Protein AF-0000000083104415 (afdb_homodimer)

InterPro domains:
  IPR003689 Zinc/iron permease [PF02535] (103-264)
  IPR023498 Zinc transporter ZupT [MF_00548] (8-270)

Nearest PDB structures (foldseek):
  7z6m-assembly1_A-2  TM=7.631E-01  e=8.279E-09  Bordetella bronchiseptica
  8ght-assembly1_B  TM=7.178E-01  e=3.652E-08  Bordetella bronchiseptica
  5tsb-assembly1_A  TM=7.624E-01  e=1.476E-07  Bordetella bronchiseptica RB50
  5hxs-assembly1_A  TM=1.982E-01  e=3.453E-01  Methanocaldococcus jannaschii DSM 2661
  7z6m-assembly1_A-2  TM=7.623E-01  e=1.627E-08  Bordetella bronchiseptica

Organism: NCBI:txid1720316

Sequence (540 aa):
MDTNINNILFAFGLTLFAGLSTGIGSILAFYTKQTNKKFLSGALGFSAGVMIYVSMIEIFVKARDSLEAVYGASKGYWITTISFFAGIAVIALIDKFVPNSENPHEMRDVKDMKEKDVSDPALLRMGLFSALAIAIHNFPEGLATFIGAIQDPALGISIAIAIAIHNIPEGIAVSVPIYFSTGDRKKAFKYSFLSGLSEPIGAIVGYFILMNIFTDAMFGIVFASVAGIMVYISLDELLPTAEKYGEHHIAIYGLIGGMGVMALSLLLTSMDTNINNILFAFGLTLFAGLSTGIGSILAFYTKQTNKKFLSGALGFSAGVMIYVSMIEIFVKARDSLEAVYGASKGYWITTISFFAGIAVIALIDKFVPNSENPHEMRDVKDMKEKDVSDPALLRMGLFSALAIAIHNFPEGLATFIGAIQDPALGISIAIAIAIHNIPEGIAVSVPIYFSTGDRKKAFKYSFLSGLSEPIGAIVGYFILMNIFTDAMFGIVFASVAGIMVYISLDELLPTAEKYGEHHIAIYGLIGGMGVMALSLLLTS

Radius of gyration: 23.53 Å; Cα contacts (8 Å, |Δi|>4): 997; chains: 2; bounding box: 68×61×44 Å

Solvent-accessible surface area (backbone atoms only — not comparable to full-atom values): 24224 Å² total; per-residue (Å²): 122,88,74,44,69,66,48,51,52,49,17,48,48,40,16,37,52,20,15,48,24,7,34,52,19,20,56,60,45,65,74,46,69,79,81,38,38,58,56,50,5,22,48,22,6,19,24,23,18,27,38,41,42,46,20,42,62,44,38,36,47,54,11,26,52,35,20,21,72,72,59,34,66,68,56,6,45,49,50,25,51,51,25,18,51,48,21,29,50,52,46,53,54,49,55,71,68,49,76,71,64,63,61,86,84,68,79,70,65,78,80,69,67,57,94,76,83,52,68,41,49,60,38,33,46,51,10,53,49,40,23,52,54,44,21,61,41,26,21,60,53,8,26,48,29,22,52,37,17,64,76,33,54,70,54,14,51,42,45,23,52,55,46,23,60,54,22,22,34,50,5,30,45,16,12,43,34,26,23,53,14,64,71,34,61,66,59,16,39,50,49,14,32,54,19,16,47,24,7,39,50,20,25,52,50,26,60,75,45,31,78,73,65,67,43,55,57,54,51,10,39,51,38,9,16,40,22,22,32,41,39,43,46,22,66,66,45,32,37,51,48,7,37,70,58,27,48,59,65,43,13,46,51,17,18,53,49,18,29,48,53,44,50,50,50,50,61,73,61,101,124,87,74,46,68,66,49,50,52,48,16,47,47,38,17,37,52,20,14,47,25,7,34,54,20,20,55,57,44,68,74,48,65,77,79,40,35,59,56,51,4,21,48,22,6,19,25,22,17,27,39,41,42,45,20,44,63,42,36,35,48,53,11,26,52,36,20,21,73,73,60,34,65,68,56,6,45,50,50,26,51,52,25,18,51,48,20,30,52,53,49,52,53,50,56,71,68,50,77,71,64,64,60,85,84,66,79,70,64,77,83,66,67,57,95,76,84,52,66,40,50,61,38,33,44,51,9,52,49,42,24,52,52,43,21,61,44,26,21,61,54,7,25,49,28,22,51,37,17,64,76,34,55,70,54,13,52,42,45,23,52,55,46,20,61,53,21,22,35,50,5,31,45,15,10,39,34,26,23,48,14,64,71,35,61,66,61,14,36,49,47,15,30,54,20,16,49,24,7,40,51,20,26,52,48,26,60,73,46,30,77,74,65,66,43,53,56,54,49,9,39,52,38,9,15,41,20,22,30,41,40,43,46,21,65,66,45,32,39,51,48,8,38,72,57,29,47,58,67,44,12,47,51,18,18,53,48,18,28,49,53,44,49,50,50,48,61,74,62,101

Secondary structure (DSSP, 8-state):
----HHHHHHHHHHHHHHHHHHHHHHHHHHTS-TT-HHHHHHHHHHHHHHHHHIIIIIIHHHHHHHHHHHH-HHHHHHHHHHHHHHHHHHHHHHHHHS-----TT----GGG--SS----HHHHHHHHHHHHHHHHTTHHHHHHHHHHHHH-HHHHHHHHHHHHHHHHHHHHHHHHHHHHHH--HHHHHHHHHHHHHHHHHHHHHIIIIIHHH--HHHHHHHHHHHHHHHHHHIIIIIHHHHHHHS-HHHHHHHHHHHHHHHHHHHHHH-/----HHHHHHHHHHHHHHHHHHHHHHHHHHTS-TT-HHHHHHHHHHHHHHHHHIIIIIIHHHHHHHHHHHH-HHHHHHHHHHHHHHHHHHHHHHHHHS-----TT----GGG--SS----HHHHHHHHHHHHHHHHTTHHHHHHHHHHHHH-HHHHHHHHHHHHHHHHHHHHHHHHHHHHHH--HHHHHHHHHHHHHHHHHHHHHIIIIIHHH--HHHHHHHHHHHHHHHHHHIIIIIHHHHHHHS-HHHHHHHHHHHHHHHHHHHHHH-

Structure (mmCIF, N/CA/C/O backbone):
data_AF-0000000083104415-model_v1
#
loop_
_entity.id
_entity.type
_entity.pdbx_description
1 polymer 'Zinc transporter ZupT'
#
loop_
_atom_site.group_PDB
_atom_site.id
_atom_site.type_symbol
_atom_site.label_atom_id
_atom_site.label_alt_id
_atom_site.label_comp_id
_atom_site.label_asym_id
_atom_site.label_entity_id
_atom_site.label_seq_id
_atom_site.pdbx_PDB_ins_code
_atom_site.Cartn_x
_atom_site.Cartn_y
_atom_site.Cartn_z
_atom_site.occupancy
_atom_site.B_iso_or_equiv
_atom_site.auth_seq_id
_atom_site.auth_comp_id
_atom_site.auth_asym_id
_atom_site.auth_atom_id
_atom_site.pdbx_PDB_model_num
ATOM 1 N N . MET A 1 1 ? 28.969 -24.156 -8.789 1 43.41 1 MET A N 1
ATOM 2 C CA . MET A 1 1 ? 28.688 -22.969 -9.586 1 43.41 1 MET A CA 1
ATOM 3 C C . MET A 1 1 ? 29.938 -22.484 -10.312 1 43.41 1 MET A C 1
ATOM 5 O O . MET A 1 1 ? 30.984 -22.266 -9.68 1 43.41 1 MET A O 1
ATOM 9 N N . ASP A 1 2 ? 30.125 -22.938 -11.352 1 47.69 2 ASP A N 1
ATOM 10 C CA . ASP A 1 2 ? 31.344 -22.594 -12.07 1 47.69 2 ASP A CA 1
ATOM 11 C C . ASP A 1 2 ? 31.578 -21.078 -12.07 1 47.69 2 ASP A C 1
ATOM 13 O O . ASP A 1 2 ? 30.922 -20.344 -12.812 1 47.69 2 ASP A O 1
ATOM 17 N N . THR A 1 3 ? 31.766 -20.516 -10.859 1 59.88 3 THR A N 1
ATOM 18 C CA . THR A 1 3 ? 31.906 -19.062 -10.734 1 59.88 3 THR A CA 1
ATOM 19 C C . THR A 1 3 ? 33.125 -18.562 -11.484 1 59.88 3 THR A C 1
ATOM 21 O O . THR A 1 3 ? 34.25 -18.625 -10.953 1 59.88 3 THR A O 1
ATOM 24 N N . ASN A 1 4 ? 33.031 -18.734 -12.867 1 77.25 4 ASN A N 1
ATOM 25 C CA . ASN A 1 4 ? 34 -18.031 -13.695 1 77.25 4 ASN A CA 1
ATOM 26 C C . ASN A 1 4 ? 34.125 -16.562 -13.32 1 77.25 4 ASN A C 1
ATOM 28 O O . ASN A 1 4 ? 33.125 -15.953 -12.891 1 77.25 4 ASN A O 1
ATOM 32 N N . ILE A 1 5 ? 35.344 -16.109 -13.125 1 84.81 5 ILE A N 1
ATOM 33 C CA . ILE A 1 5 ? 35.656 -14.742 -12.703 1 84.81 5 ILE A CA 1
ATOM 34 C C . ILE A 1 5 ? 34.844 -13.742 -13.516 1 84.81 5 ILE A C 1
ATOM 36 O O . ILE A 1 5 ? 34.406 -12.711 -13 1 84.81 5 ILE A O 1
ATOM 40 N N . ASN A 1 6 ? 34.562 -14.07 -14.703 1 88.81 6 ASN A N 1
ATOM 41 C CA . ASN A 1 6 ? 33.781 -13.18 -15.562 1 88.81 6 ASN A CA 1
ATOM 42 C C . ASN A 1 6 ? 32.344 -13.07 -15.086 1 88.81 6 ASN A C 1
ATOM 44 O O . ASN A 1 6 ? 31.75 -11.984 -15.125 1 88.81 6 ASN A O 1
ATOM 48 N N . ASN A 1 7 ? 31.844 -14.195 -14.625 1 86.88 7 ASN A N 1
ATOM 49 C CA . ASN A 1 7 ? 30.469 -14.188 -14.109 1 86.88 7 ASN A CA 1
ATOM 50 C C . ASN A 1 7 ? 30.359 -13.406 -12.805 1 86.88 7 ASN A C 1
ATOM 52 O O . ASN A 1 7 ? 29.375 -12.711 -12.57 1 86.88 7 ASN A O 1
ATOM 56 N N . ILE A 1 8 ? 31.375 -13.516 -12.094 1 87.94 8 ILE A N 1
ATOM 57 C CA . ILE A 1 8 ? 31.422 -12.828 -10.805 1 87.94 8 ILE A CA 1
ATOM 58 C C . ILE A 1 8 ? 31.5 -11.32 -11.031 1 87.94 8 ILE A C 1
ATOM 60 O O . ILE A 1 8 ? 30.75 -10.547 -10.422 1 87.94 8 ILE A O 1
ATOM 64 N N . LEU A 1 9 ? 32.312 -10.898 -11.914 1 91.62 9 LEU A N 1
ATOM 65 C CA . LEU A 1 9 ? 32.5 -9.484 -12.227 1 91.62 9 LEU A CA 1
ATOM 66 C C . LEU A 1 9 ? 31.219 -8.914 -12.836 1 91.62 9 LEU A C 1
ATOM 68 O O . LEU A 1 9 ? 30.859 -7.762 -12.578 1 91.62 9 LEU A O 1
ATOM 72 N N . PHE A 1 10 ? 30.641 -9.719 -13.633 1 93.69 10 PHE A N 1
ATOM 73 C CA . PHE A 1 10 ? 29.391 -9.305 -14.25 1 93.69 10 PHE A CA 1
ATOM 74 C C . PHE A 1 10 ? 28.312 -9.094 -13.188 1 93.69 10 PHE A C 1
ATOM 76 O O . PHE A 1 10 ? 27.625 -8.07 -13.195 1 93.69 10 PHE A O 1
ATOM 83 N N . ALA A 1 11 ? 28.234 -10.055 -12.297 1 91 11 ALA A N 1
ATOM 84 C CA . ALA A 1 11 ? 27.266 -9.969 -11.211 1 91 11 ALA A CA 1
ATOM 85 C C . ALA A 1 11 ? 27.531 -8.75 -10.328 1 91 11 ALA A C 1
ATOM 87 O O . ALA A 1 11 ? 26.609 -8.023 -9.961 1 91 11 ALA A O 1
ATOM 88 N N . PHE A 1 12 ? 28.734 -8.539 -10.078 1 92.81 12 PHE A N 1
ATOM 89 C CA . PHE A 1 12 ? 29.109 -7.375 -9.289 1 92.81 12 PHE A CA 1
ATOM 90 C C . PHE A 1 12 ? 28.797 -6.082 -10.031 1 92.81 12 PHE A C 1
ATOM 92 O O . PHE A 1 12 ? 28.359 -5.098 -9.43 1 92.81 12 PHE A O 1
ATOM 99 N N . GLY A 1 13 ? 29.094 -6.055 -11.266 1 94.69 13 GLY A N 1
ATOM 100 C CA . GLY A 1 13 ? 28.781 -4.895 -12.078 1 94.69 13 GLY A CA 1
ATOM 101 C C . GLY A 1 13 ? 27.297 -4.539 -12.07 1 94.69 13 GLY A C 1
ATOM 102 O O . GLY A 1 13 ? 26.938 -3.361 -11.992 1 94.69 13 GLY A O 1
ATOM 103 N N . LEU A 1 14 ? 26.516 -5.52 -12.133 1 92.94 14 LEU A N 1
ATOM 104 C CA . LEU A 1 14 ? 25.062 -5.309 -12.102 1 92.94 14 LEU A CA 1
ATOM 105 C C . LEU A 1 14 ? 24.625 -4.715 -10.766 1 92.94 14 LEU A C 1
ATOM 107 O O . LEU A 1 14 ? 23.797 -3.809 -10.727 1 92.94 14 LEU A O 1
ATOM 111 N N . THR A 1 15 ? 25.219 -5.254 -9.734 1 93.56 15 THR A N 1
ATOM 112 C CA . THR A 1 15 ? 24.891 -4.758 -8.406 1 93.56 15 THR A CA 1
ATOM 113 C C . THR A 1 15 ? 25.375 -3.32 -8.227 1 93.56 15 THR A C 1
ATOM 115 O O . THR A 1 15 ? 24.672 -2.502 -7.617 1 93.56 15 THR A O 1
ATOM 118 N N . LEU A 1 16 ? 26.531 -3.109 -8.719 1 94.31 16 LEU A N 1
ATOM 119 C CA . LEU A 1 16 ? 27.078 -1.759 -8.672 1 94.31 16 LEU A CA 1
ATOM 120 C C . LEU A 1 16 ? 26.203 -0.789 -9.461 1 94.31 16 LEU A C 1
ATOM 122 O O . LEU A 1 16 ? 25.922 0.318 -8.992 1 94.31 16 LEU A O 1
ATOM 126 N N . PHE A 1 17 ? 25.844 -1.182 -10.586 1 93.94 17 PHE A N 1
ATOM 127 C CA . PHE A 1 17 ? 24.953 -0.38 -11.422 1 93.94 17 PHE A CA 1
ATOM 128 C C . PHE A 1 17 ? 23.656 -0.049 -10.688 1 93.94 17 PHE A C 1
ATOM 130 O O . PHE A 1 17 ? 23.25 1.111 -10.641 1 93.94 17 PHE A O 1
ATOM 137 N N . ALA A 1 18 ? 23.078 -1.041 -10.125 1 91.5 18 ALA A N 1
ATOM 138 C CA . ALA A 1 18 ? 21.828 -0.847 -9.383 1 91.5 18 ALA A CA 1
ATOM 139 C C . ALA A 1 18 ? 22.047 0.083 -8.195 1 91.5 18 ALA A C 1
ATOM 141 O O . ALA A 1 18 ? 21.25 1 -7.969 1 91.5 18 ALA A O 1
ATOM 142 N N . GLY A 1 19 ? 23.109 -0.136 -7.508 1 92.62 19 GLY A N 1
ATOM 143 C CA . GLY A 1 19 ? 23.406 0.684 -6.34 1 92.62 19 GLY A CA 1
ATOM 144 C C . GLY A 1 19 ? 23.688 2.133 -6.688 1 92.62 19 GLY A C 1
ATOM 145 O O . GLY A 1 19 ? 23.25 3.043 -5.98 1 92.62 19 GLY A O 1
ATOM 146 N N . LEU A 1 20 ? 24.375 2.379 -7.762 1 93.12 20 LEU A N 1
ATOM 147 C CA . LEU A 1 20 ? 24.734 3.725 -8.188 1 93.12 20 LEU A CA 1
ATOM 148 C C . LEU A 1 20 ? 23.516 4.508 -8.648 1 93.12 20 LEU A C 1
ATOM 150 O O . LEU A 1 20 ? 23.547 5.738 -8.688 1 93.12 20 LEU A O 1
ATOM 154 N N . SER A 1 21 ? 22.516 3.879 -8.992 1 93.19 21 SER A N 1
ATOM 155 C CA . SER A 1 21 ? 21.297 4.539 -9.438 1 93.19 21 SER A CA 1
ATOM 156 C C . SER A 1 21 ? 20.688 5.398 -8.328 1 93.19 21 SER A C 1
ATOM 158 O O . SER A 1 21 ? 20.062 6.422 -8.602 1 93.19 21 SER A O 1
ATOM 160 N N . THR A 1 22 ? 20.922 4.992 -7.109 1 92.44 22 THR A N 1
ATOM 161 C CA . THR A 1 22 ? 20.5 5.828 -5.988 1 92.44 22 THR A CA 1
ATOM 162 C C . THR A 1 22 ? 21.203 7.184 -6.035 1 92.44 22 THR A C 1
ATOM 164 O O . THR A 1 22 ? 20.578 8.211 -5.77 1 92.44 22 THR A O 1
ATOM 167 N N . GLY A 1 23 ? 22.469 7.129 -6.371 1 90.56 23 GLY A N 1
ATOM 168 C CA . GLY A 1 23 ? 23.219 8.367 -6.551 1 90.56 23 GLY A CA 1
ATOM 169 C C . GLY A 1 23 ? 22.688 9.227 -7.684 1 90.56 23 GLY A C 1
ATOM 170 O O . GLY A 1 23 ? 22.625 10.453 -7.562 1 90.56 23 GLY A O 1
ATOM 171 N N . ILE A 1 24 ? 22.266 8.625 -8.695 1 88.44 24 ILE A N 1
ATOM 172 C CA . ILE A 1 24 ? 21.672 9.336 -9.828 1 88.44 24 ILE A CA 1
ATOM 173 C C . ILE A 1 24 ? 20.406 10.039 -9.391 1 88.44 24 ILE A C 1
ATOM 175 O O . ILE A 1 24 ? 20.156 11.188 -9.773 1 88.44 24 ILE A O 1
ATOM 179 N N . GLY A 1 25 ? 19.625 9.375 -8.648 1 87.06 25 GLY A N 1
ATOM 180 C CA . GLY A 1 25 ? 18.422 9.992 -8.109 1 87.06 25 GLY A CA 1
ATOM 181 C C . GLY A 1 25 ? 18.719 11.258 -7.316 1 87.06 25 GLY A C 1
ATOM 182 O O . GLY A 1 25 ? 17.984 12.242 -7.414 1 87.06 25 GLY A O 1
ATOM 183 N N . SER A 1 26 ? 19.812 11.219 -6.621 1 88.38 26 SER A N 1
ATOM 184 C CA . SER A 1 26 ? 20.203 12.383 -5.82 1 88.38 26 SER A CA 1
ATOM 185 C C . SER A 1 26 ? 20.594 13.555 -6.707 1 88.38 26 SER A C 1
ATOM 187 O O . SER A 1 26 ? 20.328 14.711 -6.379 1 88.38 26 SER A O 1
ATOM 189 N N . ILE A 1 27 ? 21.219 13.25 -7.758 1 86.19 27 ILE A N 1
ATOM 190 C CA . ILE A 1 27 ? 21.656 14.289 -8.688 1 86.19 27 ILE A CA 1
ATOM 191 C C . ILE A 1 27 ? 20.422 14.977 -9.289 1 86.19 27 ILE A C 1
ATOM 193 O O . ILE A 1 27 ? 20.406 16.203 -9.445 1 86.19 27 ILE A O 1
ATOM 197 N N . LEU A 1 28 ? 19.453 14.297 -9.492 1 75.62 28 LEU A N 1
ATOM 198 C CA . LEU A 1 28 ? 18.219 14.836 -10.055 1 75.62 28 LEU A CA 1
ATOM 199 C C . LEU A 1 28 ? 17.516 15.766 -9.07 1 75.62 28 LEU A C 1
ATOM 201 O O . LEU A 1 28 ? 16.906 16.75 -9.461 1 75.62 28 LEU A O 1
ATOM 205 N N . ALA A 1 29 ? 17.672 15.492 -7.84 1 73.56 29 ALA A N 1
ATOM 206 C CA . ALA A 1 29 ? 17.078 16.297 -6.777 1 73.56 29 ALA A CA 1
ATOM 207 C C . ALA A 1 29 ? 17.719 17.672 -6.699 1 73.56 29 ALA A C 1
ATOM 209 O O . ALA A 1 29 ? 17.078 18.641 -6.281 1 73.56 29 ALA A O 1
ATOM 210 N N . PHE A 1 30 ? 18.938 17.781 -7.133 1 76.81 30 PHE A N 1
ATOM 211 C CA . PHE A 1 30 ? 19.703 19.016 -6.984 1 76.81 30 PHE A CA 1
ATOM 212 C C . PHE A 1 30 ? 19.391 19.984 -8.125 1 76.81 30 PHE A C 1
ATOM 214 O O . PHE A 1 30 ? 19.734 21.156 -8.055 1 76.81 30 PHE A O 1
ATOM 221 N N . TYR A 1 31 ? 18.875 19.469 -9.055 1 70.56 31 TYR A N 1
ATOM 222 C CA . TYR A 1 31 ? 18.562 20.344 -10.172 1 70.56 31 TYR A CA 1
ATOM 223 C C . TYR A 1 31 ? 17.312 21.172 -9.891 1 70.56 31 TYR A C 1
ATOM 225 O O . TYR A 1 31 ? 17 22.109 -10.641 1 70.56 31 TYR A O 1
ATOM 233 N N . THR A 1 32 ? 16.719 20.891 -8.828 1 60.5 32 THR A N 1
ATOM 234 C CA . THR A 1 32 ? 15.508 21.641 -8.523 1 60.5 32 THR A CA 1
ATOM 235 C C . THR A 1 32 ? 15.773 22.688 -7.441 1 60.5 32 THR A C 1
ATOM 237 O O . THR A 1 32 ? 16.625 22.484 -6.566 1 60.5 32 THR A O 1
ATOM 240 N N . LYS A 1 33 ? 15.25 23.844 -7.684 1 57.91 33 LYS A N 1
ATOM 241 C CA . LYS A 1 33 ? 15.414 24.938 -6.727 1 57.91 33 LYS A CA 1
ATOM 242 C C . LYS A 1 33 ? 14.844 24.562 -5.363 1 57.91 33 LYS A C 1
ATOM 244 O O . LYS A 1 33 ? 13.797 23.922 -5.277 1 57.91 33 LYS A O 1
ATOM 249 N N . GLN A 1 34 ? 15.609 24.641 -4.191 1 60.09 34 GLN A N 1
ATOM 250 C CA . GLN A 1 34 ? 15.359 24.312 -2.791 1 60.09 34 GLN A CA 1
ATOM 251 C C . GLN A 1 34 ? 13.977 24.797 -2.352 1 60.09 34 GLN A C 1
ATOM 253 O O . GLN A 1 34 ? 13.359 24.219 -1.464 1 60.09 34 GLN A O 1
ATOM 258 N N . THR A 1 35 ? 13.438 25.703 -3.104 1 61.38 35 THR A N 1
ATOM 259 C CA . THR A 1 35 ? 12.258 26.391 -2.586 1 61.38 35 THR A CA 1
ATOM 260 C C . THR A 1 35 ? 10.992 25.828 -3.213 1 61.38 35 THR A C 1
ATOM 262 O O . THR A 1 35 ? 9.891 26.312 -2.943 1 61.38 35 THR A O 1
ATOM 265 N N . ASN A 1 36 ? 11.219 24.672 -3.74 1 79.69 36 ASN A N 1
ATOM 266 C CA . ASN A 1 36 ? 9.984 24.25 -4.402 1 79.69 36 ASN A CA 1
ATOM 267 C C . ASN A 1 36 ? 9.289 23.141 -3.625 1 79.69 36 ASN A C 1
ATOM 269 O O . ASN A 1 36 ? 9.578 21.969 -3.814 1 79.69 36 ASN A O 1
ATOM 273 N N . LYS A 1 37 ? 8.438 23.516 -2.768 1 82.88 37 LYS A N 1
ATOM 274 C CA . LYS A 1 37 ? 7.664 22.609 -1.925 1 82.88 37 LYS A CA 1
ATOM 275 C C . LYS A 1 37 ? 6.859 21.625 -2.771 1 82.88 37 LYS A C 1
ATOM 277 O O . LYS A 1 37 ? 6.652 20.469 -2.371 1 82.88 37 LYS A O 1
ATOM 282 N N . LYS A 1 38 ? 6.559 22.109 -3.9 1 87.38 38 LYS A N 1
ATOM 283 C CA . LYS A 1 38 ? 5.809 21.234 -4.797 1 87.38 38 LYS A CA 1
ATOM 284 C C . LYS A 1 38 ? 6.672 20.078 -5.297 1 87.38 38 LYS A C 1
ATOM 286 O O . LYS A 1 38 ? 6.207 18.938 -5.379 1 87.38 38 LYS A O 1
ATOM 291 N N . PHE A 1 39 ? 7.855 20.422 -5.59 1 86.81 39 PHE A N 1
ATOM 292 C CA . PHE A 1 39 ? 8.781 19.391 -6.039 1 86.81 39 PHE A CA 1
ATOM 293 C C . PHE A 1 39 ? 9.062 18.391 -4.922 1 86.81 39 PHE A C 1
ATOM 295 O O . PHE A 1 39 ? 9.078 17.188 -5.148 1 86.81 39 PHE A O 1
ATOM 302 N N . LEU A 1 40 ? 9.234 18.969 -3.727 1 83.75 40 LEU A N 1
ATOM 303 C CA . LEU A 1 40 ? 9.484 18.109 -2.57 1 83.75 40 LEU A CA 1
ATOM 304 C C . LEU A 1 40 ? 8.328 17.141 -2.354 1 83.75 40 LEU A C 1
ATOM 306 O O . LEU A 1 40 ? 8.547 15.93 -2.236 1 83.75 40 LEU A O 1
ATOM 310 N N . SER A 1 41 ? 7.238 17.672 -2.379 1 90.06 41 SER A N 1
ATOM 311 C CA . SER A 1 41 ? 6.035 16.875 -2.133 1 90.06 41 SER A CA 1
ATOM 312 C C . SER A 1 41 ? 5.832 15.82 -3.213 1 90.06 41 SER A C 1
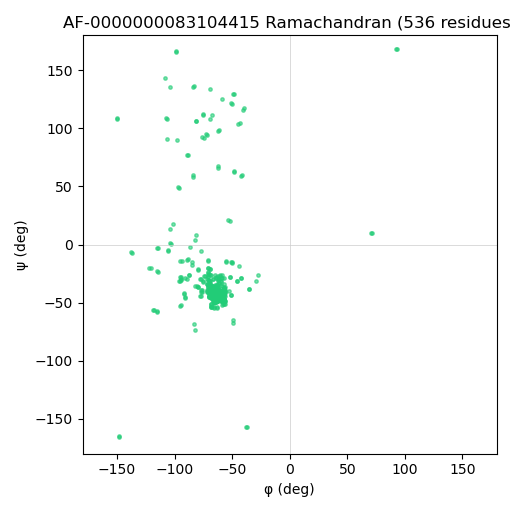ATOM 314 O O . SER A 1 41 ? 5.578 14.656 -2.906 1 90.06 41 SER A O 1
ATOM 316 N N . GLY A 1 42 ? 6.02 16.234 -4.438 1 91.5 42 GLY A N 1
ATOM 317 C CA . GLY A 1 42 ? 5.875 15.305 -5.551 1 91.5 42 GLY A CA 1
ATOM 318 C C . GLY A 1 42 ? 6.918 14.203 -5.547 1 91.5 42 GLY A C 1
ATOM 319 O O . GLY A 1 42 ? 6.598 13.039 -5.797 1 91.5 42 GLY A O 1
ATOM 320 N N . ALA A 1 43 ? 8.125 14.633 -5.242 1 88.31 43 ALA A N 1
ATOM 321 C CA . ALA A 1 43 ? 9.234 13.68 -5.246 1 88.31 43 ALA A CA 1
ATOM 322 C C . ALA A 1 43 ? 9.062 12.641 -4.145 1 88.31 43 ALA A C 1
ATOM 324 O O . ALA A 1 43 ? 9.273 11.445 -4.371 1 88.31 43 ALA A O 1
ATOM 325 N N . LEU A 1 44 ? 8.695 13.117 -2.992 1 89.31 44 LEU A N 1
ATOM 326 C CA . LEU A 1 44 ? 8.508 12.203 -1.873 1 89.31 44 LEU A CA 1
ATOM 327 C C . LEU A 1 44 ? 7.309 11.289 -2.115 1 89.31 44 LEU A C 1
ATOM 329 O O . LEU A 1 44 ? 7.375 10.086 -1.838 1 89.31 44 LEU A O 1
ATOM 333 N N . GLY A 1 45 ? 6.273 11.852 -2.635 1 94.12 45 GLY A N 1
ATOM 334 C CA . GLY A 1 45 ? 5.133 11.031 -3.014 1 94.12 45 GLY A CA 1
ATOM 335 C C . GLY A 1 45 ? 5.473 9.977 -4.047 1 94.12 45 GLY A C 1
ATOM 336 O O . GLY A 1 45 ? 5.066 8.82 -3.918 1 94.12 45 GLY A O 1
ATOM 337 N N . PHE A 1 46 ? 6.195 10.414 -5.043 1 93.25 46 PHE A N 1
ATOM 338 C CA . PHE A 1 46 ? 6.617 9.508 -6.105 1 93.25 46 PHE A CA 1
ATOM 339 C C . PHE A 1 46 ? 7.414 8.336 -5.543 1 93.25 46 PHE A C 1
ATOM 341 O O . PHE A 1 46 ? 7.145 7.18 -5.871 1 93.25 46 PHE A O 1
ATOM 348 N N . SER A 1 47 ? 8.328 8.664 -4.68 1 90.19 47 SER A N 1
ATOM 349 C CA . SER A 1 47 ? 9.156 7.637 -4.07 1 90.19 47 SER A CA 1
ATOM 350 C C . SER A 1 47 ? 8.328 6.684 -3.219 1 90.19 47 SER A C 1
ATOM 352 O O . SER A 1 47 ? 8.516 5.469 -3.27 1 90.19 47 SER A O 1
ATOM 354 N N . ALA A 1 48 ? 7.402 7.223 -2.445 1 94.06 48 ALA A N 1
ATOM 355 C CA . ALA A 1 48 ? 6.516 6.402 -1.623 1 94.06 48 ALA A CA 1
ATOM 356 C C . ALA A 1 48 ? 5.707 5.434 -2.484 1 94.06 48 ALA A C 1
ATOM 358 O O . ALA A 1 48 ? 5.59 4.254 -2.158 1 94.06 48 ALA A O 1
ATOM 359 N N . GLY A 1 49 ? 5.215 5.883 -3.6 1 95.44 49 GLY A N 1
ATOM 360 C CA . GLY A 1 49 ? 4.441 5.051 -4.508 1 95.44 49 GLY A CA 1
ATOM 361 C C . GLY A 1 49 ? 5.234 3.896 -5.086 1 95.44 49 GLY A C 1
ATOM 362 O O . GLY A 1 49 ? 4.754 2.762 -5.125 1 95.44 49 GLY A O 1
ATOM 363 N N . VAL A 1 50 ? 6.383 4.234 -5.539 1 92.5 50 VAL A N 1
ATOM 364 C CA . VAL A 1 50 ? 7.258 3.211 -6.098 1 92.5 50 VAL A CA 1
ATOM 365 C C . VAL A 1 50 ? 7.523 2.129 -5.051 1 92.5 50 VAL A C 1
ATOM 367 O O . VAL A 1 50 ? 7.371 0.938 -5.328 1 92.5 50 VAL A O 1
ATOM 370 N N . MET A 1 51 ? 7.836 2.572 -3.896 1 89.75 51 MET A N 1
ATOM 371 C CA . MET A 1 51 ? 8.25 1.655 -2.842 1 89.75 51 MET A CA 1
ATOM 372 C C . MET A 1 51 ? 7.082 0.798 -2.371 1 89.75 51 MET A C 1
ATOM 374 O O . MET A 1 51 ? 7.238 -0.404 -2.148 1 89.75 51 MET A O 1
ATOM 378 N N . ILE A 1 52 ? 5.938 1.353 -2.223 1 94.81 52 ILE A N 1
ATOM 379 C CA . ILE A 1 52 ? 4.758 0.607 -1.794 1 94.81 52 ILE A CA 1
ATOM 380 C C . ILE A 1 52 ? 4.402 -0.444 -2.844 1 94.81 52 ILE A C 1
ATOM 382 O O . ILE A 1 52 ? 4.18 -1.61 -2.514 1 94.81 52 ILE A O 1
ATOM 386 N N . TYR A 1 53 ? 4.41 -0.044 -4.062 1 94.69 53 TYR A N 1
ATOM 387 C CA . TYR A 1 53 ? 3.996 -0.925 -5.148 1 94.69 53 TYR A CA 1
ATOM 388 C C . TYR A 1 53 ? 4.957 -2.098 -5.297 1 94.69 53 TYR A C 1
ATOM 390 O O . TYR A 1 53 ? 4.531 -3.254 -5.348 1 94.69 53 TYR A O 1
ATOM 398 N N . VAL A 1 54 ? 6.203 -1.812 -5.348 1 88.75 54 VAL A N 1
ATOM 399 C CA . VAL A 1 54 ? 7.184 -2.869 -5.582 1 88.75 54 VAL A CA 1
ATOM 400 C C . VAL A 1 54 ? 7.211 -3.82 -4.387 1 88.75 54 VAL A C 1
ATOM 402 O O . VAL A 1 54 ? 7.406 -5.027 -4.551 1 88.75 54 VAL A O 1
ATOM 405 N N . SER A 1 55 ? 7.031 -3.281 -3.199 1 91.88 55 SER A N 1
ATOM 406 C CA . SER A 1 55 ? 7.117 -4.094 -1.988 1 91.88 55 SER A CA 1
ATOM 407 C C . SER A 1 55 ? 5.957 -5.082 -1.902 1 91.88 55 SER A C 1
ATOM 409 O O . SER A 1 55 ? 6.164 -6.262 -1.617 1 91.88 55 SER A O 1
ATOM 411 N N . MET A 1 56 ? 4.801 -4.609 -2.236 1 94.25 56 MET A N 1
ATOM 412 C CA . MET A 1 56 ? 3.617 -5.418 -1.951 1 94.25 56 MET A CA 1
ATOM 413 C C . MET A 1 56 ? 3.225 -6.254 -3.166 1 94.25 56 MET A C 1
ATOM 415 O O . MET A 1 56 ? 2.713 -7.363 -3.021 1 94.25 56 MET A O 1
ATOM 419 N N . ILE A 1 57 ? 3.547 -5.781 -4.352 1 92.94 57 ILE A N 1
ATOM 420 C CA . ILE A 1 57 ? 3.115 -6.473 -5.562 1 92.94 57 ILE A CA 1
ATOM 421 C C . ILE A 1 57 ? 4.219 -7.414 -6.043 1 92.94 57 ILE A C 1
ATOM 423 O O . ILE A 1 57 ? 3.938 -8.453 -6.645 1 92.94 57 ILE A O 1
ATOM 427 N N . GLU A 1 58 ? 5.41 -7.062 -5.781 1 88.19 58 GLU A N 1
ATOM 428 C CA . GLU A 1 58 ? 6.492 -7.852 -6.363 1 88.19 58 GLU A CA 1
ATOM 429 C C . GLU A 1 58 ? 7.305 -8.562 -5.285 1 88.19 58 GLU A C 1
ATOM 431 O O . GLU A 1 58 ? 7.418 -9.789 -5.289 1 88.19 58 GLU A O 1
ATOM 436 N N . ILE A 1 59 ? 7.848 -7.816 -4.379 1 86.62 59 ILE A N 1
ATOM 437 C CA . ILE A 1 59 ? 8.82 -8.367 -3.441 1 86.62 59 ILE A CA 1
ATOM 438 C C . ILE A 1 59 ? 8.133 -9.344 -2.496 1 86.62 59 ILE A C 1
ATOM 440 O O . ILE A 1 59 ? 8.648 -10.438 -2.244 1 86.62 59 ILE A O 1
ATOM 444 N N . PHE A 1 60 ? 7.016 -9 -1.953 1 94.44 60 PHE A N 1
ATOM 445 C CA . PHE A 1 60 ? 6.262 -9.883 -1.068 1 94.44 60 PHE A CA 1
ATOM 446 C C . PHE A 1 60 ? 5.918 -11.188 -1.771 1 94.44 60 PHE A C 1
ATOM 448 O O . PHE A 1 60 ? 6.07 -12.266 -1.195 1 94.44 60 PHE A O 1
ATOM 455 N N . VAL A 1 61 ? 5.551 -11.109 -3.01 1 92.25 61 VAL A N 1
ATOM 456 C CA . VAL A 1 61 ? 5.133 -12.273 -3.775 1 92.25 61 VAL A CA 1
ATOM 457 C C . VAL A 1 61 ? 6.336 -13.18 -4.047 1 92.25 61 VAL A C 1
ATOM 459 O O . VAL A 1 61 ? 6.254 -14.398 -3.875 1 92.25 61 VAL A O 1
ATOM 462 N N . LYS A 1 62 ? 7.406 -12.539 -4.43 1 87.25 62 LYS A N 1
ATOM 463 C CA . LYS A 1 62 ? 8.617 -13.32 -4.672 1 87.25 62 LYS A CA 1
ATOM 464 C C . LYS A 1 62 ? 9.094 -14.016 -3.4 1 87.25 62 LYS A C 1
ATOM 466 O O . LYS A 1 62 ? 9.539 -15.156 -3.443 1 87.25 62 LYS A O 1
ATOM 471 N N . ALA A 1 63 ? 9.008 -13.242 -2.33 1 91.88 63 ALA A N 1
ATOM 472 C CA . ALA A 1 63 ? 9.383 -13.828 -1.042 1 91.88 63 ALA A CA 1
ATOM 473 C C . ALA A 1 63 ? 8.469 -15 -0.689 1 91.88 63 ALA A C 1
ATOM 475 O O . ALA A 1 63 ? 8.945 -16.047 -0.256 1 91.88 63 ALA A O 1
ATOM 476 N N . ARG A 1 64 ? 7.234 -14.859 -0.927 1 95.56 64 ARG A N 1
ATOM 477 C CA . ARG A 1 64 ? 6.273 -15.914 -0.632 1 95.56 64 ARG A CA 1
ATOM 478 C C . ARG A 1 64 ? 6.535 -17.141 -1.494 1 95.56 64 ARG A C 1
ATOM 480 O O . ARG A 1 64 ? 6.551 -18.266 -0.99 1 95.56 64 ARG A O 1
ATOM 487 N N . ASP A 1 65 ? 6.758 -16.906 -2.746 1 93.44 65 ASP A N 1
ATOM 488 C CA . ASP A 1 65 ? 7.047 -18.016 -3.652 1 93.44 65 ASP A CA 1
ATOM 489 C C . ASP A 1 65 ? 8.266 -18.812 -3.188 1 93.44 65 ASP A C 1
ATOM 491 O O . ASP A 1 65 ? 8.258 -20.047 -3.191 1 93.44 65 ASP A O 1
ATOM 495 N N . SER A 1 66 ? 9.266 -18.094 -2.797 1 90.56 66 SER A N 1
ATOM 496 C CA . SER A 1 66 ? 10.5 -18.734 -2.355 1 90.56 66 SER A CA 1
ATOM 497 C C . SER A 1 66 ? 10.281 -19.547 -1.08 1 90.56 66 SER A C 1
ATOM 499 O O . SER A 1 66 ? 10.75 -20.672 -0.967 1 90.56 66 SER A O 1
ATOM 501 N N . LEU A 1 67 ? 9.555 -18.969 -0.194 1 95.56 67 LEU A N 1
ATOM 502 C CA . LEU A 1 67 ? 9.336 -19.641 1.089 1 95.56 67 LEU A CA 1
ATOM 503 C C . LEU A 1 67 ? 8.352 -20.781 0.946 1 95.56 67 LEU A C 1
ATOM 505 O O . LEU A 1 67 ? 8.469 -21.797 1.64 1 95.56 67 LEU A O 1
ATOM 509 N N . GLU A 1 68 ? 7.418 -20.641 0.024 1 96.62 68 GLU A N 1
ATOM 510 C CA . GLU A 1 68 ? 6.488 -21.734 -0.228 1 96.62 68 GLU A CA 1
ATOM 511 C C . GLU A 1 68 ? 7.188 -22.906 -0.91 1 96.62 68 GLU A C 1
ATOM 513 O O . GLU A 1 68 ? 6.816 -24.062 -0.704 1 96.62 68 GLU A O 1
ATOM 518 N N . ALA A 1 69 ? 8.156 -22.641 -1.673 1 94.25 69 ALA A N 1
ATOM 519 C CA . ALA A 1 69 ? 8.938 -23.688 -2.33 1 94.25 69 ALA A CA 1
ATOM 520 C C . ALA A 1 69 ? 9.727 -24.5 -1.311 1 94.25 69 ALA A C 1
ATOM 522 O O . ALA A 1 69 ? 9.953 -25.703 -1.502 1 94.25 69 ALA A O 1
ATOM 523 N N . VAL A 1 70 ? 10.07 -23.859 -0.243 1 94.31 70 VAL A N 1
ATOM 524 C CA . VAL A 1 70 ? 10.906 -24.5 0.762 1 94.31 70 VAL A CA 1
ATOM 525 C C . VAL A 1 70 ? 10.023 -25.172 1.812 1 94.31 70 VAL A C 1
ATOM 527 O O . VAL A 1 70 ? 10.258 -26.328 2.186 1 94.31 70 VAL A O 1
ATOM 530 N N . TYR A 1 71 ? 8.969 -24.5 2.234 1 97.12 71 TYR A N 1
ATOM 531 C CA . TYR A 1 71 ? 8.266 -24.938 3.43 1 97.12 71 TYR A CA 1
ATOM 532 C C . TYR A 1 71 ? 6.852 -25.391 3.09 1 97.12 71 TYR A C 1
ATOM 534 O O . TYR A 1 71 ? 6.133 -25.906 3.955 1 97.12 71 TYR A O 1
A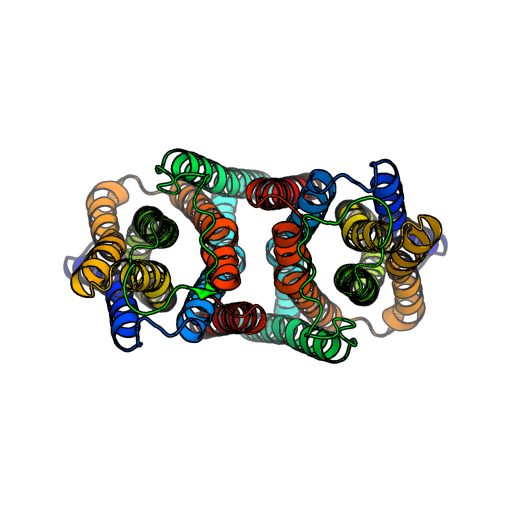TOM 542 N N . GLY A 1 72 ? 6.48 -25.266 1.85 1 96.12 72 GLY A N 1
ATOM 543 C CA . GLY A 1 72 ? 5.102 -25.547 1.472 1 96.12 72 GLY A CA 1
ATOM 544 C C . GLY A 1 72 ? 4.215 -24.312 1.499 1 96.12 72 GLY A C 1
ATOM 545 O O . GLY A 1 72 ? 4.605 -23.281 2.031 1 96.12 72 GLY A O 1
ATOM 546 N N . ALA A 1 73 ? 3.051 -24.391 0.962 1 94.38 73 ALA A N 1
ATOM 547 C CA . ALA A 1 73 ? 2.168 -23.25 0.707 1 94.38 73 ALA A CA 1
ATOM 548 C C . ALA A 1 73 ? 1.754 -22.578 2.012 1 94.38 73 ALA A C 1
ATOM 550 O O . ALA A 1 73 ? 1.961 -21.375 2.186 1 94.38 73 ALA A O 1
ATOM 551 N N . SER A 1 74 ? 1.212 -23.328 2.934 1 94.44 74 SER A N 1
ATOM 552 C CA . SER A 1 74 ? 0.674 -22.75 4.164 1 94.44 74 SER A CA 1
ATOM 553 C C . SER A 1 74 ? 1.785 -22.188 5.039 1 94.44 74 SER A C 1
ATOM 555 O O . SER A 1 74 ? 1.79 -20.984 5.352 1 94.44 74 SER A O 1
ATOM 557 N N . LYS A 1 75 ? 2.756 -23 5.312 1 96.38 75 LYS A N 1
ATOM 558 C CA . LYS A 1 75 ? 3.848 -22.562 6.184 1 96.38 75 LYS A CA 1
ATOM 559 C C . LYS A 1 75 ? 4.656 -21.453 5.535 1 96.38 75 LYS A C 1
ATOM 561 O O . LYS A 1 75 ? 5.105 -20.531 6.215 1 96.38 75 LYS A O 1
ATOM 566 N N . GLY A 1 76 ? 4.875 -21.547 4.246 1 97.5 76 GLY A N 1
ATOM 567 C CA . GLY A 1 76 ? 5.578 -20.5 3.525 1 97.5 76 GLY A CA 1
ATOM 568 C C . GLY A 1 76 ? 4.879 -19.156 3.6 1 97.5 76 GLY A C 1
ATOM 569 O O . GLY A 1 76 ? 5.527 -18.125 3.754 1 97.5 76 GLY A O 1
ATOM 570 N N . TYR A 1 77 ? 3.572 -19.219 3.496 1 96.88 77 TYR A N 1
ATOM 571 C CA . TYR A 1 77 ? 2.791 -18 3.584 1 96.88 77 TYR A CA 1
ATOM 572 C C . TYR A 1 77 ? 2.873 -17.391 4.984 1 96.88 77 TYR A C 1
ATOM 574 O O . TYR A 1 77 ? 3.025 -16.188 5.141 1 96.88 77 TYR A O 1
ATOM 582 N N . TRP A 1 78 ? 2.857 -18.219 5.98 1 97.5 78 TRP A N 1
ATOM 583 C CA . TRP A 1 78 ? 2.979 -17.766 7.363 1 97.5 78 TRP A CA 1
ATOM 584 C C . TRP A 1 78 ? 4.332 -17.109 7.602 1 97.5 78 TRP A C 1
ATOM 586 O O . TRP A 1 78 ? 4.402 -16 8.148 1 97.5 78 TRP A O 1
ATOM 596 N N . ILE A 1 79 ? 5.344 -17.781 7.18 1 98.06 79 ILE A N 1
ATOM 597 C CA . ILE A 1 79 ? 6.695 -17.281 7.406 1 98.06 79 ILE A CA 1
ATOM 598 C C . ILE A 1 79 ? 6.891 -15.969 6.645 1 98.06 79 ILE A C 1
ATOM 600 O O . ILE A 1 79 ? 7.52 -15.039 7.152 1 98.06 79 ILE A O 1
ATOM 604 N N . THR A 1 80 ? 6.34 -15.898 5.438 1 97.5 80 THR A N 1
ATOM 605 C CA . THR A 1 80 ? 6.418 -14.664 4.652 1 97.5 80 THR A CA 1
ATOM 606 C C . THR A 1 80 ? 5.77 -13.508 5.402 1 97.5 80 THR A C 1
ATOM 608 O O . THR A 1 80 ? 6.367 -12.438 5.531 1 97.5 80 THR A O 1
ATOM 611 N N . THR A 1 81 ? 4.594 -13.789 5.879 1 98.25 81 THR A N 1
ATOM 612 C CA . THR A 1 81 ? 3.812 -12.758 6.555 1 98.25 81 THR A CA 1
ATOM 613 C C . THR A 1 81 ? 4.492 -12.328 7.852 1 98.25 81 THR A C 1
ATOM 615 O O . THR A 1 81 ? 4.605 -11.133 8.125 1 98.25 81 THR A O 1
ATOM 618 N N . ILE A 1 82 ? 4.961 -13.234 8.594 1 98.19 82 ILE A N 1
ATOM 619 C CA . ILE A 1 82 ? 5.648 -12.938 9.852 1 98.19 82 ILE A CA 1
ATOM 620 C C . ILE A 1 82 ? 6.918 -12.141 9.57 1 98.19 82 ILE A C 1
ATOM 622 O O . ILE A 1 82 ? 7.223 -11.172 10.273 1 98.19 82 ILE A O 1
ATOM 626 N N . SER A 1 83 ? 7.656 -12.555 8.57 1 97 83 SER A N 1
ATOM 627 C CA . SER A 1 83 ? 8.875 -11.852 8.195 1 97 83 SER A CA 1
ATOM 628 C C . SER A 1 83 ? 8.578 -10.422 7.762 1 97 83 SER A C 1
ATOM 630 O O . SER A 1 83 ? 9.32 -9.492 8.094 1 97 83 SER A O 1
ATOM 632 N N . PHE A 1 84 ? 7.512 -10.258 7.023 1 97.31 84 PHE A N 1
ATOM 633 C CA . PHE A 1 84 ? 7.066 -8.945 6.578 1 97.31 84 PHE A CA 1
ATOM 634 C C . PHE A 1 84 ? 6.809 -8.023 7.77 1 97.31 84 PHE A C 1
ATOM 636 O O . PHE A 1 84 ? 7.324 -6.91 7.82 1 97.31 84 PHE A O 1
ATOM 643 N N . PHE A 1 85 ? 6.117 -8.516 8.695 1 98.25 85 PHE A N 1
ATOM 644 C CA . PHE A 1 85 ? 5.766 -7.703 9.852 1 98.25 85 PHE A CA 1
ATOM 645 C C . PHE A 1 85 ? 6.949 -7.582 10.805 1 98.25 85 PHE A C 1
ATOM 647 O O . PHE A 1 85 ? 7.062 -6.598 11.539 1 98.25 85 PHE A O 1
ATOM 654 N N . ALA A 1 86 ? 7.801 -8.562 10.844 1 97.19 86 ALA A N 1
ATOM 655 C CA . ALA A 1 86 ? 9.039 -8.422 11.602 1 97.19 86 ALA A CA 1
ATOM 656 C C . ALA A 1 86 ? 9.891 -7.273 11.07 1 97.19 86 ALA A C 1
ATOM 658 O O . ALA A 1 86 ? 10.484 -6.52 11.844 1 97.19 86 ALA A O 1
ATOM 659 N N . GLY A 1 87 ? 9.969 -7.172 9.758 1 94 87 GLY A N 1
ATOM 660 C CA . GLY A 1 87 ? 10.641 -6.031 9.156 1 94 87 GLY A CA 1
ATOM 661 C C . GLY A 1 87 ? 10.055 -4.699 9.586 1 94 87 GLY A C 1
ATOM 662 O O . GLY A 1 87 ? 10.789 -3.77 9.93 1 94 87 GLY A O 1
ATOM 663 N N . ILE A 1 88 ? 8.719 -4.656 9.602 1 95.88 88 ILE A N 1
ATOM 664 C CA . ILE A 1 88 ? 8.031 -3.451 10.039 1 95.88 88 ILE A CA 1
ATOM 665 C C . ILE A 1 88 ? 8.383 -3.158 11.5 1 95.88 88 ILE A C 1
ATOM 667 O O . ILE A 1 88 ? 8.688 -2.02 11.852 1 95.88 88 ILE A O 1
ATOM 671 N N . ALA A 1 89 ? 8.359 -4.16 12.289 1 95.69 89 ALA A N 1
ATOM 672 C CA . ALA A 1 89 ? 8.648 -4 13.711 1 95.69 89 ALA A CA 1
ATOM 673 C C . ALA A 1 89 ? 10.07 -3.5 13.922 1 95.69 89 ALA A C 1
ATOM 675 O O . ALA A 1 89 ? 10.305 -2.59 14.727 1 95.69 89 ALA A O 1
ATOM 676 N N . VAL A 1 90 ? 11.016 -4.027 13.227 1 92.38 90 VAL A N 1
ATOM 677 C CA . VAL A 1 90 ? 12.422 -3.666 13.367 1 92.38 90 VAL A CA 1
ATOM 678 C C . VAL A 1 90 ? 12.617 -2.197 12.992 1 92.38 90 VAL A C 1
ATOM 680 O O . VAL A 1 90 ? 13.219 -1.433 13.758 1 92.38 90 VAL A O 1
ATOM 683 N N . ILE A 1 91 ? 12.094 -1.791 11.883 1 90 91 ILE A N 1
ATOM 684 C CA . ILE A 1 91 ? 12.312 -0.422 11.43 1 90 91 ILE A CA 1
ATOM 685 C C . ILE A 1 91 ? 11.531 0.547 12.312 1 90 91 ILE A C 1
ATOM 687 O O . ILE A 1 91 ? 11.977 1.674 12.555 1 90 91 ILE A O 1
ATOM 691 N N . ALA A 1 92 ? 10.352 0.132 12.773 1 91.5 92 ALA A N 1
ATOM 692 C CA . ALA A 1 92 ? 9.586 0.96 13.703 1 91.5 92 ALA A CA 1
ATOM 693 C C . ALA A 1 92 ? 10.359 1.188 14.992 1 91.5 92 ALA A C 1
ATOM 695 O O . ALA A 1 92 ? 10.336 2.287 15.555 1 91.5 92 ALA A O 1
ATOM 696 N N . LEU A 1 93 ? 11.008 0.19 15.461 1 90.19 93 LEU A N 1
ATOM 697 C CA . LEU A 1 93 ? 11.828 0.299 16.672 1 90.19 93 LEU A CA 1
ATOM 698 C C . LEU A 1 93 ? 13.016 1.224 16.438 1 90.19 93 LEU A C 1
ATOM 700 O O . LEU A 1 93 ? 13.336 2.059 17.281 1 90.19 93 LEU A O 1
ATOM 704 N N . ILE A 1 94 ? 13.633 1.107 15.289 1 86.88 94 ILE A N 1
ATOM 705 C CA . ILE A 1 94 ? 14.758 1.969 14.953 1 86.88 94 ILE A CA 1
ATOM 706 C C . ILE A 1 94 ? 14.289 3.418 14.852 1 86.88 94 ILE A C 1
ATOM 708 O O . ILE A 1 94 ? 14.984 4.336 15.297 1 86.88 94 ILE A O 1
ATOM 712 N N . ASP A 1 95 ? 13.117 3.574 14.219 1 86.75 95 ASP A N 1
ATOM 713 C CA . ASP A 1 95 ? 12.531 4.898 14.07 1 86.75 95 ASP A CA 1
ATOM 714 C C . ASP A 1 95 ? 12.336 5.574 15.422 1 86.75 95 ASP A C 1
ATOM 716 O O . ASP A 1 95 ? 12.531 6.781 15.555 1 86.75 95 ASP A O 1
ATOM 720 N N . LYS A 1 96 ? 11.961 4.855 16.438 1 83.75 96 LYS A N 1
ATOM 721 C CA . LYS A 1 96 ? 11.742 5.383 17.781 1 83.75 96 LYS A CA 1
ATOM 722 C C . LYS A 1 96 ? 13.055 5.805 18.438 1 83.75 96 LYS A C 1
ATOM 724 O O . LYS A 1 96 ? 13.078 6.719 19.266 1 83.75 96 LYS A O 1
ATOM 729 N N . PHE A 1 97 ? 14.094 5.207 18.031 1 79.62 97 PHE A N 1
ATOM 730 C CA . PHE A 1 97 ? 15.375 5.453 18.672 1 79.62 97 PHE A CA 1
ATOM 731 C C . PHE A 1 97 ? 16.141 6.543 17.938 1 79.62 97 PHE A C 1
ATOM 733 O O . PHE A 1 97 ? 17.172 7.027 18.438 1 79.62 97 PHE A O 1
ATOM 740 N N . VAL A 1 98 ? 15.75 6.883 16.766 1 74.19 98 VAL A N 1
ATOM 741 C CA . VAL A 1 98 ? 16.375 8.008 16.062 1 74.19 98 VAL A CA 1
ATOM 742 C C . VAL A 1 98 ? 15.883 9.32 16.656 1 74.19 98 VAL A C 1
ATOM 744 O O . VAL A 1 98 ? 14.68 9.57 16.734 1 74.19 98 VAL A O 1
ATOM 747 N N . PRO A 1 99 ? 16.719 10.156 17.375 1 63.38 99 PRO A N 1
ATOM 748 C CA . PRO A 1 99 ? 16.359 11.359 18.125 1 63.38 99 PRO A CA 1
ATOM 749 C C . PRO A 1 99 ? 15.531 12.336 17.297 1 63.38 99 PRO A C 1
ATOM 751 O O . PRO A 1 99 ? 15.773 12.5 16.094 1 63.38 99 PRO A O 1
ATOM 754 N N . ASN A 1 100 ? 14.305 12.727 17.688 1 58.06 100 ASN A N 1
ATOM 755 C CA . ASN A 1 100 ? 13.484 13.797 17.125 1 58.06 100 ASN A CA 1
ATOM 756 C C . ASN A 1 100 ? 14.031 15.172 17.5 1 58.06 100 ASN A C 1
ATOM 758 O O . ASN A 1 100 ? 14.359 15.43 18.656 1 58.06 100 ASN A O 1
ATOM 762 N N . SER A 1 101 ? 14.812 15.719 16.641 1 46.78 101 SER A N 1
ATOM 763 C CA . SER A 1 101 ? 15.305 17.031 17.062 1 46.78 101 SER A CA 1
ATOM 764 C C . SER A 1 101 ? 14.148 17.969 17.391 1 46.78 101 SER A C 1
ATOM 766 O O . SER A 1 101 ? 14.359 19.156 17.656 1 46.78 101 SER A O 1
ATOM 768 N N . GLU A 1 102 ? 13 17.719 17.062 1 43.75 102 GLU A N 1
ATOM 769 C CA . GLU A 1 102 ? 12 18.75 17.344 1 43.75 102 GLU A CA 1
ATOM 770 C C . GLU A 1 102 ? 11.883 19 18.844 1 43.75 102 GLU A C 1
ATOM 772 O O . GLU A 1 102 ? 11.758 18.062 19.641 1 43.75 102 GLU A O 1
ATOM 777 N N . ASN A 1 103 ? 12.586 20.062 19.344 1 34.47 103 ASN A N 1
ATOM 778 C CA . ASN A 1 103 ? 12.086 20.719 20.547 1 34.47 103 ASN A CA 1
ATOM 779 C C . ASN A 1 103 ? 10.578 20.953 20.484 1 34.47 103 ASN A C 1
ATOM 781 O O . ASN A 1 103 ? 10.086 21.578 19.547 1 34.47 103 ASN A O 1
ATOM 785 N N . PRO A 1 104 ? 9.656 20.234 21.141 1 37.47 104 PRO A N 1
ATOM 786 C CA . PRO A 1 104 ? 8.195 20.328 21.078 1 37.47 104 PRO A CA 1
ATOM 787 C C . PRO A 1 104 ? 7.699 21.766 20.906 1 37.47 104 PRO A C 1
ATOM 789 O O . PRO A 1 104 ? 6.539 21.969 20.547 1 37.47 104 PRO A O 1
ATOM 792 N N . HIS A 1 105 ? 8.312 22.781 21.531 1 34.16 105 HIS A N 1
ATOM 793 C CA . HIS A 1 105 ? 7.793 24.141 21.641 1 34.16 105 HIS A CA 1
ATOM 794 C C . HIS A 1 105 ? 7.832 24.859 20.297 1 34.16 105 HIS A C 1
ATOM 796 O O . HIS A 1 105 ? 7.324 25.984 20.172 1 34.16 105 HIS A O 1
ATOM 802 N N . GLU A 1 106 ? 8.711 24.594 19.312 1 34.72 106 GLU A N 1
ATOM 803 C CA . GLU A 1 106 ? 8.789 25.5 18.172 1 34.72 106 GLU A CA 1
ATOM 804 C C . GLU A 1 106 ? 7.945 24.984 17.016 1 34.72 106 GLU A C 1
ATOM 806 O O . GLU A 1 106 ? 8.406 24.172 16.219 1 34.72 106 GLU A O 1
ATOM 811 N N . MET A 1 107 ? 6.719 24.578 17.141 1 33.72 107 MET A N 1
ATOM 812 C CA . MET A 1 107 ? 5.789 24.469 16.016 1 33.72 107 MET A CA 1
ATOM 813 C C . MET A 1 107 ? 5.91 25.672 15.094 1 33.72 107 MET A C 1
ATOM 815 O O . MET A 1 107 ? 5.312 26.719 15.344 1 33.72 107 MET A O 1
ATOM 819 N N . ARG A 1 108 ? 7.043 25.969 14.523 1 36.56 108 ARG A N 1
ATOM 820 C CA . ARG A 1 108 ? 7.203 27.141 13.656 1 36.56 108 ARG A CA 1
ATOM 821 C C . ARG A 1 108 ? 6.402 26.969 12.367 1 36.56 108 ARG A C 1
ATOM 823 O O . ARG A 1 108 ? 6.355 25.891 11.789 1 36.56 108 ARG A O 1
ATOM 830 N N . ASP A 1 109 ? 5.352 27.719 12.141 1 35.59 109 ASP A N 1
ATOM 831 C CA . ASP A 1 109 ? 4.492 27.906 10.977 1 35.59 109 ASP A CA 1
ATOM 832 C C . ASP A 1 109 ? 5.309 27.938 9.688 1 35.59 109 ASP A C 1
ATOM 834 O O . ASP A 1 109 ? 6.387 28.531 9.641 1 35.59 109 ASP A O 1
ATOM 838 N N . VAL A 1 110 ? 5.141 27 8.781 1 40.28 110 VAL A N 1
ATOM 839 C CA . VAL A 1 110 ? 5.742 26.875 7.457 1 40.28 110 VAL A CA 1
ATOM 840 C C . VAL A 1 110 ? 5.75 28.234 6.762 1 40.28 110 VAL A C 1
ATOM 842 O O . VAL A 1 110 ? 6.27 28.375 5.652 1 40.28 110 VAL A O 1
ATOM 845 N N . LYS A 1 111 ? 4.785 29.156 7.07 1 37.28 111 LYS A N 1
ATOM 846 C CA . LYS A 1 111 ? 4.727 30.422 6.355 1 37.28 111 LYS A CA 1
ATOM 847 C C . LYS A 1 111 ? 6.059 31.172 6.449 1 37.28 111 LYS A C 1
ATOM 849 O O . LYS A 1 111 ? 6.312 32.094 5.68 1 37.28 111 LYS A O 1
ATOM 854 N N . ASP A 1 112 ? 6.707 31.172 7.613 1 38.19 112 ASP A N 1
ATOM 855 C CA . ASP A 1 112 ? 7.879 32.031 7.793 1 38.19 112 ASP A CA 1
ATOM 856 C C . ASP A 1 112 ? 9.125 31.375 7.188 1 38.19 112 ASP A C 1
ATOM 858 O O . ASP A 1 112 ? 10.25 31.688 7.586 1 38.19 112 ASP A O 1
ATOM 862 N N . MET A 1 113 ? 8.984 30.297 6.484 1 40.28 113 MET A N 1
ATOM 863 C CA . MET A 1 113 ? 10.172 29.859 5.77 1 40.28 113 MET A CA 1
ATOM 864 C C . MET A 1 113 ? 10.742 30.984 4.906 1 40.28 113 MET A C 1
ATOM 866 O O . MET A 1 113 ? 10.508 31.031 3.697 1 40.28 113 MET A O 1
ATOM 870 N N . LYS A 1 114 ? 10.445 32.25 5.168 1 39.47 114 LYS A N 1
ATOM 871 C CA . LYS A 1 114 ? 11.281 33.219 4.48 1 39.47 114 LYS A CA 1
ATOM 872 C C . LYS A 1 114 ? 12.734 32.75 4.41 1 39.47 114 LYS A C 1
ATOM 874 O O . LYS A 1 114 ? 13.094 31.734 4.984 1 39.47 114 LYS A O 1
ATOM 879 N N . GLU A 1 115 ? 13.797 33.812 4.223 1 40.19 115 GLU A N 1
ATOM 880 C CA . GLU A 1 115 ? 15.219 33.812 3.879 1 40.19 115 GLU A CA 1
ATOM 881 C C . GLU A 1 115 ? 15.984 32.812 4.738 1 40.19 115 GLU A C 1
ATOM 883 O O . GLU A 1 115 ? 16.922 32.156 4.258 1 40.19 115 GLU A O 1
ATOM 888 N N . LYS A 1 116 ? 16.062 33.062 6.18 1 39.38 116 LYS A N 1
ATOM 889 C CA . LYS A 1 116 ? 17.203 32.656 6.992 1 39.38 116 LYS A CA 1
ATOM 890 C C . LYS A 1 116 ? 17.094 31.172 7.402 1 39.38 116 LYS A C 1
ATOM 892 O O . LYS A 1 116 ? 18.094 30.469 7.473 1 39.38 116 LYS A O 1
ATOM 897 N N . ASP A 1 117 ? 16.203 30.672 8.367 1 44.78 117 ASP A N 1
ATOM 898 C CA . ASP A 1 117 ? 16.453 29.547 9.258 1 44.78 117 ASP A CA 1
ATOM 899 C C . ASP A 1 117 ? 16.141 28.219 8.57 1 44.78 117 ASP A C 1
ATOM 901 O O . ASP A 1 117 ? 14.992 27.781 8.57 1 44.78 117 ASP A O 1
ATOM 905 N N . VAL A 1 118 ? 16.672 27.75 7.453 1 50.75 118 VAL A N 1
ATOM 906 C CA . VAL A 1 118 ? 16.859 26.594 6.574 1 50.75 118 VAL A CA 1
ATOM 907 C C . VAL A 1 118 ? 16.781 25.312 7.391 1 50.75 118 VAL A C 1
ATOM 909 O O . VAL A 1 118 ? 16.547 24.234 6.844 1 50.75 118 VAL A O 1
ATOM 912 N N . SER A 1 119 ? 17.078 25.219 8.695 1 62.94 119 SER A N 1
ATOM 913 C CA . SER A 1 119 ? 17.312 23.953 9.383 1 62.94 119 SER A CA 1
ATOM 914 C C . SER A 1 119 ? 16 23.375 9.93 1 62.94 119 SER A C 1
ATOM 916 O O . SER A 1 119 ? 15.406 23.953 10.844 1 62.94 119 SER A O 1
ATOM 918 N N . ASP A 1 120 ? 15.211 22.797 9.062 1 79.94 120 ASP A N 1
ATOM 919 C CA . ASP A 1 120 ? 14.094 22.016 9.602 1 79.94 120 ASP A CA 1
ATOM 920 C C . ASP A 1 120 ? 14.57 20.672 10.141 1 79.94 120 ASP A C 1
ATOM 922 O O . ASP A 1 120 ? 14.781 19.734 9.375 1 79.94 120 ASP A O 1
ATOM 926 N N . PRO A 1 121 ? 14.867 20.672 11.414 1 84.06 121 PRO A N 1
ATOM 927 C CA . PRO A 1 121 ? 15.414 19.469 12.023 1 84.06 121 PRO A CA 1
ATOM 928 C C . PRO A 1 121 ? 14.562 18.234 11.75 1 84.06 121 PRO A C 1
ATOM 930 O O . PRO A 1 121 ? 15.094 17.109 11.656 1 84.06 121 PRO A O 1
ATOM 933 N N . ALA A 1 122 ? 13.289 18.406 11.555 1 83.12 122 ALA A N 1
ATOM 934 C CA . ALA A 1 122 ? 12.414 17.281 11.281 1 83.12 122 ALA A CA 1
ATOM 935 C C . ALA A 1 122 ? 12.664 16.703 9.891 1 83.12 122 ALA A C 1
ATOM 937 O O . ALA A 1 122 ? 12.656 15.492 9.695 1 83.12 122 ALA A O 1
ATOM 938 N N . LEU A 1 123 ? 12.93 17.609 9.07 1 87.38 123 LEU A N 1
ATOM 939 C CA . LEU A 1 123 ? 13.211 17.188 7.703 1 87.38 123 LEU A CA 1
ATOM 940 C C . LEU A 1 123 ? 14.57 16.5 7.617 1 87.38 123 LEU A C 1
ATOM 942 O O . LEU A 1 123 ? 14.719 15.508 6.895 1 87.38 123 LEU A O 1
ATOM 946 N N . LEU A 1 124 ? 15.5 17.016 8.312 1 89.19 124 LEU A N 1
ATOM 947 C CA . LEU A 1 124 ? 16.812 16.391 8.352 1 89.19 124 LEU A CA 1
ATOM 948 C C . LEU A 1 124 ? 16.734 14.992 8.961 1 89.19 124 LEU A C 1
ATOM 950 O O . LEU A 1 124 ? 17.297 14.039 8.43 1 89.19 124 LEU A O 1
ATOM 954 N N . ARG A 1 125 ? 16.047 14.859 10.031 1 89.06 125 ARG A N 1
ATOM 955 C CA . ARG A 1 125 ? 15.859 13.57 10.688 1 89.06 125 ARG A CA 1
ATOM 956 C C . ARG A 1 125 ? 15.219 12.555 9.734 1 89.06 125 ARG A C 1
ATOM 958 O O . ARG A 1 125 ? 15.656 11.406 9.656 1 89.06 125 ARG A O 1
ATOM 965 N N . MET A 1 126 ? 14.227 12.984 9.078 1 87.25 126 MET A N 1
ATOM 966 C CA . MET A 1 126 ? 13.531 12.117 8.133 1 87.25 126 MET A CA 1
ATOM 967 C C . MET A 1 126 ? 14.484 11.648 7.031 1 87.25 126 MET A C 1
ATOM 969 O O . MET A 1 126 ? 14.477 10.477 6.652 1 87.25 126 MET A O 1
ATOM 973 N N . GLY A 1 127 ? 15.25 12.602 6.547 1 89.44 127 GLY A N 1
ATOM 974 C CA . GLY A 1 127 ? 16.234 12.25 5.527 1 89.44 127 GLY A CA 1
ATOM 975 C C . GLY A 1 127 ? 17.25 11.242 6.008 1 89.44 127 GLY A C 1
ATOM 976 O O . GLY A 1 127 ? 17.562 10.273 5.309 1 89.44 127 GLY A O 1
ATOM 977 N N . LEU A 1 128 ? 17.75 11.445 7.168 1 90.25 128 LEU A N 1
ATOM 978 C CA . LEU A 1 128 ? 18.766 10.562 7.73 1 90.25 128 LEU A CA 1
ATOM 979 C C . LEU A 1 128 ? 18.188 9.188 8.055 1 90.25 128 LEU A C 1
ATOM 981 O O . LEU A 1 128 ? 18.828 8.164 7.828 1 90.25 128 LEU A O 1
ATOM 985 N N . PHE A 1 129 ? 17.062 9.188 8.562 1 89.5 129 PHE A N 1
ATOM 986 C CA . PHE A 1 129 ? 16.375 7.934 8.836 1 89.5 129 PHE A CA 1
ATOM 987 C C . PHE A 1 129 ? 16.125 7.168 7.543 1 89.5 129 PHE A C 1
ATOM 989 O O . PHE A 1 129 ? 16.297 5.945 7.496 1 89.5 129 PHE A O 1
ATOM 996 N N . SER A 1 130 ? 15.656 7.883 6.543 1 90.12 130 SER A N 1
ATOM 997 C CA . SER A 1 130 ? 15.445 7.246 5.246 1 90.12 130 SER A CA 1
ATOM 998 C C . SER A 1 130 ? 16.734 6.676 4.688 1 90.12 130 SER A C 1
ATOM 1000 O O . SER A 1 130 ? 16.75 5.57 4.137 1 90.12 130 SER A O 1
ATOM 1002 N N . ALA A 1 131 ? 17.797 7.43 4.875 1 92.38 131 ALA A N 1
ATOM 1003 C CA . ALA A 1 131 ? 19.094 6.961 4.41 1 92.38 131 ALA A CA 1
ATOM 1004 C C . ALA A 1 131 ? 19.469 5.641 5.082 1 92.38 131 ALA A C 1
ATOM 1006 O O . ALA A 1 131 ? 19.922 4.703 4.414 1 92.38 131 ALA A O 1
ATOM 1007 N N . LEU A 1 132 ? 19.297 5.562 6.336 1 90.75 132 LEU A N 1
ATOM 1008 C CA . LEU A 1 132 ? 19.625 4.359 7.094 1 90.75 132 LEU A CA 1
ATOM 1009 C C . LEU A 1 132 ? 18.734 3.193 6.656 1 90.75 132 LEU A C 1
ATOM 1011 O O . LEU A 1 132 ? 19.234 2.094 6.402 1 90.75 132 LEU A O 1
ATOM 1015 N N . ALA A 1 133 ? 17.5 3.443 6.59 1 87.62 133 ALA A N 1
ATOM 1016 C CA . ALA A 1 133 ? 16.547 2.402 6.215 1 87.62 133 ALA A CA 1
ATOM 1017 C C . ALA A 1 133 ? 16.844 1.872 4.812 1 87.62 133 ALA A C 1
ATOM 1019 O O . ALA A 1 133 ? 16.797 0.661 4.582 1 87.62 133 ALA A O 1
ATOM 1020 N N . ILE A 1 134 ? 17.125 2.775 3.924 1 89.38 134 ILE A N 1
ATOM 1021 C CA . ILE A 1 134 ? 17.391 2.406 2.541 1 89.38 134 ILE A CA 1
ATOM 1022 C C . ILE A 1 134 ? 18.719 1.639 2.467 1 89.38 134 ILE A C 1
ATOM 1024 O O . ILE A 1 134 ? 18.844 0.68 1.702 1 89.38 134 ILE A O 1
ATOM 1028 N N . ALA A 1 135 ? 19.656 2.07 3.281 1 91.44 135 ALA A N 1
ATOM 1029 C CA . ALA A 1 135 ? 20.906 1.323 3.344 1 91.44 135 ALA A CA 1
ATOM 1030 C C . ALA A 1 135 ? 20.672 -0.118 3.783 1 91.44 135 ALA A C 1
ATOM 1032 O O . ALA A 1 135 ? 21.219 -1.053 3.193 1 91.44 135 ALA A O 1
ATOM 1033 N N . ILE A 1 136 ? 19.891 -0.303 4.746 1 85.25 136 ILE A N 1
ATOM 1034 C CA . ILE A 1 136 ? 19.578 -1.628 5.266 1 85.25 136 ILE A CA 1
ATOM 1035 C C . ILE A 1 136 ? 18.844 -2.443 4.195 1 85.25 136 ILE A C 1
ATOM 1037 O O . ILE A 1 136 ? 19.156 -3.623 3.996 1 85.25 136 ILE A O 1
ATOM 1041 N N . HIS A 1 137 ? 18 -1.772 3.506 1 85.75 137 HIS A N 1
ATOM 1042 C CA . HIS A 1 137 ? 17.188 -2.42 2.477 1 85.75 137 HIS A CA 1
ATOM 1043 C C . HIS A 1 137 ? 18.047 -2.783 1.262 1 85.75 137 HIS A C 1
ATOM 1045 O O . HIS A 1 137 ? 18.641 -1.91 0.638 1 85.75 137 HIS A O 1
ATOM 1051 N N . ASN A 1 138 ? 18.938 -1.933 0.932 1 90.81 138 ASN A N 1
ATOM 1052 C CA . ASN A 1 138 ? 19.734 -2.1 -0.271 1 90.81 138 ASN A CA 1
ATOM 1053 C C . ASN A 1 138 ? 20.734 -3.248 -0.124 1 90.81 138 ASN A C 1
ATOM 1055 O O . ASN A 1 138 ? 21.156 -3.844 -1.118 1 90.81 138 ASN A O 1
ATOM 1059 N N . PHE A 1 139 ? 21.031 -3.611 1.102 1 87.94 139 PHE A N 1
ATOM 1060 C CA . PHE A 1 139 ? 22 -4.684 1.341 1 87.94 139 PHE A CA 1
ATOM 1061 C C . PHE A 1 139 ? 21.469 -6.012 0.821 1 87.94 139 PHE A C 1
ATOM 1063 O O . PHE A 1 139 ? 22.094 -6.648 -0.027 1 87.94 139 PHE A O 1
ATOM 1070 N N . PRO A 1 140 ? 20.312 -6.434 1.211 1 84.38 140 PRO A N 1
ATOM 1071 C CA . PRO A 1 140 ? 19.734 -7.676 0.701 1 84.38 140 PRO A CA 1
ATOM 1072 C C . PRO A 1 140 ? 19.5 -7.645 -0.808 1 84.38 140 PRO A C 1
ATOM 1074 O O . PRO A 1 140 ? 19.625 -8.672 -1.479 1 84.38 140 PRO A O 1
ATOM 1077 N N . GLU A 1 141 ? 19.188 -6.512 -1.313 1 84.38 141 GLU A N 1
ATOM 1078 C CA . GLU A 1 141 ? 18.984 -6.383 -2.752 1 84.38 141 GLU A CA 1
ATOM 1079 C C . GLU A 1 141 ? 20.266 -6.648 -3.525 1 84.38 141 GLU A C 1
ATOM 1081 O O . GLU A 1 141 ? 20.25 -7.258 -4.594 1 84.38 141 GLU A O 1
ATOM 1086 N N . GLY A 1 142 ? 21.312 -6.133 -2.928 1 89.25 142 GLY A N 1
ATOM 1087 C CA . GLY A 1 142 ? 22.609 -6.426 -3.521 1 89.25 142 GLY A CA 1
ATOM 1088 C C . GLY A 1 142 ? 22.938 -7.906 -3.557 1 89.25 142 GLY A C 1
ATOM 1089 O O . GLY A 1 142 ? 23.422 -8.422 -4.566 1 89.25 142 GLY A O 1
ATOM 1090 N N . LEU A 1 143 ? 22.641 -8.555 -2.502 1 84.62 143 LEU A N 1
ATOM 1091 C CA . LEU A 1 143 ? 22.844 -10 -2.416 1 84.62 143 LEU A CA 1
ATOM 1092 C C . LEU A 1 143 ? 22 -10.734 -3.451 1 84.62 143 LEU A C 1
ATOM 1094 O O . LEU A 1 143 ? 22.5 -11.602 -4.168 1 84.62 143 LEU A O 1
ATOM 1098 N N . ALA A 1 144 ? 20.812 -10.359 -3.516 1 79.94 144 ALA A N 1
ATOM 1099 C CA . ALA A 1 144 ? 19.875 -11.016 -4.418 1 79.94 144 ALA A CA 1
ATOM 1100 C C . ALA A 1 144 ? 20.266 -10.805 -5.875 1 79.94 144 ALA A C 1
ATOM 1102 O O . ALA A 1 144 ? 20.203 -11.727 -6.688 1 79.94 144 ALA A O 1
ATOM 1103 N N . THR A 1 145 ? 20.578 -9.617 -6.184 1 86.19 145 THR A N 1
ATOM 1104 C CA . THR A 1 145 ? 21 -9.305 -7.547 1 86.19 145 THR A CA 1
ATOM 1105 C C . THR A 1 145 ? 22.25 -10.102 -7.922 1 86.19 145 THR A C 1
ATOM 1107 O O . THR A 1 145 ? 22.328 -10.664 -9.016 1 86.19 145 THR A O 1
ATOM 1110 N N . PHE A 1 146 ? 23.141 -10.148 -7.008 1 88.19 146 PHE A N 1
ATOM 1111 C CA . PHE A 1 146 ? 24.391 -10.867 -7.246 1 88.19 146 PHE A CA 1
ATOM 1112 C C . PHE A 1 146 ? 24.141 -12.352 -7.434 1 88.19 146 PHE A C 1
ATOM 1114 O O . PHE A 1 146 ? 24.594 -12.945 -8.422 1 88.19 146 PHE A O 1
ATOM 1121 N N . ILE A 1 147 ? 23.453 -12.922 -6.613 1 80.75 147 ILE A N 1
ATOM 1122 C CA . ILE A 1 147 ? 23.188 -14.359 -6.656 1 80.75 147 ILE A CA 1
ATOM 1123 C C . ILE A 1 147 ? 22.344 -14.68 -7.887 1 80.75 147 ILE A C 1
ATOM 1125 O O . ILE A 1 147 ? 22.578 -15.688 -8.562 1 80.75 147 ILE A O 1
ATOM 1129 N N . GLY A 1 148 ? 21.344 -13.859 -8.102 1 79.88 148 GLY A N 1
ATOM 1130 C CA . GLY A 1 148 ? 20.531 -14.055 -9.297 1 79.88 148 GLY A CA 1
ATOM 1131 C C . GLY A 1 148 ? 21.344 -14.047 -10.57 1 79.88 148 GLY A C 1
ATOM 1132 O O . GLY A 1 148 ? 21.109 -14.852 -11.477 1 79.88 148 GLY A O 1
ATOM 1133 N N . ALA A 1 149 ? 22.281 -13.188 -10.594 1 86.5 149 ALA A N 1
ATOM 1134 C CA . ALA A 1 149 ? 23.109 -13.055 -11.781 1 86.5 149 ALA A CA 1
ATOM 1135 C C . ALA A 1 149 ? 24.047 -14.258 -11.93 1 86.5 149 ALA A C 1
ATOM 1137 O O . ALA A 1 149 ? 24.328 -14.695 -13.047 1 86.5 149 ALA A O 1
ATOM 1138 N N . ILE A 1 150 ? 24.484 -14.766 -10.859 1 83.12 150 ILE A N 1
ATOM 1139 C CA . ILE A 1 150 ? 25.375 -15.922 -10.883 1 83.12 150 ILE A CA 1
ATOM 1140 C C . ILE A 1 150 ? 24.609 -17.156 -11.344 1 83.12 150 ILE A C 1
ATOM 1142 O O . ILE A 1 150 ? 25.125 -17.984 -12.094 1 83.12 150 ILE A O 1
ATOM 1146 N N . GLN A 1 151 ? 23.422 -17.188 -10.922 1 78.38 151 GLN A N 1
ATOM 1147 C CA . GLN A 1 151 ? 22.594 -18.344 -11.281 1 78.38 151 GLN A CA 1
ATOM 1148 C C . GLN A 1 151 ? 22.109 -18.25 -12.719 1 78.38 151 GLN A C 1
ATOM 1150 O O . GLN A 1 151 ? 22.094 -19.25 -13.445 1 78.38 151 GLN A O 1
ATOM 1155 N N . ASP A 1 152 ? 21.672 -17.078 -13.047 1 84 152 ASP A N 1
ATOM 1156 C CA . ASP A 1 152 ? 21.156 -16.797 -14.383 1 84 152 ASP A CA 1
ATOM 1157 C C . ASP A 1 152 ? 21.391 -15.336 -14.766 1 84 152 ASP A C 1
ATOM 1159 O O . ASP A 1 152 ? 20.688 -14.445 -14.305 1 84 152 ASP A O 1
ATOM 1163 N N . PRO A 1 153 ? 22.281 -15.156 -15.656 1 86.81 153 PRO A N 1
ATOM 1164 C CA . PRO A 1 153 ? 22.625 -13.781 -16.031 1 86.81 153 PRO A CA 1
ATOM 1165 C C . PRO A 1 153 ? 21.422 -12.984 -16.547 1 86.81 153 PRO A C 1
ATOM 1167 O O . PRO A 1 153 ? 21.312 -11.789 -16.266 1 86.81 153 PRO A O 1
ATOM 1170 N N . ALA A 1 154 ? 20.625 -13.641 -17.297 1 83 154 ALA A N 1
ATOM 1171 C CA . ALA A 1 154 ? 19.438 -12.953 -17.797 1 83 154 ALA A CA 1
ATOM 1172 C C . ALA A 1 154 ? 18.531 -12.516 -16.641 1 83 154 ALA A C 1
ATOM 1174 O O . ALA A 1 154 ? 18.016 -11.398 -16.656 1 83 154 ALA A O 1
ATOM 1175 N N . LEU A 1 155 ? 18.422 -13.336 -15.711 1 76.69 155 LEU A N 1
ATOM 1176 C CA . LEU A 1 155 ? 17.656 -13 -14.508 1 76.69 155 LEU A CA 1
ATOM 1177 C C . LEU A 1 155 ? 18.328 -11.859 -13.742 1 76.69 155 LEU A C 1
ATOM 1179 O O . LEU A 1 155 ? 17.656 -10.945 -13.273 1 76.69 155 LEU A O 1
ATOM 1183 N N . GLY A 1 156 ? 19.594 -11.977 -13.695 1 81.44 156 GLY A N 1
ATOM 1184 C CA . GLY A 1 156 ? 20.344 -10.922 -13.031 1 81.44 156 GLY A CA 1
ATOM 1185 C C . GLY A 1 156 ? 20.141 -9.555 -13.664 1 81.44 156 GLY A C 1
ATOM 1186 O O . GLY A 1 156 ? 19.984 -8.562 -12.953 1 81.44 156 GLY A O 1
ATOM 1187 N N . ILE A 1 157 ? 20.156 -9.5 -14.945 1 87.19 157 ILE A N 1
ATOM 1188 C CA . ILE A 1 157 ? 19.953 -8.25 -15.672 1 87.19 157 ILE A CA 1
ATOM 1189 C C . ILE A 1 157 ? 18.562 -7.699 -15.375 1 87.19 157 ILE A C 1
ATOM 1191 O O . ILE A 1 157 ? 18.406 -6.516 -15.07 1 87.19 157 ILE A O 1
ATOM 1195 N N . SER A 1 158 ? 17.625 -8.555 -15.398 1 78.94 158 SER A N 1
ATOM 1196 C CA . SER A 1 158 ? 16.25 -8.148 -15.141 1 78.94 158 SER A CA 1
ATOM 1197 C C . SER A 1 158 ? 16.094 -7.582 -13.727 1 78.94 158 SER A C 1
ATOM 1199 O O . SER A 1 158 ? 15.453 -6.551 -13.539 1 78.94 158 SER A O 1
ATOM 1201 N N . ILE A 1 159 ? 16.672 -8.195 -12.828 1 79.06 159 ILE A N 1
ATOM 1202 C CA . ILE A 1 159 ? 16.609 -7.766 -11.438 1 79.06 159 ILE A CA 1
ATOM 1203 C C . ILE A 1 159 ? 17.328 -6.43 -11.273 1 79.06 159 ILE A C 1
ATOM 1205 O O . ILE A 1 159 ? 16.812 -5.508 -10.641 1 79.06 159 ILE A O 1
ATOM 1209 N N . ALA A 1 160 ? 18.453 -6.387 -11.906 1 87.25 160 ALA A N 1
ATOM 1210 C CA . ALA A 1 160 ? 19.266 -5.176 -11.781 1 87.25 160 ALA A CA 1
ATOM 1211 C C . ALA A 1 160 ? 18.531 -3.965 -12.352 1 87.25 160 ALA A C 1
ATOM 1213 O O . ALA A 1 160 ? 18.562 -2.881 -11.766 1 87.25 160 ALA A O 1
ATOM 1214 N N . ILE A 1 161 ? 17.906 -4.105 -13.406 1 84.94 161 ILE A N 1
ATOM 1215 C CA . ILE A 1 161 ? 17.172 -3.016 -14.031 1 84.94 161 ILE A CA 1
ATOM 1216 C C . ILE A 1 161 ? 16 -2.605 -13.148 1 84.94 161 ILE A C 1
ATOM 1218 O O . ILE A 1 161 ? 15.781 -1.415 -12.914 1 84.94 161 ILE A O 1
ATOM 1222 N N . ALA A 1 162 ? 15.344 -3.611 -12.727 1 76.06 162 ALA A N 1
ATOM 1223 C CA . ALA A 1 162 ? 14.203 -3.338 -11.852 1 76.06 162 ALA A CA 1
ATOM 1224 C C . ALA A 1 162 ? 14.641 -2.58 -10.602 1 76.06 162 ALA A C 1
ATOM 1226 O O . ALA A 1 162 ? 14 -1.603 -10.203 1 76.06 162 ALA A O 1
ATOM 1227 N N . ILE A 1 163 ? 15.703 -2.982 -10.039 1 84.5 163 ILE A N 1
ATOM 1228 C CA . ILE A 1 163 ? 16.219 -2.375 -8.82 1 84.5 163 ILE A CA 1
ATOM 1229 C C . ILE A 1 163 ? 16.719 -0.965 -9.117 1 84.5 163 ILE A C 1
ATOM 1231 O O . ILE A 1 163 ? 16.5 -0.039 -8.336 1 84.5 163 ILE A O 1
ATOM 1235 N N . ALA A 1 164 ? 17.391 -0.833 -10.242 1 88.25 164 ALA A N 1
ATOM 1236 C CA . ALA A 1 164 ? 17.906 0.482 -10.625 1 88.25 164 ALA A CA 1
ATOM 1237 C C . ALA A 1 164 ? 16.766 1.492 -10.742 1 88.25 164 ALA A C 1
ATOM 1239 O O . ALA A 1 164 ? 16.891 2.629 -10.281 1 88.25 164 ALA A O 1
ATOM 1240 N N . ILE A 1 165 ? 15.742 1.116 -11.25 1 82.25 165 ILE A N 1
ATOM 1241 C CA . ILE A 1 165 ? 14.602 1.998 -11.5 1 82.25 165 ILE A CA 1
ATOM 1242 C C . ILE A 1 165 ? 14.023 2.475 -10.164 1 82.25 165 ILE A C 1
ATOM 1244 O O . ILE A 1 165 ? 13.672 3.646 -10.023 1 82.25 165 ILE A O 1
ATOM 1248 N N . HIS A 1 166 ? 13.977 1.615 -9.273 1 85.81 166 HIS A N 1
ATOM 1249 C CA . HIS A 1 166 ? 13.359 2.082 -8.031 1 85.81 166 HIS A CA 1
ATOM 1250 C C . HIS A 1 166 ? 14.391 2.705 -7.102 1 85.81 166 HIS A C 1
ATOM 1252 O O . HIS A 1 166 ? 14.039 3.432 -6.172 1 85.81 166 HIS A O 1
ATOM 1258 N N . ASN A 1 167 ? 15.727 2.492 -7.398 1 91.88 167 ASN A N 1
ATOM 1259 C CA . ASN A 1 167 ? 16.766 3.135 -6.613 1 91.88 167 ASN A CA 1
ATOM 1260 C C . ASN A 1 167 ? 16.828 4.637 -6.883 1 91.88 167 ASN A C 1
ATOM 1262 O O . ASN A 1 167 ? 17.25 5.41 -6.02 1 91.88 167 ASN A O 1
ATOM 1266 N N . ILE A 1 168 ? 16.375 5.047 -7.992 1 89.12 168 ILE A N 1
ATOM 1267 C CA . ILE A 1 168 ? 16.359 6.469 -8.312 1 89.12 168 ILE A CA 1
ATOM 1268 C C . ILE A 1 168 ? 15.398 7.195 -7.379 1 89.12 168 ILE A C 1
ATOM 1270 O O . ILE A 1 168 ? 15.789 8.133 -6.68 1 89.12 168 ILE A O 1
ATOM 1274 N N . PRO A 1 169 ? 14.195 6.688 -7.242 1 86.75 169 PRO A N 1
ATOM 1275 C CA . PRO A 1 169 ? 13.281 7.27 -6.258 1 86.75 169 PRO A CA 1
ATOM 1276 C C . PRO A 1 169 ? 13.828 7.207 -4.836 1 86.75 169 PRO A C 1
ATOM 1278 O O . PRO A 1 169 ? 13.609 8.125 -4.043 1 86.75 169 PRO A O 1
ATOM 1281 N N . GLU A 1 170 ? 14.516 6.172 -4.504 1 89.94 170 GLU A N 1
ATOM 1282 C CA . GLU A 1 170 ? 15.125 6.059 -3.186 1 89.94 170 GLU A CA 1
ATOM 1283 C C . GLU A 1 170 ? 16.172 7.148 -2.967 1 89.94 170 GLU A C 1
ATOM 1285 O O . GLU A 1 170 ? 16.266 7.715 -1.876 1 89.94 170 GLU A O 1
ATOM 1290 N N . GLY A 1 171 ? 16.938 7.391 -4.004 1 91.94 171 GLY A N 1
ATOM 1291 C CA . GLY A 1 171 ? 17.891 8.492 -3.928 1 91.94 171 GLY A CA 1
ATOM 1292 C C . GLY A 1 171 ? 17.234 9.836 -3.686 1 91.94 171 GLY A C 1
ATOM 1293 O O . GLY A 1 171 ? 17.719 10.641 -2.893 1 91.94 171 GLY A O 1
ATOM 1294 N N . ILE A 1 172 ? 16.156 10.039 -4.301 1 87.19 172 ILE A N 1
ATOM 1295 C CA . ILE A 1 172 ? 15.375 11.258 -4.137 1 87.19 172 ILE A CA 1
ATOM 1296 C C . ILE A 1 172 ? 14.828 11.336 -2.715 1 87.19 172 ILE A C 1
ATOM 1298 O O . ILE A 1 172 ? 14.93 12.375 -2.062 1 87.19 172 ILE A O 1
ATOM 1302 N N . ALA A 1 173 ? 14.328 10.242 -2.209 1 87.94 173 ALA A N 1
ATOM 1303 C CA . ALA A 1 173 ? 13.727 10.164 -0.88 1 87.94 173 ALA A CA 1
ATOM 1304 C C . ALA A 1 173 ? 14.734 10.547 0.201 1 87.94 173 ALA A C 1
ATOM 1306 O O . ALA A 1 173 ? 14.359 11.109 1.236 1 87.94 173 ALA A O 1
ATOM 1307 N N . VAL A 1 174 ? 16 10.297 -0.081 1 91.94 174 VAL A N 1
ATOM 1308 C CA . VAL A 1 174 ? 17.047 10.578 0.893 1 91.94 174 VAL A CA 1
ATOM 1309 C C . VAL A 1 174 ? 17.578 11.992 0.687 1 91.94 174 VAL A C 1
ATOM 1311 O O . VAL A 1 174 ? 17.656 12.781 1.636 1 91.94 174 VAL A O 1
ATOM 1314 N N . SER A 1 175 ? 17.828 12.391 -0.516 1 92.12 175 SER A N 1
ATOM 1315 C CA . SER A 1 175 ? 18.578 13.609 -0.801 1 92.12 175 SER A CA 1
ATOM 1316 C C . SER A 1 175 ? 17.703 14.852 -0.656 1 92.12 175 SER A C 1
ATOM 1318 O O . SER A 1 175 ? 18.156 15.883 -0.154 1 92.12 175 SER A O 1
ATOM 1320 N N . VAL A 1 176 ? 16.469 14.734 -1.033 1 88 176 VAL A N 1
ATOM 1321 C CA . VAL A 1 176 ? 15.617 15.906 -1.1 1 88 176 VAL A CA 1
ATOM 1322 C C . VAL A 1 176 ? 15.375 16.453 0.307 1 88 176 VAL A C 1
ATOM 1324 O O . VAL A 1 176 ? 15.617 17.641 0.573 1 88 176 VAL A O 1
ATOM 1327 N N . PRO A 1 177 ? 15.008 15.594 1.215 1 87.5 177 PRO A N 1
ATOM 1328 C CA . PRO A 1 177 ? 14.805 16.141 2.561 1 87.5 177 PRO A CA 1
ATOM 1329 C C . PRO A 1 177 ? 16.094 16.688 3.174 1 87.5 177 PRO A C 1
ATOM 1331 O O . PRO A 1 177 ? 16.062 17.703 3.863 1 87.5 177 PRO A O 1
ATOM 1334 N N . ILE A 1 178 ? 17.203 16.094 2.943 1 89 178 ILE A N 1
ATOM 1335 C CA . ILE A 1 178 ? 18.469 16.547 3.488 1 89 178 ILE A CA 1
ATOM 1336 C C . ILE A 1 178 ? 18.875 17.875 2.848 1 89 178 ILE A C 1
ATOM 1338 O O . ILE A 1 178 ? 19.297 18.812 3.541 1 89 178 ILE A O 1
ATOM 1342 N N . TYR A 1 179 ? 18.672 17.969 1.616 1 89 179 TYR A N 1
ATOM 1343 C CA . TYR A 1 179 ? 18.984 19.219 0.919 1 89 179 TYR A CA 1
ATOM 1344 C C . TYR A 1 179 ? 18.078 20.344 1.382 1 89 179 TYR A C 1
ATOM 1346 O O . TYR A 1 179 ? 18.547 21.453 1.654 1 89 179 TYR A O 1
ATOM 1354 N N . PHE A 1 180 ? 16.812 20.047 1.468 1 84.44 180 PHE A N 1
ATOM 1355 C CA . PHE A 1 180 ? 15.844 21.062 1.853 1 84.44 180 PHE A CA 1
ATOM 1356 C C . PHE A 1 180 ? 16.078 21.531 3.283 1 84.44 180 PHE A C 1
ATOM 1358 O O . PHE A 1 180 ? 15.812 22.688 3.621 1 84.44 180 PHE A O 1
ATOM 1365 N N . SER A 1 181 ? 16.641 20.688 4.059 1 86.62 181 SER A N 1
ATOM 1366 C CA . SER A 1 181 ? 16.844 21.016 5.465 1 86.62 181 SER A CA 1
ATOM 1367 C C . SER A 1 181 ? 18.203 21.672 5.684 1 86.62 181 SER A C 1
ATOM 1369 O O . SER A 1 181 ? 18.359 22.484 6.598 1 86.62 181 SER A O 1
ATOM 1371 N N . THR A 1 182 ? 19.203 21.375 4.867 1 87.06 182 THR A N 1
ATOM 1372 C CA . THR A 1 182 ? 20.562 21.812 5.156 1 87.06 182 THR A CA 1
ATOM 1373 C C . THR A 1 182 ? 21.047 22.797 4.098 1 87.06 182 THR A C 1
ATOM 1375 O O . THR A 1 182 ? 22.031 23.516 4.316 1 87.06 182 THR A O 1
ATOM 1378 N N . GLY A 1 183 ? 20.438 22.734 2.961 1 85.5 183 GLY A N 1
ATOM 1379 C CA . GLY A 1 183 ? 20.906 23.516 1.832 1 85.5 183 GLY A CA 1
ATOM 1380 C C . GLY A 1 183 ? 22.219 23.031 1.265 1 85.5 183 GLY A C 1
ATOM 1381 O O . GLY A 1 183 ? 22.844 23.688 0.43 1 85.5 183 GLY A O 1
ATOM 1382 N N . ASP A 1 184 ? 22.656 21.906 1.69 1 89.88 184 ASP A N 1
ATOM 1383 C CA . ASP A 1 184 ? 23.969 21.359 1.318 1 89.88 184 ASP A CA 1
ATOM 1384 C C . ASP A 1 184 ? 23.828 20.203 0.341 1 89.88 184 ASP A C 1
ATOM 1386 O O . ASP A 1 184 ? 23.484 19.078 0.743 1 89.88 184 ASP A O 1
ATOM 1390 N N . ARG A 1 185 ? 24.172 20.422 -0.844 1 90.06 185 ARG A N 1
ATOM 1391 C CA . ARG A 1 185 ? 24.047 19.422 -1.891 1 90.06 185 ARG A CA 1
ATOM 1392 C C . ARG A 1 185 ? 25.016 18.266 -1.66 1 90.06 185 ARG A C 1
ATOM 1394 O O . ARG A 1 185 ? 24.672 17.109 -1.917 1 90.06 185 ARG A O 1
ATOM 1401 N N . LYS A 1 186 ? 26.203 18.594 -1.256 1 92.69 186 LYS A N 1
ATOM 1402 C CA . LYS A 1 186 ? 27.219 17.562 -1.034 1 92.69 186 LYS A CA 1
ATOM 1403 C C . LYS A 1 186 ? 26.781 16.594 0.066 1 92.69 186 LYS A C 1
ATOM 1405 O O . LYS A 1 186 ? 26.969 15.375 -0.062 1 92.69 186 LYS A O 1
ATOM 1410 N N . LYS A 1 187 ? 26.281 17.203 1.085 1 92.56 187 LYS A N 1
ATOM 1411 C CA . LYS A 1 187 ? 25.797 16.375 2.186 1 92.56 187 LYS A CA 1
ATOM 1412 C C . LYS A 1 187 ? 24.656 15.477 1.729 1 92.56 187 LYS A C 1
ATOM 1414 O O . LYS A 1 187 ? 24.641 14.281 2.037 1 92.56 187 LYS A O 1
ATOM 1419 N N . ALA A 1 188 ? 23.734 16.031 1.039 1 92 188 ALA A N 1
ATOM 1420 C CA . ALA A 1 188 ? 22.594 15.289 0.517 1 92 188 ALA A CA 1
ATOM 1421 C C . ALA A 1 188 ? 23.062 14.156 -0.401 1 92 188 ALA A C 1
ATOM 1423 O O . ALA A 1 188 ? 22.578 13.023 -0.287 1 92 188 ALA A O 1
ATOM 1424 N N . PHE A 1 189 ? 24 14.445 -1.226 1 93.81 189 PHE A N 1
ATOM 1425 C CA . PHE A 1 189 ? 24.516 13.453 -2.156 1 93.81 189 PHE A CA 1
ATOM 1426 C C . PHE A 1 189 ? 25.25 12.344 -1.412 1 93.81 189 PHE A C 1
ATOM 1428 O O . PHE A 1 189 ? 25.094 11.164 -1.726 1 93.81 189 PHE A O 1
ATOM 1435 N N . LYS A 1 190 ? 26.062 12.703 -0.521 1 94.5 190 LYS A N 1
ATOM 1436 C CA . LYS A 1 190 ? 26.859 11.734 0.22 1 94.5 190 LYS A CA 1
ATOM 1437 C C . LYS A 1 190 ? 25.984 10.688 0.901 1 94.5 190 LYS A C 1
ATOM 1439 O O . LYS A 1 190 ? 26.219 9.492 0.766 1 94.5 190 LYS A O 1
ATOM 1444 N N . TYR A 1 191 ? 24.984 11.133 1.634 1 93.81 191 TYR A N 1
ATOM 1445 C CA . TYR A 1 191 ? 24.125 10.203 2.359 1 93.81 191 TYR A CA 1
ATOM 1446 C C . TYR A 1 191 ? 23.328 9.328 1.396 1 93.81 191 TYR A C 1
ATOM 1448 O O . TYR A 1 191 ? 23.172 8.125 1.633 1 93.81 191 TYR A O 1
ATOM 1456 N N . SER A 1 192 ? 22.828 9.922 0.352 1 93.81 192 SER A N 1
ATOM 1457 C CA . SER A 1 192 ? 22.109 9.156 -0.664 1 93.81 192 SER A CA 1
ATOM 1458 C C . SER A 1 192 ? 23.031 8.148 -1.343 1 93.81 192 SER A C 1
ATOM 1460 O O . SER A 1 192 ? 22.672 6.977 -1.486 1 93.81 192 SER A O 1
ATOM 1462 N N . PHE A 1 193 ? 24.188 8.609 -1.688 1 93.75 193 PHE A N 1
ATOM 1463 C CA . PHE A 1 193 ? 25.172 7.762 -2.361 1 93.75 193 PHE A CA 1
ATOM 1464 C C . PHE A 1 193 ? 25.594 6.605 -1.462 1 93.75 193 PHE A C 1
ATOM 1466 O O . PHE A 1 193 ? 25.672 5.461 -1.908 1 93.75 193 PHE A O 1
ATOM 1473 N N . LEU A 1 194 ? 25.875 6.883 -0.278 1 94.25 194 LEU A N 1
ATOM 1474 C CA . LEU A 1 194 ? 26.281 5.863 0.682 1 94.25 194 LEU A CA 1
ATOM 1475 C C . LEU A 1 194 ? 25.172 4.828 0.879 1 94.25 194 LEU A C 1
ATOM 1477 O O . LEU A 1 194 ? 25.453 3.637 1.025 1 94.25 194 LEU A O 1
ATOM 1481 N N . SER A 1 195 ? 23.969 5.27 0.909 1 93.62 195 SER A N 1
ATOM 1482 C CA . SER A 1 195 ? 22.859 4.34 1.05 1 93.62 195 SER A CA 1
ATOM 1483 C C . SER A 1 195 ? 22.766 3.391 -0.141 1 93.62 195 SER A C 1
ATOM 1485 O O . SER A 1 195 ? 22.438 2.215 0.018 1 93.62 195 SER A O 1
ATOM 1487 N N . GLY A 1 196 ? 23.125 3.924 -1.302 1 93.38 196 GLY A N 1
ATOM 1488 C CA . GLY A 1 196 ? 23.125 3.104 -2.502 1 93.38 196 GLY A CA 1
ATOM 1489 C C . GLY A 1 196 ? 24.297 2.129 -2.545 1 93.38 196 GLY A C 1
ATOM 1490 O O . GLY A 1 196 ? 24.188 1.049 -3.129 1 93.38 196 GLY A O 1
ATOM 1491 N N . LEU A 1 197 ? 25.359 2.455 -1.918 1 94.12 197 LEU A N 1
ATOM 1492 C CA . LEU A 1 197 ? 26.562 1.63 -1.913 1 94.12 197 LEU A CA 1
ATOM 1493 C C . LEU A 1 197 ? 26.359 0.362 -1.094 1 94.12 197 LEU A C 1
ATOM 1495 O O . LEU A 1 197 ? 27.141 -0.58 -1.18 1 94.12 197 LEU A O 1
ATOM 1499 N N . SER A 1 198 ? 25.359 0.36 -0.37 1 93.25 198 SER A N 1
ATOM 1500 C CA . SER A 1 198 ? 25.031 -0.834 0.4 1 93.25 198 SER A CA 1
ATOM 1501 C C . SER A 1 198 ? 24.781 -2.031 -0.514 1 93.25 198 SER A C 1
ATOM 1503 O O . SER A 1 198 ? 24.984 -3.178 -0.115 1 93.25 198 SER A O 1
ATOM 1505 N N . GLU A 1 199 ? 24.375 -1.745 -1.706 1 93.81 199 GLU A N 1
ATOM 1506 C CA . GLU A 1 199 ? 24.078 -2.828 -2.641 1 93.81 199 GLU A CA 1
ATOM 1507 C C . GLU A 1 199 ? 25.359 -3.561 -3.051 1 93.81 199 GLU A C 1
ATOM 1509 O O . GLU A 1 199 ? 25.453 -4.777 -2.898 1 93.81 199 GLU A O 1
ATOM 1514 N N . PRO A 1 200 ? 26.375 -2.867 -3.549 1 93.38 200 PRO A N 1
ATOM 1515 C CA . PRO A 1 200 ? 27.609 -3.592 -3.844 1 93.38 200 PRO A CA 1
ATOM 1516 C C . PRO A 1 200 ? 28.234 -4.219 -2.602 1 93.38 200 PRO A C 1
ATOM 1518 O O . PRO A 1 200 ? 28.875 -5.273 -2.691 1 93.38 200 PRO A O 1
ATOM 1521 N N . ILE A 1 201 ? 28.078 -3.658 -1.442 1 92.5 201 ILE A N 1
ATOM 1522 C CA . ILE A 1 201 ? 28.562 -4.266 -0.206 1 92.5 201 ILE A CA 1
ATOM 1523 C C . ILE A 1 201 ? 27.812 -5.574 0.051 1 92.5 201 ILE A C 1
ATOM 1525 O O . ILE A 1 201 ? 28.422 -6.578 0.423 1 92.5 201 ILE A O 1
ATOM 1529 N N . GLY A 1 202 ? 26.562 -5.531 -0.111 1 87.5 202 GLY A N 1
ATOM 1530 C CA . GLY A 1 202 ? 25.781 -6.75 -0 1 87.5 202 GLY A CA 1
ATOM 1531 C C . GLY A 1 202 ? 26.234 -7.84 -0.953 1 87.5 202 GLY A C 1
ATOM 1532 O O . GLY A 1 202 ? 26.281 -9.016 -0.582 1 87.5 202 GLY A O 1
ATOM 1533 N N . ALA A 1 203 ? 26.531 -7.438 -2.15 1 88.31 203 ALA A N 1
ATOM 1534 C CA . ALA A 1 203 ? 27.031 -8.383 -3.145 1 88.31 203 ALA A CA 1
ATOM 1535 C C . ALA A 1 203 ? 28.344 -9.016 -2.688 1 88.31 203 ALA A C 1
ATOM 1537 O O . ALA A 1 203 ? 28.547 -10.219 -2.85 1 88.31 203 ALA A O 1
ATOM 1538 N N . ILE A 1 204 ? 29.172 -8.195 -2.143 1 88.62 204 ILE A N 1
ATOM 1539 C CA . ILE A 1 204 ? 30.469 -8.68 -1.665 1 88.62 204 ILE A CA 1
ATOM 1540 C C . ILE A 1 204 ? 30.25 -9.664 -0.515 1 88.62 204 ILE A C 1
ATOM 1542 O O . ILE A 1 204 ? 30.844 -10.75 -0.501 1 88.62 204 ILE A O 1
ATOM 1546 N N . VAL A 1 205 ? 29.438 -9.281 0.386 1 82.06 205 VAL A N 1
ATOM 1547 C CA . VAL A 1 205 ? 29.125 -10.164 1.505 1 82.06 205 VAL A CA 1
ATOM 1548 C C . VAL A 1 205 ? 28.453 -11.438 0.99 1 82.06 205 VAL A C 1
ATOM 1550 O O . VAL A 1 205 ? 28.734 -12.531 1.485 1 82.06 205 VAL A O 1
ATOM 1553 N N . GLY A 1 206 ? 27.578 -11.258 0.075 1 74 206 GLY A N 1
ATOM 1554 C CA . GLY A 1 206 ? 26.938 -12.406 -0.56 1 74 206 GLY A CA 1
ATOM 1555 C C . GLY A 1 206 ? 27.938 -13.359 -1.193 1 74 206 GLY A C 1
ATOM 1556 O O . GLY A 1 206 ? 27.797 -14.578 -1.059 1 74 206 GLY A O 1
ATOM 1557 N N . TYR A 1 207 ? 28.812 -12.859 -1.918 1 76.94 207 TYR A N 1
ATOM 1558 C CA . TYR A 1 207 ? 29.828 -13.672 -2.574 1 76.94 207 TYR A CA 1
ATOM 1559 C C . TYR A 1 207 ? 30.641 -14.477 -1.554 1 76.94 207 TYR A C 1
ATOM 1561 O O . TYR A 1 207 ? 30.906 -15.664 -1.76 1 76.94 207 TYR A O 1
ATOM 1569 N N . PHE A 1 208 ? 30.953 -13.789 -0.509 1 77.12 208 PHE A N 1
ATOM 1570 C CA . PHE A 1 208 ? 31.828 -14.453 0.458 1 77.12 208 PHE A CA 1
ATOM 1571 C C . PHE A 1 208 ? 31.016 -15.367 1.371 1 77.12 208 PHE A C 1
ATOM 1573 O O . PHE A 1 208 ? 31.516 -16.406 1.825 1 77.12 208 PHE A O 1
ATOM 1580 N N . ILE A 1 209 ? 29.828 -14.883 1.648 1 64.56 209 ILE A N 1
ATOM 1581 C CA . ILE A 1 209 ? 29 -15.664 2.557 1 64.56 209 ILE A CA 1
ATOM 1582 C C . ILE A 1 209 ? 28.078 -16.578 1.755 1 64.56 209 ILE A C 1
ATOM 1584 O O . ILE A 1 209 ? 27.906 -17.75 2.102 1 64.56 209 ILE A O 1
ATOM 1588 N N . LEU A 1 210 ? 27.375 -16 0.844 1 58.06 210 LEU A N 1
ATOM 1589 C CA . LEU A 1 210 ? 26.281 -16.609 0.112 1 58.06 210 LEU A CA 1
ATOM 1590 C C . LEU A 1 210 ? 26.734 -17.875 -0.596 1 58.06 210 LEU A C 1
ATOM 1592 O O . LEU A 1 210 ? 25.969 -18.859 -0.675 1 58.06 210 LEU A O 1
ATOM 1596 N N . MET A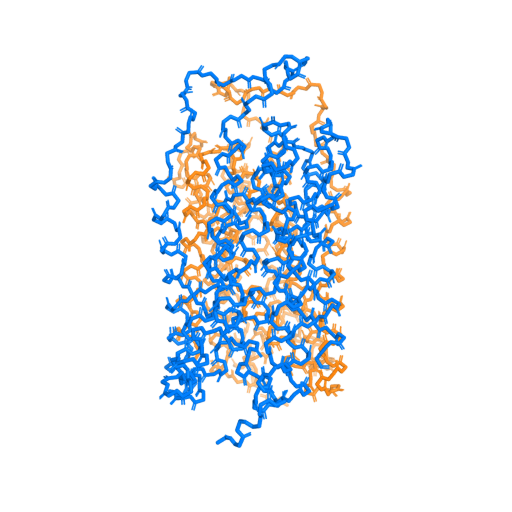 1 211 ? 27.922 -17.781 -1.196 1 58.69 211 MET A N 1
ATOM 1597 C CA . MET A 1 211 ? 28.312 -18.984 -1.922 1 58.69 211 MET A CA 1
ATOM 1598 C C . MET A 1 211 ? 28.156 -20.219 -1.042 1 58.69 211 MET A C 1
ATOM 1600 O O . MET A 1 211 ? 27.922 -21.328 -1.545 1 58.69 211 MET A O 1
ATOM 1604 N N . ASN A 1 212 ? 28.031 -19.859 0.121 1 61.34 212 ASN A N 1
ATOM 1605 C CA . ASN A 1 212 ? 28.094 -21.062 0.948 1 61.34 212 ASN A CA 1
ATOM 1606 C C . ASN A 1 212 ? 26.828 -21.219 1.79 1 61.34 212 ASN A C 1
ATOM 1608 O O . ASN A 1 212 ? 26.516 -22.328 2.232 1 61.34 212 ASN A O 1
ATOM 1612 N N . ILE A 1 213 ? 26.031 -20.062 2.01 1 66.12 213 ILE A N 1
ATOM 1613 C CA . ILE A 1 213 ? 25.047 -20.25 3.062 1 66.12 213 ILE A CA 1
ATOM 1614 C C . ILE A 1 213 ? 23.703 -19.641 2.633 1 66.12 213 ILE A C 1
ATOM 1616 O O . ILE A 1 213 ? 22.688 -19.812 3.311 1 66.12 213 ILE A O 1
ATOM 1620 N N . PHE A 1 214 ? 23.641 -18.938 1.502 1 70.25 214 PHE A N 1
ATOM 1621 C CA . PHE A 1 214 ? 22.406 -18.219 1.206 1 70.25 214 PHE A CA 1
ATOM 1622 C C . PHE A 1 214 ? 21.375 -19.156 0.601 1 70.25 214 PHE A C 1
ATOM 1624 O O . PHE A 1 214 ? 21.562 -19.672 -0.505 1 70.25 214 PHE A O 1
ATOM 1631 N N . THR A 1 215 ? 20.344 -19.547 1.339 1 78.94 215 THR A N 1
ATOM 1632 C CA . THR A 1 215 ? 19.312 -20.5 0.949 1 78.94 215 THR A CA 1
ATOM 1633 C C . THR A 1 215 ? 18.047 -19.766 0.474 1 78.94 215 THR A C 1
ATOM 1635 O O . THR A 1 215 ? 17.922 -18.562 0.665 1 78.94 215 THR A O 1
ATOM 1638 N N . ASP A 1 216 ? 17.172 -20.438 -0.141 1 84.12 216 ASP A N 1
ATOM 1639 C CA . ASP A 1 216 ? 15.883 -19.906 -0.574 1 84.12 216 ASP A CA 1
ATOM 1640 C C . ASP A 1 216 ? 15.07 -19.391 0.618 1 84.12 216 ASP A C 1
ATOM 1642 O O . ASP A 1 216 ? 14.344 -18.406 0.504 1 84.12 216 ASP A O 1
ATOM 1646 N N . ALA A 1 217 ? 15.312 -20.062 1.643 1 89.88 217 ALA A N 1
ATOM 1647 C CA . ALA A 1 217 ? 14.609 -19.656 2.859 1 89.88 217 ALA A CA 1
ATOM 1648 C C . ALA A 1 217 ? 15.109 -18.297 3.346 1 89.88 217 ALA A C 1
ATOM 1650 O O . ALA A 1 217 ? 14.305 -17.422 3.717 1 89.88 217 ALA A O 1
ATOM 1651 N N . MET A 1 218 ? 16.422 -18.109 3.299 1 84.38 218 MET A N 1
ATOM 1652 C CA . MET A 1 218 ? 17 -16.844 3.715 1 84.38 218 MET A CA 1
ATOM 1653 C C . MET A 1 218 ? 16.562 -15.719 2.781 1 84.38 218 MET A C 1
ATOM 1655 O O . MET A 1 218 ? 16.25 -14.617 3.236 1 84.38 218 MET A O 1
ATOM 1659 N N . PHE A 1 219 ? 16.531 -16.031 1.549 1 83.19 219 PHE A N 1
ATOM 1660 C CA . PHE A 1 219 ? 16.078 -15.07 0.556 1 83.19 219 PHE A CA 1
ATOM 1661 C C . PHE A 1 219 ? 14.656 -14.602 0.868 1 83.19 219 PHE A C 1
ATOM 1663 O O . PHE A 1 219 ? 14.391 -13.398 0.925 1 83.19 219 PHE A O 1
ATOM 1670 N N . GLY A 1 220 ? 13.828 -15.586 1.053 1 90.25 220 GLY A N 1
ATOM 1671 C CA . GLY A 1 220 ? 12.43 -15.266 1.307 1 90.25 220 GLY A CA 1
ATOM 1672 C C . GLY A 1 220 ? 12.227 -14.453 2.568 1 90.25 220 GLY A C 1
ATOM 1673 O O . GLY A 1 220 ? 11.492 -13.461 2.557 1 90.25 220 GLY A O 1
ATOM 1674 N N . ILE A 1 221 ? 12.922 -14.766 3.592 1 92 221 ILE A N 1
ATOM 1675 C CA . ILE A 1 221 ? 12.766 -14.102 4.879 1 92 221 ILE A CA 1
ATOM 1676 C C . ILE A 1 221 ? 13.289 -12.672 4.785 1 92 221 ILE A C 1
ATOM 1678 O O . ILE A 1 221 ? 12.625 -11.727 5.219 1 92 221 ILE A O 1
ATOM 1682 N N . VAL A 1 222 ? 14.422 -12.523 4.199 1 86.69 222 VAL A N 1
ATOM 1683 C CA . VAL A 1 222 ? 15.055 -11.211 4.105 1 86.69 222 VAL A CA 1
ATOM 1684 C C . VAL A 1 222 ? 14.227 -10.305 3.197 1 86.69 222 VAL A C 1
ATOM 1686 O O . VAL A 1 222 ? 13.969 -9.148 3.533 1 86.69 222 VAL A O 1
ATOM 1689 N N . PHE A 1 223 ? 13.773 -10.812 2.119 1 87.69 223 PHE A N 1
ATOM 1690 C CA . PHE A 1 223 ? 13.031 -10 1.163 1 87.69 223 PHE A CA 1
ATOM 1691 C C . PHE A 1 223 ? 11.664 -9.609 1.729 1 87.69 223 PHE A C 1
ATOM 1693 O O . PHE A 1 223 ? 11.211 -8.477 1.547 1 87.69 223 PHE A O 1
ATOM 1700 N N . ALA A 1 224 ? 11.016 -10.562 2.395 1 94.62 224 ALA A N 1
ATOM 1701 C CA . ALA A 1 224 ? 9.758 -10.219 3.041 1 94.62 224 ALA A CA 1
ATOM 1702 C C . ALA A 1 224 ? 9.953 -9.117 4.078 1 94.62 224 ALA A C 1
ATOM 1704 O O . ALA A 1 224 ? 9.164 -8.18 4.164 1 94.62 224 ALA A O 1
ATOM 1705 N N . SER A 1 225 ? 11.047 -9.219 4.832 1 92.88 225 SER A N 1
ATOM 1706 C CA . SER A 1 225 ? 11.352 -8.211 5.844 1 92.88 225 SER A CA 1
ATOM 1707 C C . SER A 1 225 ? 11.625 -6.855 5.211 1 92.88 225 SER A C 1
ATOM 1709 O O . SER A 1 225 ? 11.156 -5.828 5.703 1 92.88 225 SER A O 1
ATOM 1711 N N . VAL A 1 226 ? 12.328 -6.867 4.152 1 87.69 226 VAL A N 1
ATOM 1712 C CA . VAL A 1 226 ? 12.672 -5.637 3.445 1 87.69 226 VAL A CA 1
ATOM 1713 C C . VAL A 1 226 ? 11.398 -4.992 2.895 1 87.69 226 VAL A C 1
ATOM 1715 O O . VAL A 1 226 ? 11.25 -3.768 2.938 1 87.69 226 VAL A O 1
ATOM 1718 N N . ALA A 1 227 ? 10.523 -5.824 2.357 1 92.81 227 ALA A N 1
ATOM 1719 C CA . ALA A 1 227 ? 9.242 -5.309 1.881 1 92.81 227 ALA A CA 1
ATOM 1720 C C . ALA A 1 227 ? 8.492 -4.586 2.996 1 92.81 227 ALA A C 1
ATOM 1722 O O . ALA A 1 227 ? 7.961 -3.492 2.791 1 92.81 227 ALA A O 1
ATOM 1723 N N . GLY A 1 228 ? 8.484 -5.176 4.164 1 94.81 228 GLY A N 1
ATOM 1724 C CA . GLY A 1 228 ? 7.848 -4.547 5.312 1 94.81 228 GLY A CA 1
ATOM 1725 C C . GLY A 1 228 ? 8.484 -3.227 5.703 1 94.81 228 GLY A C 1
ATOM 1726 O O . GLY A 1 228 ? 7.785 -2.256 5.996 1 94.81 228 GLY A O 1
ATOM 1727 N N . ILE A 1 229 ? 9.75 -3.166 5.715 1 89.88 229 ILE A N 1
ATOM 1728 C CA . ILE A 1 229 ? 10.508 -1.961 6.043 1 89.88 229 ILE A CA 1
ATOM 1729 C C . ILE A 1 229 ? 10.133 -0.839 5.074 1 89.88 229 ILE A C 1
ATOM 1731 O O . ILE A 1 229 ? 9.836 0.281 5.5 1 89.88 229 ILE A O 1
ATOM 1735 N N . MET A 1 230 ? 10.117 -1.188 3.822 1 89.81 230 MET A N 1
ATOM 1736 C CA . MET A 1 230 ? 9.844 -0.199 2.783 1 89.81 230 MET A CA 1
ATOM 1737 C C . MET A 1 230 ? 8.422 0.335 2.902 1 89.81 230 MET A C 1
ATOM 1739 O O . MET A 1 230 ? 8.18 1.529 2.713 1 89.81 230 MET A O 1
ATOM 1743 N N . VAL A 1 231 ? 7.508 -0.55 3.201 1 95.12 231 VAL A N 1
ATOM 1744 C CA . VAL A 1 231 ? 6.117 -0.137 3.373 1 95.12 231 VAL A CA 1
ATOM 1745 C C . VAL A 1 231 ? 6.004 0.815 4.562 1 95.12 231 VAL A C 1
ATOM 1747 O O . VAL A 1 231 ? 5.355 1.859 4.469 1 95.12 231 VAL A O 1
ATOM 1750 N N . TYR A 1 232 ? 6.668 0.525 5.617 1 93.62 232 TYR A N 1
ATOM 1751 C CA . TYR A 1 232 ? 6.617 1.36 6.812 1 93.62 232 TYR A CA 1
ATOM 1752 C C . TYR A 1 232 ? 7.203 2.74 6.535 1 93.62 232 TYR A C 1
ATOM 1754 O O . TYR A 1 232 ? 6.598 3.758 6.879 1 93.62 232 TYR A O 1
ATOM 1762 N N . ILE A 1 233 ? 8.312 2.803 5.984 1 88.75 233 ILE A N 1
ATOM 1763 C CA . ILE A 1 233 ? 8.977 4.078 5.738 1 88.75 233 ILE A CA 1
ATOM 1764 C C . ILE A 1 233 ? 8.125 4.934 4.809 1 88.75 233 ILE A C 1
ATOM 1766 O O . ILE A 1 233 ? 8.031 6.152 4.98 1 88.75 233 ILE A O 1
ATOM 1770 N N . SER A 1 234 ? 7.531 4.328 3.85 1 93.56 234 SER A N 1
ATOM 1771 C CA . SER A 1 234 ? 6.703 5.043 2.883 1 9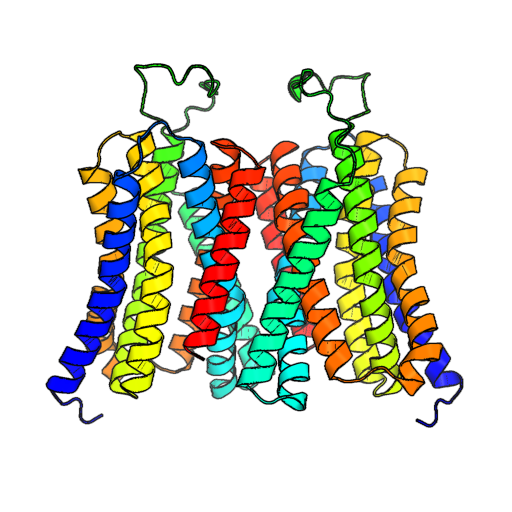3.56 234 SER A CA 1
ATOM 1772 C C . SER A 1 234 ? 5.473 5.648 3.551 1 93.56 234 SER A C 1
ATOM 1774 O O . SER A 1 234 ? 5.156 6.82 3.332 1 93.56 234 SER A O 1
ATOM 1776 N N . LEU A 1 235 ? 4.863 4.84 4.422 1 94.62 235 LEU A N 1
ATOM 1777 C CA . LEU A 1 235 ? 3.584 5.25 4.992 1 94.62 235 LEU A CA 1
ATOM 1778 C C . LEU A 1 235 ? 3.791 6.094 6.242 1 94.62 235 LEU A C 1
ATOM 1780 O O . LEU A 1 235 ? 2.959 6.938 6.574 1 94.62 235 LEU A O 1
ATOM 1784 N N . ASP A 1 236 ? 4.883 5.906 6.898 1 92.56 236 ASP A N 1
ATOM 1785 C CA . ASP A 1 236 ? 5.133 6.602 8.156 1 92.56 236 ASP A CA 1
ATOM 1786 C C . ASP A 1 236 ? 5.965 7.863 7.93 1 92.56 236 ASP A C 1
ATOM 1788 O O . ASP A 1 236 ? 5.844 8.836 8.68 1 92.56 236 ASP A O 1
ATOM 1792 N N . GLU A 1 237 ? 6.82 7.895 6.977 1 89.19 237 GLU A N 1
ATOM 1793 C CA . GLU A 1 237 ? 7.77 8.992 6.84 1 89.19 237 GLU A CA 1
ATOM 1794 C C . GLU A 1 237 ? 7.574 9.727 5.516 1 89.19 237 GLU A C 1
ATOM 1796 O O . GLU A 1 237 ? 7.207 10.906 5.508 1 89.19 237 GLU A O 1
ATOM 1801 N N . LEU A 1 238 ? 7.637 9.07 4.406 1 90.44 238 LEU A N 1
ATOM 1802 C CA . LEU A 1 238 ? 7.68 9.727 3.107 1 90.44 238 LEU A CA 1
ATOM 1803 C C . LEU A 1 238 ? 6.355 10.414 2.799 1 90.44 238 LEU A C 1
ATOM 1805 O O . LEU A 1 238 ? 6.324 11.609 2.494 1 90.44 238 LEU A O 1
ATOM 1809 N N . LEU A 1 239 ? 5.281 9.625 2.941 1 92.19 239 LEU A N 1
ATOM 1810 C CA . LEU A 1 239 ? 3.986 10.164 2.531 1 92.19 239 LEU A CA 1
ATOM 1811 C C . LEU A 1 239 ? 3.535 11.273 3.469 1 92.19 239 LEU A C 1
ATOM 1813 O O . LEU A 1 239 ? 3.141 12.352 3.016 1 92.19 239 LEU A O 1
ATOM 1817 N N . PRO A 1 240 ? 3.662 11.141 4.797 1 89.44 240 PRO A N 1
ATOM 1818 C CA . PRO A 1 240 ? 3.281 12.234 5.695 1 89.44 240 PRO A CA 1
ATOM 1819 C C . PRO A 1 240 ? 4.133 13.484 5.492 1 89.44 240 PRO A C 1
ATOM 182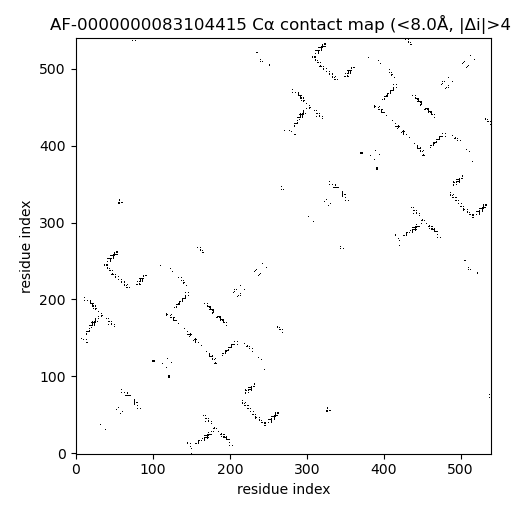1 O O . PRO A 1 240 ? 3.625 14.602 5.578 1 89.44 240 PRO A O 1
ATOM 1824 N N . THR A 1 241 ? 5.355 13.297 5.207 1 86.38 241 THR A N 1
ATOM 1825 C CA . THR A 1 241 ? 6.23 14.43 4.949 1 86.38 241 THR A CA 1
ATOM 1826 C C . THR A 1 241 ? 5.844 15.125 3.646 1 86.38 241 THR A C 1
ATOM 1828 O O . THR A 1 241 ? 5.84 16.359 3.568 1 86.38 241 THR A O 1
ATOM 1831 N N . ALA A 1 242 ? 5.559 14.344 2.658 1 89.25 242 ALA A N 1
ATOM 1832 C CA . ALA A 1 242 ? 5.109 14.898 1.382 1 89.25 242 ALA A CA 1
ATOM 1833 C C . ALA A 1 242 ? 3.865 15.766 1.565 1 89.25 242 ALA A C 1
ATOM 1835 O O . ALA A 1 242 ? 3.736 16.812 0.938 1 89.25 242 ALA A O 1
ATOM 1836 N N . GLU A 1 243 ? 3.023 15.328 2.441 1 87.88 243 GLU A N 1
ATOM 1837 C CA . GLU A 1 243 ? 1.777 16.047 2.691 1 87.88 243 GLU A CA 1
ATOM 1838 C C . GLU A 1 243 ? 2.016 17.297 3.541 1 87.88 243 GLU A C 1
ATOM 1840 O O . GLU A 1 243 ? 1.396 18.328 3.314 1 87.88 243 GLU A O 1
ATOM 1845 N N . LYS A 1 244 ? 2.859 17.125 4.438 1 83.44 244 LYS A N 1
ATOM 1846 C CA . LYS A 1 244 ? 3.137 18.203 5.379 1 83.44 244 LYS A CA 1
ATOM 1847 C C . LYS A 1 244 ? 3.811 19.375 4.684 1 83.44 244 LYS A C 1
ATOM 1849 O O . LYS A 1 244 ? 3.518 20.531 4.984 1 83.44 244 LYS A O 1
ATOM 1854 N N . TYR A 1 245 ? 4.668 19.125 3.715 1 78 245 TYR A N 1
ATOM 1855 C CA . TYR A 1 245 ? 5.5 20.188 3.152 1 78 245 TYR A CA 1
ATOM 1856 C C . TYR A 1 245 ? 4.969 20.625 1.796 1 78 245 TYR A C 1
ATOM 1858 O O . TYR A 1 245 ? 5.523 21.547 1.176 1 78 245 TYR A O 1
ATOM 1866 N N . GLY A 1 246 ? 3.92 20.016 1.425 1 80.06 246 GLY A N 1
ATOM 1867 C CA . GLY A 1 246 ? 3.375 20.406 0.135 1 80.06 246 GLY A CA 1
ATOM 1868 C C . GLY A 1 246 ? 1.865 20.281 0.06 1 80.06 246 GLY A C 1
ATOM 1869 O O . GLY A 1 246 ? 1.182 20.312 1.086 1 80.06 246 GLY A O 1
ATOM 1870 N N . GLU A 1 247 ? 1.449 20.344 -1.132 1 82.62 247 GLU A N 1
ATOM 1871 C CA . GLU A 1 247 ? 0.018 20.203 -1.382 1 82.62 247 GLU A CA 1
ATOM 1872 C C . GLU A 1 247 ? -0.397 18.734 -1.445 1 82.62 247 GLU A C 1
ATOM 1874 O O . GLU A 1 247 ? 0.265 17.922 -2.098 1 82.62 247 GLU A O 1
ATOM 1879 N N . HIS A 1 248 ? -1.441 18.484 -0.827 1 86.25 248 HIS A N 1
ATOM 1880 C CA . HIS A 1 248 ? -1.991 17.141 -0.728 1 86.25 248 HIS A CA 1
ATOM 1881 C C . HIS A 1 248 ? -2.105 16.484 -2.102 1 86.25 248 HIS A C 1
ATOM 1883 O O . HIS A 1 248 ? -1.607 15.383 -2.311 1 86.25 248 HIS A O 1
ATOM 1889 N N . HIS A 1 249 ? -2.578 17.25 -3.033 1 88.88 249 HIS A N 1
ATOM 1890 C CA . HIS A 1 249 ? -2.832 16.656 -4.344 1 88.88 249 HIS A CA 1
ATOM 1891 C C . HIS A 1 249 ? -1.527 16.359 -5.07 1 88.88 249 HIS A C 1
ATOM 1893 O O . HIS A 1 249 ? -1.445 15.383 -5.82 1 88.88 249 HIS A O 1
ATOM 1899 N N . ILE A 1 250 ? -0.525 17.109 -4.809 1 91.38 250 ILE A N 1
ATOM 1900 C CA . ILE A 1 250 ? 0.763 16.891 -5.453 1 91.38 250 ILE A CA 1
ATOM 1901 C C . ILE A 1 250 ? 1.399 15.617 -4.898 1 91.38 250 ILE A C 1
ATOM 1903 O O . ILE A 1 250 ? 1.947 14.805 -5.648 1 91.38 250 ILE A O 1
ATOM 1907 N N . ALA A 1 251 ? 1.278 15.438 -3.594 1 92.88 251 ALA A N 1
ATOM 1908 C CA . ALA A 1 251 ? 1.798 14.234 -2.953 1 92.88 251 ALA A CA 1
ATOM 1909 C C . ALA A 1 251 ? 1.117 12.984 -3.504 1 92.88 251 ALA A C 1
ATOM 1911 O O . ALA A 1 251 ? 1.785 12 -3.834 1 92.88 251 ALA A O 1
ATOM 1912 N N . ILE A 1 252 ? -0.129 13.055 -3.705 1 93.56 252 ILE A N 1
ATOM 1913 C CA . ILE A 1 252 ? -0.908 11.891 -4.117 1 93.56 252 ILE A CA 1
ATOM 1914 C C . ILE A 1 252 ? -0.677 11.617 -5.602 1 93.56 252 ILE A C 1
ATOM 1916 O O . ILE A 1 252 ? -0.543 10.461 -6.012 1 93.56 252 ILE A O 1
ATOM 1920 N N . TYR A 1 253 ? -0.635 12.664 -6.398 1 93.88 253 TYR A N 1
ATOM 1921 C CA . TYR A 1 253 ? -0.321 12.477 -7.812 1 93.88 253 TYR A CA 1
ATOM 1922 C C . TYR A 1 253 ? 1.067 11.875 -7.988 1 93.88 253 TYR A C 1
ATOM 1924 O O . TYR A 1 253 ? 1.272 11.008 -8.844 1 93.88 253 TYR A O 1
ATOM 1932 N N . GLY A 1 254 ? 1.979 12.391 -7.199 1 94.12 254 GLY A N 1
ATOM 1933 C CA . GLY A 1 254 ? 3.291 11.766 -7.188 1 94.12 254 GLY A CA 1
ATOM 1934 C C . GLY A 1 254 ? 3.248 10.297 -6.824 1 94.12 254 GLY A C 1
ATOM 1935 O O . GLY A 1 254 ? 3.883 9.469 -7.48 1 94.12 254 GLY A O 1
ATOM 1936 N N . LEU A 1 255 ? 2.52 10 -5.781 1 95.88 255 LEU A N 1
ATOM 1937 C CA . LEU A 1 255 ? 2.395 8.633 -5.289 1 95.88 255 LEU A CA 1
ATOM 1938 C C . LEU A 1 255 ? 1.848 7.711 -6.375 1 95.88 255 LEU A C 1
ATOM 1940 O O . LEU A 1 255 ? 2.434 6.664 -6.66 1 95.88 255 LEU A O 1
ATOM 1944 N N . ILE A 1 256 ? 0.791 8.109 -7.027 1 96.44 256 ILE A N 1
ATOM 1945 C CA . ILE A 1 256 ? 0.161 7.312 -8.078 1 96.44 256 ILE A CA 1
ATOM 1946 C C . ILE A 1 256 ? 1.099 7.207 -9.273 1 96.44 256 ILE A C 1
ATOM 1948 O O . ILE A 1 256 ? 1.2 6.148 -9.898 1 96.44 256 ILE A O 1
ATOM 1952 N N . GLY A 1 257 ? 1.717 8.336 -9.602 1 96 257 GLY A N 1
ATOM 1953 C CA . GLY A 1 257 ? 2.709 8.312 -10.664 1 96 257 GLY A CA 1
ATOM 1954 C C . GLY A 1 257 ? 3.838 7.328 -10.398 1 96 257 GLY A C 1
ATOM 1955 O O . GLY A 1 257 ? 4.246 6.586 -11.297 1 96 257 GLY A O 1
ATOM 1956 N N . GLY A 1 258 ? 4.359 7.375 -9.18 1 94.56 258 GLY A N 1
ATOM 1957 C CA . GLY A 1 258 ? 5.391 6.426 -8.797 1 94.56 258 GLY A CA 1
ATOM 1958 C C . GLY A 1 258 ? 4.945 4.98 -8.906 1 94.56 258 GLY A C 1
ATOM 1959 O O . GLY A 1 258 ? 5.684 4.133 -9.414 1 94.56 258 GLY A O 1
ATOM 1960 N N . MET A 1 259 ? 3.719 4.699 -8.438 1 96.12 259 MET A N 1
ATOM 1961 C CA . MET A 1 259 ? 3.168 3.354 -8.578 1 96.12 259 MET A CA 1
ATOM 1962 C C . MET A 1 259 ? 3.104 2.945 -10.047 1 96.12 259 MET A C 1
ATOM 1964 O O . MET A 1 259 ? 3.443 1.812 -10.398 1 96.12 259 MET A O 1
ATOM 1968 N N . GLY A 1 260 ? 2.656 3.875 -10.852 1 96.19 260 GLY A N 1
ATOM 1969 C CA . GLY A 1 260 ? 2.543 3.609 -12.281 1 96.19 260 GLY A CA 1
ATOM 1970 C C . GLY A 1 260 ? 3.873 3.285 -12.938 1 96.19 260 GLY A C 1
ATOM 1971 O O . GLY A 1 260 ? 3.979 2.32 -13.695 1 96.19 260 GLY A O 1
ATOM 1972 N N . VAL A 1 261 ? 4.855 4.043 -12.656 1 92.25 261 VAL A N 1
ATOM 1973 C CA . VAL A 1 261 ? 6.18 3.844 -13.242 1 92.25 261 VAL A CA 1
ATOM 1974 C C . VAL A 1 261 ? 6.746 2.5 -12.789 1 92.25 261 VAL A C 1
ATOM 1976 O O . VAL A 1 261 ? 7.32 1.761 -13.586 1 92.25 261 VAL A O 1
ATOM 1979 N N . MET A 1 262 ? 6.59 2.23 -11.531 1 91.38 262 MET A N 1
ATOM 1980 C CA . MET A 1 262 ? 7.094 0.953 -11.031 1 91.38 262 MET A CA 1
ATOM 1981 C C . MET A 1 262 ? 6.34 -0.213 -11.664 1 91.38 262 MET A C 1
ATOM 1983 O O . MET A 1 262 ? 6.949 -1.218 -12.039 1 91.38 262 MET A O 1
ATOM 1987 N N . ALA A 1 263 ? 5.039 -0.048 -11.781 1 95 263 ALA A N 1
ATOM 1988 C CA . ALA A 1 263 ? 4.234 -1.082 -12.422 1 95 263 ALA A CA 1
ATOM 1989 C C . ALA A 1 263 ? 4.691 -1.314 -13.859 1 95 263 ALA A C 1
ATOM 1991 O O . ALA A 1 263 ? 4.832 -2.461 -14.297 1 95 263 ALA A O 1
ATOM 1992 N N . LEU A 1 264 ? 4.91 -0.25 -14.555 1 92.94 264 LEU A N 1
ATOM 1993 C CA . LEU A 1 264 ? 5.367 -0.353 -15.93 1 92.94 264 LEU A CA 1
ATOM 1994 C C . LEU A 1 264 ? 6.723 -1.048 -16 1 92.94 264 LEU A C 1
ATOM 1996 O O . LEU A 1 264 ? 6.953 -1.881 -16.891 1 92.94 264 LEU A O 1
ATOM 2000 N N . SER A 1 265 ? 7.582 -0.704 -15.133 1 87.12 265 SER A N 1
ATOM 2001 C CA . SER A 1 265 ? 8.891 -1.341 -15.078 1 87.12 265 SER A CA 1
ATOM 2002 C C . SER A 1 265 ? 8.766 -2.846 -14.867 1 87.12 265 SER A C 1
ATOM 2004 O O . SER A 1 265 ? 9.453 -3.631 -15.531 1 87.12 265 SER A O 1
ATOM 2006 N N . LEU A 1 266 ? 7.891 -3.262 -13.977 1 89 266 LEU A N 1
ATOM 2007 C CA . LEU A 1 266 ? 7.688 -4.68 -13.695 1 89 266 LEU A CA 1
ATOM 2008 C C . LEU A 1 266 ? 7.098 -5.395 -14.906 1 89 266 LEU A C 1
ATOM 2010 O O . LEU A 1 266 ? 7.48 -6.527 -15.211 1 89 266 LEU A O 1
ATOM 2014 N N . LEU A 1 267 ? 6.18 -4.688 -15.602 1 91.31 267 LEU A N 1
ATOM 2015 C CA . LEU A 1 267 ? 5.559 -5.27 -16.781 1 91.31 267 LEU A CA 1
ATOM 2016 C C . LEU A 1 267 ? 6.59 -5.496 -17.891 1 91.31 267 LEU A C 1
ATOM 2018 O O . LEU A 1 267 ? 6.555 -6.516 -18.578 1 91.31 267 LEU A O 1
ATOM 2022 N N . LEU A 1 268 ? 7.484 -4.594 -17.969 1 87.06 268 LEU A N 1
ATOM 2023 C CA . LEU A 1 268 ? 8.453 -4.645 -19.062 1 87.06 268 LEU A CA 1
ATOM 2024 C C . LEU A 1 268 ? 9.555 -5.652 -18.766 1 87.06 268 LEU A C 1
ATOM 2026 O O . LEU A 1 268 ? 10.242 -6.121 -19.672 1 87.06 268 LEU A O 1
ATOM 2030 N N . THR A 1 269 ? 9.758 -5.988 -17.453 1 77.69 269 THR A N 1
ATOM 2031 C CA . THR A 1 269 ? 10.844 -6.891 -17.094 1 77.69 269 THR A CA 1
ATOM 2032 C C . THR A 1 269 ? 10.305 -8.273 -16.734 1 77.69 269 THR A C 1
ATOM 2034 O O . THR A 1 269 ? 11.062 -9.156 -16.312 1 77.69 269 THR A O 1
ATOM 2037 N N . SER A 1 270 ? 8.891 -8.461 -16.688 1 75.75 270 SER A N 1
ATOM 2038 C CA . SER A 1 270 ? 8.281 -9.75 -16.391 1 75.75 270 SER A CA 1
ATOM 2039 C C . SER A 1 270 ? 8.195 -10.625 -17.641 1 75.75 270 SER A C 1
ATOM 2041 O O . SER A 1 270 ? 8.055 -10.117 -18.75 1 75.75 270 SER A O 1
ATOM 2043 N N . MET B 1 1 ? -25.109 -25.547 -13.859 1 43.31 1 MET B N 1
ATOM 2044 C CA . MET B 1 1 ? -24.906 -25.375 -12.422 1 43.31 1 MET B CA 1
ATOM 2045 C C . MET B 1 1 ? -26.172 -25.734 -11.648 1 43.31 1 MET B C 1
ATOM 2047 O O . MET B 1 1 ? -27.25 -25.219 -11.938 1 43.31 1 MET B O 1
ATOM 2051 N N . ASP B 1 2 ? -26.266 -26.844 -11.336 1 47.53 2 ASP B N 1
ATOM 2052 C CA . ASP B 1 2 ? -27.484 -27.281 -10.672 1 47.53 2 ASP B CA 1
ATOM 2053 C C . ASP B 1 2 ? -27.859 -26.344 -9.523 1 47.53 2 ASP B C 1
ATOM 2055 O O . ASP B 1 2 ? -27.25 -26.391 -8.453 1 47.53 2 ASP B O 1
ATOM 2059 N N . THR B 1 3 ? -28.156 -25.078 -9.867 1 59.88 3 THR B N 1
ATOM 2060 C CA . THR B 1 3 ? -28.438 -24.078 -8.844 1 59.88 3 THR B CA 1
ATOM 2061 C C . THR B 1 3 ? -29.672 -24.453 -8.039 1 59.88 3 THR B C 1
ATOM 2063 O O . THR B 1 3 ? -30.797 -24.172 -8.461 1 59.88 3 THR B O 1
ATOM 2066 N N . ASN B 1 4 ? -29.5 -25.578 -7.258 1 77.06 4 ASN B N 1
ATOM 2067 C CA . ASN B 1 4 ? -30.5 -25.859 -6.23 1 77.06 4 ASN B CA 1
ATOM 2068 C C . ASN B 1 4 ? -30.797 -24.625 -5.375 1 77.06 4 ASN B C 1
ATOM 2070 O O . ASN B 1 4 ? -29.906 -23.781 -5.16 1 77.06 4 ASN B O 1
ATOM 2074 N N . ILE B 1 5 ? -32.062 -24.297 -5.211 1 84.75 5 ILE B N 1
ATOM 2075 C CA . ILE B 1 5 ? -32.531 -23.141 -4.48 1 84.75 5 ILE B CA 1
ATOM 2076 C C . ILE B 1 5 ? -31.797 -23.016 -3.152 1 84.75 5 ILE B C 1
ATOM 2078 O O . ILE B 1 5 ? -31.516 -21.906 -2.695 1 84.75 5 ILE B O 1
ATOM 2082 N N . ASN B 1 6 ? -31.438 -24.094 -2.609 1 88.69 6 ASN B N 1
ATOM 2083 C CA . ASN B 1 6 ? -30.719 -24.078 -1.339 1 88.69 6 ASN B CA 1
ATOM 2084 C C . ASN B 1 6 ? -29.328 -23.484 -1.494 1 88.69 6 ASN B C 1
ATOM 2086 O O . ASN B 1 6 ? -28.859 -22.75 -0.624 1 88.69 6 ASN B O 1
ATOM 2090 N N . ASN B 1 7 ? -28.734 -23.812 -2.619 1 86.69 7 ASN B N 1
ATOM 2091 C CA . ASN B 1 7 ? -27.406 -23.266 -2.883 1 86.69 7 ASN B CA 1
ATOM 2092 C C . ASN B 1 7 ? -27.438 -21.766 -3.141 1 86.69 7 ASN B C 1
ATOM 2094 O O . ASN B 1 7 ? -26.547 -21.031 -2.723 1 86.69 7 ASN B O 1
ATOM 2098 N N . ILE B 1 8 ? -28.484 -21.406 -3.742 1 87.81 8 ILE B N 1
ATOM 2099 C CA . ILE B 1 8 ? -28.656 -19.984 -4.066 1 87.81 8 ILE B CA 1
ATOM 2100 C C . ILE B 1 8 ? -28.891 -19.188 -2.789 1 87.81 8 ILE B C 1
ATOM 2102 O O . ILE B 1 8 ? -28.281 -18.156 -2.574 1 87.81 8 ILE B O 1
ATOM 2106 N N . LEU B 1 9 ? -29.703 -19.688 -1.936 1 91.56 9 LEU B N 1
ATOM 2107 C CA . LEU B 1 9 ? -30.016 -19.016 -0.673 1 91.56 9 LEU B CA 1
ATOM 2108 C C . LEU B 1 9 ? -28.781 -18.969 0.223 1 91.56 9 LEU B C 1
ATOM 2110 O O . LEU B 1 9 ? -28.562 -17.984 0.933 1 91.56 9 LEU B O 1
ATOM 2114 N N . PHE B 1 10 ? -28.078 -20.031 0.163 1 93.62 10 PHE B N 1
ATOM 2115 C CA . PHE B 1 10 ? -26.844 -20.078 0.932 1 93.62 10 PHE B CA 1
ATOM 2116 C C . PHE B 1 10 ? -25.859 -19.031 0.454 1 93.62 10 PHE B C 1
ATOM 2118 O O . PHE B 1 10 ? -25.297 -18.297 1.263 1 93.62 10 PHE B O 1
ATOM 2125 N N . ALA B 1 11 ? -25.719 -18.969 -0.86 1 91 11 ALA B N 1
ATOM 2126 C CA . ALA B 1 11 ? -24.828 -17.984 -1.456 1 91 11 ALA B CA 1
ATOM 2127 C C . ALA B 1 11 ? -25.266 -16.562 -1.13 1 91 11 ALA B C 1
ATOM 2129 O O . ALA B 1 11 ? -24.453 -15.711 -0.771 1 91 11 ALA B O 1
ATOM 2130 N N . PHE B 1 12 ? -26.5 -16.359 -1.18 1 92.81 12 PHE B N 1
ATOM 2131 C CA . PHE B 1 12 ? -27.047 -15.055 -0.844 1 92.81 12 PHE B CA 1
ATOM 2132 C C . PHE B 1 12 ? -26.844 -14.75 0.634 1 92.81 12 PHE B C 1
ATOM 2134 O O . PHE B 1 12 ? -26.562 -13.609 1.001 1 92.81 12 PHE B O 1
ATOM 2141 N N . GLY B 1 13 ? -27.078 -15.695 1.45 1 94.62 13 GLY B N 1
ATOM 2142 C CA . GLY B 1 13 ? -26.844 -15.523 2.877 1 94.62 13 GLY B CA 1
ATOM 2143 C C . GLY B 1 13 ? -25.422 -15.109 3.211 1 94.62 13 GLY B C 1
ATOM 2144 O O . GLY B 1 13 ? -25.203 -14.258 4.066 1 94.62 13 GLY B O 1
ATOM 2145 N N . LEU B 1 14 ? -24.531 -15.711 2.547 1 92.88 14 LEU B N 1
ATOM 2146 C CA . LEU B 1 14 ? -23.125 -15.383 2.76 1 92.88 14 LEU B CA 1
ATOM 2147 C C . LEU B 1 14 ? -22.828 -13.945 2.354 1 92.88 14 LEU B C 1
ATOM 2149 O O . LEU B 1 14 ? -22.109 -13.234 3.051 1 92.88 14 LEU B O 1
ATOM 2153 N N . THR B 1 15 ? -23.406 -13.586 1.249 1 93.5 15 THR B N 1
ATOM 2154 C CA . THR B 1 15 ? -23.203 -12.227 0.766 1 93.5 15 THR B CA 1
ATOM 2155 C C . THR B 1 15 ? -23.844 -11.211 1.711 1 93.5 15 THR B C 1
ATOM 2157 O O . THR B 1 15 ? -23.281 -10.148 1.964 1 93.5 15 THR B O 1
ATOM 2160 N N . LEU B 1 16 ? -24.984 -11.578 2.139 1 94.25 16 LEU B N 1
ATOM 2161 C CA . LEU B 1 16 ? -25.672 -10.727 3.1 1 94.25 16 LEU B CA 1
ATOM 2162 C C . LEU B 1 16 ? -24.875 -10.594 4.387 1 94.25 16 LEU B C 1
ATOM 2164 O O . LEU B 1 16 ? -24.75 -9.492 4.93 1 94.25 16 LEU B O 1
ATOM 2168 N N . PHE B 1 17 ? -24.406 -11.648 4.852 1 93.75 17 PHE B N 1
ATOM 2169 C CA . PHE B 1 17 ? -23.578 -11.664 6.051 1 93.75 17 PHE B CA 1
ATOM 2170 C C . PHE B 1 17 ? -22.375 -10.75 5.879 1 93.75 17 PHE B C 1
ATOM 2172 O O . PHE B 1 17 ? -22.094 -9.914 6.742 1 93.75 17 PHE B O 1
ATOM 2179 N N . ALA B 1 18 ? -21.719 -10.906 4.781 1 91.56 18 ALA B N 1
ATOM 2180 C CA . ALA B 1 18 ? -20.547 -10.086 4.508 1 91.56 18 ALA B CA 1
ATOM 2181 C C . ALA B 1 18 ? -20.922 -8.609 4.414 1 91.56 18 ALA B C 1
ATOM 2183 O O . ALA B 1 18 ? -20.234 -7.754 5 1 91.56 18 ALA B O 1
ATOM 2184 N N . GLY B 1 19 ? -22 -8.352 3.756 1 92.56 19 GLY B N 1
ATOM 2185 C CA . GLY B 1 19 ? -22.438 -6.973 3.594 1 92.56 19 GLY B CA 1
ATOM 2186 C C . GLY B 1 19 ? -22.859 -6.328 4.898 1 92.56 19 GLY B C 1
ATOM 2187 O O . GLY B 1 19 ? -22.562 -5.156 5.145 1 92.56 19 GLY B O 1
ATOM 2188 N N . LEU B 1 20 ? -23.516 -7.055 5.75 1 92.81 20 LEU B N 1
ATOM 2189 C CA . LEU B 1 20 ? -24 -6.539 7.02 1 92.81 20 LEU B CA 1
ATOM 2190 C C . LEU B 1 20 ? -22.859 -6.242 7.977 1 92.81 20 LEU B C 1
ATOM 2192 O O . LEU B 1 20 ? -23.016 -5.473 8.93 1 92.81 20 LEU B O 1
ATOM 2196 N N . SER B 1 21 ? -21.781 -6.801 7.793 1 92.75 21 SER B N 1
ATOM 2197 C CA . SER B 1 21 ? -20.609 -6.57 8.641 1 92.75 21 SER B CA 1
ATOM 2198 C C . SER B 1 21 ? -20.172 -5.113 8.586 1 92.75 21 SER B C 1
ATOM 2200 O O . SER B 1 21 ? -19.641 -4.582 9.57 1 92.75 21 SER B O 1
ATOM 2202 N N . THR B 1 22 ? -20.422 -4.484 7.465 1 92.38 22 THR B N 1
ATOM 2203 C CA . THR B 1 22 ? -20.156 -3.051 7.379 1 92.38 22 THR B CA 1
ATOM 2204 C C . THR B 1 22 ? -20.984 -2.283 8.398 1 92.38 22 THR B C 1
ATOM 2206 O O . THR B 1 22 ? -20.5 -1.344 9.031 1 92.38 22 THR B O 1
ATOM 2209 N N . GLY B 1 23 ? -22.234 -2.719 8.508 1 90.25 23 GLY B N 1
ATOM 2210 C CA . GLY B 1 23 ? -23.094 -2.131 9.516 1 90.25 23 GLY B CA 1
ATOM 2211 C C . GLY B 1 23 ? -22.594 -2.361 10.93 1 90.25 23 GLY B C 1
ATOM 2212 O O . GLY B 1 23 ? -22.688 -1.47 11.781 1 90.25 23 GLY B O 1
ATOM 2213 N N . ILE B 1 24 ? -22.062 -3.461 11.164 1 87.88 24 ILE B N 1
ATOM 2214 C CA . ILE B 1 24 ? -21.5 -3.785 12.469 1 87.88 24 ILE B CA 1
ATOM 2215 C C . ILE B 1 24 ? -20.328 -2.848 12.773 1 87.88 24 ILE B C 1
ATOM 2217 O O . ILE B 1 24 ? -20.188 -2.369 13.906 1 87.88 24 ILE B O 1
ATOM 2221 N N . GLY B 1 25 ? -19.516 -2.623 11.812 1 87.19 25 GLY B N 1
ATOM 2222 C CA . GLY B 1 25 ? -18.422 -1.677 11.984 1 87.19 25 GLY B CA 1
ATOM 2223 C C . GLY B 1 25 ? -18.891 -0.288 12.375 1 87.19 25 GLY B C 1
ATOM 2224 O O . GLY B 1 25 ? -18.25 0.384 13.188 1 87.19 25 GLY B O 1
ATOM 2225 N N . SER B 1 26 ? -20.031 0.072 11.859 1 88.56 26 SER B N 1
ATOM 2226 C CA . SER B 1 26 ? -20.578 1.393 12.148 1 88.56 26 SER B CA 1
ATOM 2227 C C . SER B 1 26 ? -21.031 1.496 13.594 1 88.56 26 SER B C 1
ATOM 2229 O O . SER B 1 26 ? -20.984 2.572 14.195 1 88.56 26 SER B O 1
ATOM 2231 N N . ILE B 1 27 ? -21.5 0.429 14.102 1 86.69 27 ILE B N 1
ATOM 2232 C CA . ILE B 1 27 ? -21.953 0.415 15.484 1 86.69 27 ILE B CA 1
ATOM 2233 C C . ILE B 1 27 ? -20.797 0.712 16.422 1 86.69 27 ILE B C 1
ATOM 2235 O O . ILE B 1 27 ? -20.953 1.39 17.438 1 86.69 27 ILE B O 1
ATOM 2239 N N . LEU B 1 28 ? -19.672 0.421 16.062 1 75.12 28 LEU B N 1
ATOM 2240 C CA . LEU B 1 28 ? -18.484 0.688 16.859 1 75.12 28 LEU B CA 1
ATOM 2241 C C . LEU B 1 28 ? -18.203 2.186 16.938 1 75.12 28 LEU B C 1
ATOM 2243 O O . LEU B 1 28 ? -17.688 2.676 17.938 1 75.12 28 LEU B O 1
ATOM 2247 N N . ALA B 1 29 ? -18.516 2.922 15.883 1 73.5 29 ALA B N 1
ATOM 2248 C CA . ALA B 1 29 ? -18.375 4.375 15.852 1 73.5 29 ALA B CA 1
ATOM 2249 C C . ALA B 1 29 ? -19.219 5.031 16.953 1 73.5 29 ALA B C 1
ATOM 2251 O O . ALA B 1 29 ? -18.875 6.109 17.438 1 73.5 29 ALA B O 1
ATOM 2252 N N . PHE B 1 30 ? -20.25 4.359 17.328 1 77.5 30 PHE B N 1
ATOM 2253 C CA . PHE B 1 30 ? -21.219 4.969 18.219 1 77.5 30 PHE B CA 1
ATOM 2254 C C . PHE B 1 30 ? -20.781 4.801 19.672 1 77.5 30 PHE B C 1
ATOM 2256 O O . PHE B 1 30 ? -21.297 5.477 20.562 1 77.5 30 PHE B O 1
ATOM 2263 N N . TYR B 1 31 ? -19.906 3.979 19.797 1 72.75 31 TYR B N 1
ATOM 2264 C CA . TYR B 1 31 ? -19.453 3.771 21.156 1 72.75 31 TYR B CA 1
ATOM 2265 C C . TYR B 1 31 ? -18.359 4.766 21.547 1 72.75 31 TYR B C 1
ATOM 2267 O O . TYR B 1 31 ? -17.953 4.832 22.703 1 72.75 31 TYR B O 1
ATOM 2275 N N . THR B 1 32 ? -18.031 5.535 20.609 1 64.56 32 THR B N 1
ATOM 2276 C CA . THR B 1 32 ? -16.953 6.465 20.906 1 64.56 32 THR B CA 1
ATOM 2277 C C . THR B 1 32 ? -17.484 7.891 21.031 1 64.56 32 THR B C 1
ATOM 2279 O O . THR B 1 32 ? -18.484 8.242 20.406 1 64.56 32 THR B O 1
ATOM 2282 N N . LYS B 1 33 ? -16.859 8.586 21.984 1 66.5 33 LYS B N 1
ATOM 2283 C CA . LYS B 1 33 ? -17.203 10 22.125 1 66.5 33 LYS B CA 1
ATOM 2284 C C . LYS B 1 33 ? -16.703 10.805 20.922 1 66.5 33 LYS B C 1
ATOM 2286 O O . LYS B 1 33 ? -15.625 10.539 20.406 1 66.5 33 LYS B O 1
ATOM 2291 N N . GLN B 1 34 ? -17.516 11.688 20.328 1 64.44 34 GLN B N 1
ATOM 2292 C CA . GLN B 1 34 ? -17.266 12.523 19.156 1 64.44 34 GLN B CA 1
ATOM 2293 C C . GLN B 1 34 ? -15.961 13.305 19.297 1 64.44 34 GLN B C 1
ATOM 2295 O O . GLN B 1 34 ? -15.352 13.68 18.297 1 64.44 34 GLN B O 1
ATOM 2300 N N . THR B 1 35 ? -15.492 13.336 20.484 1 66 35 THR B N 1
ATOM 2301 C CA . THR B 1 35 ? -14.352 14.211 20.719 1 66 35 THR B CA 1
ATOM 2302 C C . THR B 1 35 ? -13.062 13.406 20.828 1 66 35 THR B C 1
ATOM 2304 O O . THR B 1 35 ? -11.992 13.969 21.078 1 66 35 THR B O 1
ATOM 2307 N N . ASN B 1 36 ? -13.234 12.258 20.438 1 82.06 36 ASN B N 1
ATOM 2308 C CA . ASN B 1 36 ? -12.016 11.477 20.609 1 82.06 36 ASN B CA 1
ATOM 2309 C C . ASN B 1 36 ? -11.211 11.398 19.312 1 82.06 36 ASN B C 1
ATOM 2311 O O . ASN B 1 36 ? -11.352 10.445 18.547 1 82.06 36 ASN B O 1
ATOM 2315 N N . LYS B 1 37 ? -10.359 12.305 19.125 1 84.19 37 LYS B N 1
ATOM 2316 C CA . LYS B 1 37 ? -9.531 12.422 17.938 1 84.19 37 LYS B CA 1
ATOM 2317 C C . LYS B 1 37 ? -8.586 11.227 17.812 1 84.19 37 LYS B C 1
ATOM 2319 O O . LYS B 1 37 ? -8.258 10.812 16.703 1 84.19 37 LYS B O 1
ATOM 2324 N N . LYS B 1 38 ? -8.266 10.719 18.938 1 88.19 38 LYS B N 1
ATOM 2325 C CA . LYS B 1 38 ? -7.383 9.555 18.922 1 88.19 38 LYS B CA 1
ATOM 2326 C C . LYS B 1 38 ? -8.094 8.336 18.328 1 88.19 38 LYS B C 1
ATOM 2328 O O . LYS B 1 38 ? -7.5 7.59 17.547 1 88.19 38 LYS B O 1
ATOM 2333 N N . PHE B 1 39 ? -9.281 8.211 18.719 1 87.62 39 PHE B N 1
ATOM 2334 C CA . PHE B 1 39 ? -10.062 7.105 18.188 1 87.62 39 PHE B CA 1
ATOM 2335 C C . PHE B 1 39 ? -10.281 7.27 16.688 1 87.62 39 PHE B C 1
ATOM 2337 O O . PHE B 1 39 ? -10.148 6.309 15.93 1 87.62 39 PHE B O 1
ATOM 2344 N N . LEU B 1 40 ? -10.578 8.516 16.328 1 84.44 40 LEU B N 1
ATOM 2345 C CA . LEU B 1 40 ? -10.781 8.805 14.914 1 84.44 40 LEU B CA 1
ATOM 2346 C C . LEU B 1 40 ? -9.539 8.453 14.102 1 84.44 40 LEU B C 1
ATOM 2348 O O . LEU B 1 40 ? -9.625 7.727 13.109 1 84.44 40 LEU B O 1
ATOM 2352 N N . SER B 1 41 ? -8.508 8.891 14.57 1 90.88 41 SER B N 1
ATOM 2353 C CA . SER B 1 41 ? -7.234 8.688 13.883 1 90.88 41 SER B CA 1
ATOM 2354 C C . SER B 1 41 ? -6.867 7.211 13.812 1 90.88 41 SER B C 1
ATOM 2356 O O . SER B 1 41 ? -6.5 6.707 12.75 1 90.88 41 SER B O 1
ATOM 2358 N N . GLY B 1 42 ? -7.047 6.539 14.914 1 91.94 42 GLY B N 1
ATOM 2359 C CA . GLY B 1 42 ? -6.746 5.117 14.961 1 91.94 42 GLY B CA 1
ATOM 2360 C C . GLY B 1 42 ? -7.656 4.285 14.07 1 91.94 42 GLY B C 1
ATOM 2361 O O . GLY B 1 42 ? -7.199 3.377 13.383 1 91.94 42 GLY B O 1
ATOM 2362 N N . ALA B 1 43 ? -8.906 4.664 14.133 1 88.94 43 ALA B N 1
ATOM 2363 C CA . ALA B 1 43 ? -9.898 3.918 13.367 1 88.94 43 ALA B CA 1
ATOM 2364 C C . ALA B 1 43 ? -9.672 4.086 11.867 1 88.94 43 ALA B C 1
ATOM 2366 O O . ALA B 1 43 ? -9.734 3.113 11.109 1 88.94 43 ALA B O 1
ATOM 2367 N N . LEU B 1 44 ? -9.422 5.297 11.484 1 89.81 44 LEU B N 1
ATOM 2368 C CA . LEU B 1 44 ? -9.195 5.562 10.07 1 89.81 44 LEU B CA 1
ATOM 2369 C C . LEU B 1 44 ? -7.891 4.918 9.602 1 89.81 44 LEU B C 1
ATOM 2371 O O . LEU B 1 44 ? -7.832 4.34 8.516 1 89.81 44 LEU B O 1
ATOM 2375 N N . GLY B 1 45 ? -6.887 5.004 10.414 1 94.25 45 GLY B N 1
ATOM 2376 C CA . GLY B 1 45 ? -5.645 4.316 10.109 1 94.25 45 GLY B CA 1
ATOM 2377 C C . GLY B 1 45 ? -5.812 2.814 9.984 1 94.25 45 GLY B C 1
ATOM 2378 O O . GLY B 1 45 ? -5.285 2.203 9.047 1 94.25 45 GLY B O 1
ATOM 2379 N N . PHE B 1 46 ? -6.535 2.27 10.922 1 93.44 46 PHE B N 1
ATOM 2380 C CA . PHE B 1 46 ? -6.801 0.835 10.93 1 93.44 46 PHE B CA 1
ATOM 2381 C C . PHE B 1 46 ? -7.488 0.409 9.633 1 93.44 46 PHE B C 1
ATOM 2383 O O . PHE B 1 46 ? -7.074 -0.561 8.992 1 93.44 46 PHE B O 1
ATOM 2390 N N . SER B 1 47 ? -8.469 1.168 9.273 1 90.38 47 SER B N 1
ATOM 2391 C CA . SER B 1 47 ? -9.211 0.864 8.055 1 90.38 47 SER B CA 1
ATOM 2392 C C . SER B 1 47 ? -8.32 0.976 6.82 1 90.38 47 SER B C 1
ATOM 2394 O O . SER B 1 47 ? -8.375 0.125 5.93 1 90.38 47 SER B O 1
ATOM 2396 N N . ALA B 1 48 ? -7.508 2.02 6.762 1 94.19 48 ALA B N 1
ATOM 2397 C CA . ALA B 1 48 ? -6.578 2.199 5.648 1 94.19 48 ALA B CA 1
ATOM 2398 C C . ALA B 1 48 ? -5.625 1.014 5.531 1 94.19 48 ALA B C 1
ATOM 2400 O O . ALA B 1 48 ? -5.391 0.504 4.434 1 94.19 48 ALA B O 1
ATOM 2401 N N . GLY B 1 49 ? -5.125 0.521 6.621 1 95.5 49 GLY B N 1
ATOM 2402 C CA . GLY B 1 49 ? -4.215 -0.612 6.637 1 95.5 49 GLY B CA 1
ATOM 2403 C C . GLY B 1 49 ? -4.844 -1.889 6.109 1 95.5 49 GLY B C 1
ATOM 2404 O O . GLY B 1 49 ? -4.234 -2.6 5.305 1 95.5 49 GLY B O 1
ATOM 2405 N N . VAL B 1 50 ? -5.988 -2.135 6.598 1 92.56 50 VAL B N 1
ATOM 2406 C CA . VAL B 1 50 ? -6.719 -3.318 6.152 1 92.56 50 VAL B CA 1
ATOM 2407 C C . VAL B 1 50 ? -6.91 -3.266 4.637 1 92.56 50 VAL B C 1
ATOM 2409 O O . VAL B 1 50 ? -6.613 -4.234 3.934 1 92.56 50 VAL B O 1
ATOM 2412 N N . MET B 1 51 ? -7.34 -2.15 4.199 1 89.88 51 MET B N 1
ATOM 2413 C CA . MET B 1 51 ? -7.707 -2.002 2.795 1 89.88 51 MET B CA 1
ATOM 2414 C C . MET B 1 51 ? -6.473 -2.074 1.9 1 89.88 51 MET B C 1
ATOM 2416 O O . MET B 1 51 ? -6.504 -2.707 0.843 1 89.88 51 MET B O 1
ATOM 2420 N N . ILE B 1 52 ? -5.398 -1.474 2.275 1 94.81 52 ILE B N 1
ATOM 2421 C CA . ILE B 1 52 ? -4.164 -1.504 1.494 1 94.81 52 ILE B CA 1
ATOM 2422 C C . ILE B 1 52 ? -3.641 -2.936 1.415 1 94.81 52 ILE B C 1
ATOM 2424 O O . ILE B 1 52 ? -3.303 -3.42 0.333 1 94.81 52 ILE B O 1
ATOM 2428 N N . TYR B 1 53 ? -3.629 -3.588 2.512 1 94.69 53 TYR B N 1
ATOM 2429 C CA . TYR B 1 53 ? -3.062 -4.93 2.584 1 94.69 53 TYR B CA 1
ATOM 2430 C C . TYR B 1 53 ? -3.877 -5.91 1.75 1 94.69 53 TYR B C 1
ATOM 2432 O O . TYR B 1 53 ? -3.322 -6.652 0.936 1 94.69 53 TYR B O 1
ATOM 2440 N N . VAL B 1 54 ? -5.145 -5.906 1.934 1 88.75 54 VAL B N 1
ATOM 2441 C CA . VAL B 1 54 ? -5.984 -6.879 1.242 1 88.75 54 VAL B CA 1
ATOM 2442 C C . VAL B 1 54 ? -5.965 -6.602 -0.26 1 88.75 54 VAL B C 1
ATOM 2444 O O . VAL B 1 54 ? -6.016 -7.535 -1.068 1 88.75 54 VAL B O 1
ATOM 2447 N N . SER B 1 55 ? -5.918 -5.348 -0.624 1 91.81 55 SER B N 1
ATOM 2448 C CA . SER B 1 55 ? -5.973 -4.973 -2.033 1 91.81 55 SER B CA 1
ATOM 2449 C C . SER B 1 55 ? -4.719 -5.418 -2.773 1 91.81 55 SER B C 1
ATOM 2451 O O . SER B 1 55 ? -4.801 -5.988 -3.863 1 91.81 55 SER B O 1
ATOM 2453 N N . MET B 1 56 ? -3.6 -5.234 -2.139 1 94.25 56 MET B N 1
ATOM 2454 C CA . MET B 1 56 ? -2.35 -5.414 -2.875 1 94.25 56 MET B CA 1
ATOM 2455 C C . MET B 1 56 ? -1.804 -6.824 -2.682 1 94.25 56 MET B C 1
ATOM 2457 O O . MET B 1 56 ? -1.188 -7.383 -3.592 1 94.25 56 MET B O 1
ATOM 2461 N N . ILE B 1 57 ? -2.111 -7.438 -1.564 1 92.94 57 ILE B N 1
ATOM 2462 C CA . ILE B 1 57 ? -1.541 -8.742 -1.265 1 92.94 57 ILE B CA 1
ATOM 2463 C C . ILE B 1 57 ? -2.502 -9.844 -1.717 1 92.94 57 ILE B C 1
ATOM 2465 O O . ILE B 1 57 ? -2.072 -10.938 -2.09 1 92.94 57 ILE B O 1
ATOM 2469 N N . GLU B 1 58 ? -3.74 -9.555 -1.684 1 88.12 58 GLU B N 1
ATOM 2470 C CA . GLU B 1 58 ? -4.688 -10.633 -1.951 1 88.12 58 GLU B CA 1
ATOM 2471 C C . GLU B 1 58 ? -5.477 -10.375 -3.232 1 88.12 58 GLU B C 1
ATOM 2473 O O . GLU B 1 58 ? -5.449 -11.188 -4.16 1 88.12 58 GLU B O 1
ATOM 2478 N N . ILE B 1 59 ? -6.145 -9.273 -3.299 1 86.56 59 ILE B N 1
ATOM 2479 C CA . ILE B 1 59 ? -7.102 -9.031 -4.375 1 86.56 59 ILE B CA 1
ATOM 2480 C C . ILE B 1 59 ? -6.359 -8.883 -5.699 1 86.56 59 ILE B C 1
ATOM 2482 O O . ILE B 1 59 ? -6.758 -9.461 -6.715 1 86.56 59 ILE B O 1
ATOM 2486 N N . PHE B 1 60 ? -5.309 -8.125 -5.738 1 94.44 60 PHE B N 1
ATOM 2487 C CA . PHE B 1 60 ? -4.512 -7.945 -6.945 1 94.44 60 PHE B CA 1
ATOM 2488 C C . PHE B 1 60 ? -3.984 -9.281 -7.449 1 94.44 60 PHE B C 1
ATOM 2490 O O . PHE B 1 60 ? -4.043 -9.57 -8.648 1 94.44 60 PHE B O 1
ATOM 2497 N N . VAL B 1 61 ? -3.568 -10.117 -6.559 1 92.25 61 VAL B N 1
ATOM 2498 C CA . VAL B 1 61 ? -2.979 -11.398 -6.91 1 92.25 61 VAL B CA 1
ATOM 2499 C C . VAL B 1 61 ? -4.055 -12.328 -7.473 1 92.25 61 VAL B C 1
ATOM 2501 O O . VAL B 1 61 ? -3.848 -12.984 -8.492 1 92.25 61 VAL B O 1
ATOM 2504 N N . LYS B 1 62 ? -5.168 -12.328 -6.805 1 87.19 62 LYS B N 1
ATOM 2505 C CA . LYS B 1 62 ? -6.27 -13.156 -7.289 1 87.19 62 LYS B CA 1
ATOM 2506 C C . LYS B 1 62 ? -6.727 -12.703 -8.672 1 87.19 62 LYS B C 1
ATOM 2508 O O . LYS B 1 62 ? -7.039 -13.531 -9.531 1 87.19 62 LYS B O 1
ATOM 2513 N N . ALA B 1 63 ? -6.797 -11.398 -8.789 1 91.88 63 ALA B N 1
ATOM 2514 C CA . ALA B 1 63 ? -7.164 -10.852 -10.094 1 91.88 63 ALA B CA 1
ATOM 2515 C C . ALA B 1 63 ? -6.148 -11.242 -11.164 1 91.88 63 ALA B C 1
ATOM 2517 O O . ALA B 1 63 ? -6.523 -11.656 -12.266 1 91.88 63 ALA B O 1
ATOM 2518 N N . ARG B 1 64 ? -4.918 -11.18 -10.836 1 95.5 64 ARG B N 1
ATOM 2519 C CA . ARG B 1 64 ? -3.859 -11.539 -11.773 1 95.5 64 ARG B CA 1
ATOM 2520 C C . ARG B 1 64 ? -3.932 -13.016 -12.148 1 95.5 64 ARG B C 1
ATOM 2522 O O . ARG B 1 64 ? -3.846 -13.367 -13.328 1 95.5 64 ARG B O 1
ATOM 2529 N N . ASP B 1 65 ? -4.125 -13.82 -11.164 1 93.44 65 ASP B N 1
ATOM 2530 C CA . ASP B 1 65 ? -4.234 -15.25 -11.406 1 93.44 65 ASP B CA 1
ATOM 2531 C C . ASP B 1 65 ? -5.383 -15.555 -12.367 1 93.44 65 ASP B C 1
ATOM 2533 O O . ASP B 1 65 ? -5.23 -16.359 -13.297 1 93.44 65 ASP B O 1
ATOM 2537 N N . SER B 1 66 ? -6.473 -14.922 -12.148 1 90.62 66 SER B N 1
ATOM 2538 C CA . SER B 1 66 ? -7.652 -15.148 -12.984 1 90.62 66 SER B CA 1
ATOM 2539 C C . SER B 1 66 ? -7.41 -14.688 -14.414 1 90.62 66 SER B C 1
ATOM 2541 O O . SER B 1 66 ? -7.758 -15.398 -15.367 1 90.62 66 SER B O 1
ATOM 2543 N N . LEU B 1 67 ? -6.797 -13.57 -14.531 1 95.5 67 LEU B N 1
ATOM 2544 C CA . LEU B 1 67 ? -6.574 -13.016 -15.859 1 95.5 67 LEU B CA 1
ATOM 2545 C C . LEU B 1 67 ? -5.457 -13.758 -16.578 1 95.5 67 LEU B C 1
ATOM 2547 O O . LEU B 1 67 ? -5.492 -13.906 -17.812 1 95.5 67 LEU B O 1
ATOM 2551 N N . GLU B 1 68 ? -4.492 -14.242 -15.82 1 96.69 68 GLU B N 1
ATOM 2552 C CA . GLU B 1 68 ? -3.43 -15.031 -16.438 1 96.69 68 GLU B CA 1
ATOM 2553 C C . GLU B 1 68 ? -3.951 -16.391 -16.906 1 96.69 68 GLU B C 1
ATOM 2555 O O . GLU B 1 68 ? -3.459 -16.938 -17.891 1 96.69 68 GLU B O 1
ATOM 2560 N N . ALA B 1 69 ? -4.906 -16.891 -16.25 1 94.31 69 ALA B N 1
ATOM 2561 C CA . ALA B 1 69 ? -5.527 -18.156 -16.641 1 94.31 69 ALA B CA 1
ATOM 2562 C C . ALA B 1 69 ? -6.27 -18.016 -17.969 1 94.31 69 ALA B C 1
ATOM 2564 O O . ALA B 1 69 ? -6.344 -18.969 -18.75 1 94.31 69 ALA B O 1
ATOM 2565 N N . VAL B 1 70 ? -6.742 -16.828 -18.203 1 94.31 70 VAL B N 1
ATOM 2566 C CA . VAL B 1 70 ? -7.547 -16.594 -19.391 1 94.31 70 VAL B CA 1
ATOM 2567 C C . VAL B 1 70 ? -6.652 -16.141 -20.547 1 94.31 70 VAL B C 1
ATOM 2569 O O . VAL B 1 70 ? -6.773 -16.641 -21.672 1 94.31 70 VAL B O 1
ATOM 2572 N N . TYR B 1 71 ? -5.703 -15.266 -20.25 1 97.19 71 TYR B N 1
ATOM 2573 C CA . TYR B 1 71 ? -5.016 -14.578 -21.344 1 97.19 71 TYR B CA 1
ATOM 2574 C C . TYR B 1 71 ? -3.545 -14.969 -21.391 1 97.19 71 TYR B C 1
ATOM 2576 O O . TYR B 1 71 ? -2.818 -14.562 -22.297 1 97.19 71 TYR B O 1
ATOM 2584 N N . GLY B 1 72 ? -3.121 -15.773 -20.453 1 96.19 72 GLY B N 1
ATOM 2585 C CA . GLY B 1 72 ? -1.704 -16.078 -20.344 1 96.19 72 GLY B CA 1
ATOM 2586 C C . GLY B 1 72 ? -0.969 -15.156 -19.391 1 96.19 72 GLY B C 1
ATOM 2587 O O . GLY B 1 72 ? -1.507 -14.133 -18.984 1 96.19 72 GLY B O 1
ATOM 2588 N N . ALA B 1 73 ? 0.225 -15.469 -19.031 1 94.44 73 ALA B N 1
ATOM 2589 C CA . ALA B 1 73 ? 0.985 -14.82 -17.969 1 94.44 73 ALA B CA 1
ATOM 2590 C C . ALA B 1 73 ? 1.246 -13.352 -18.297 1 94.44 73 ALA B C 1
ATOM 2592 O O . ALA B 1 73 ? 0.895 -12.461 -17.516 1 94.44 73 ALA B O 1
ATOM 2593 N N . SER B 1 74 ? 1.817 -13.086 -19.438 1 94.5 74 SER B N 1
ATOM 2594 C CA . SER B 1 74 ? 2.219 -11.727 -19.797 1 94.5 74 SER B CA 1
ATOM 2595 C C . SER B 1 74 ? 1.003 -10.828 -20 1 94.5 74 SER B C 1
ATOM 2597 O O . SER B 1 74 ? 0.844 -9.82 -19.312 1 94.5 74 SER B O 1
ATOM 2599 N N . LYS B 1 75 ? 0.107 -11.266 -20.844 1 96.38 75 LYS B N 1
ATOM 2600 C CA . LYS B 1 75 ? -1.071 -10.461 -21.141 1 96.38 75 LYS B CA 1
ATOM 2601 C C . LYS B 1 75 ? -1.967 -10.312 -19.906 1 96.38 75 LYS B C 1
ATOM 2603 O O . LYS B 1 75 ? -2.553 -9.25 -19.688 1 96.38 75 LYS B O 1
ATOM 2608 N N . GLY B 1 76 ? -2.102 -11.367 -19.156 1 97.44 76 GLY B N 1
ATOM 2609 C CA . GLY B 1 76 ? -2.877 -11.312 -17.922 1 97.44 76 GLY B CA 1
ATOM 2610 C C . GLY B 1 76 ? -2.34 -10.297 -16.922 1 97.44 76 GLY B C 1
ATOM 2611 O O . GLY B 1 76 ? -3.111 -9.586 -16.281 1 97.44 76 GLY B O 1
ATOM 2612 N N . TYR B 1 77 ? -1.029 -10.281 -16.844 1 96.94 77 TYR B N 1
ATOM 2613 C CA . TYR B 1 77 ? -0.399 -9.32 -15.938 1 96.94 77 TYR B CA 1
ATOM 2614 C C . TYR B 1 77 ? -0.62 -7.891 -16.406 1 96.94 77 TYR B C 1
ATOM 2616 O O . TYR B 1 77 ? -0.914 -7 -15.617 1 96.94 77 TYR B O 1
ATOM 2624 N N . TRP B 1 78 ? -0.554 -7.672 -17.688 1 97.5 78 TRP B N 1
ATOM 2625 C CA . TRP B 1 78 ? -0.796 -6.355 -18.266 1 97.5 78 TRP B CA 1
ATOM 2626 C C . TRP B 1 78 ? -2.227 -5.898 -18 1 97.5 78 TRP B C 1
ATOM 2628 O O . TRP B 1 78 ? -2.449 -4.777 -17.531 1 97.5 78 TRP B O 1
ATOM 2638 N N . ILE B 1 79 ? -3.135 -6.766 -18.281 1 98.06 79 ILE B N 1
ATOM 2639 C CA . ILE B 1 79 ? -4.543 -6.418 -18.109 1 98.06 79 ILE B CA 1
ATOM 2640 C C . ILE B 1 79 ? -4.844 -6.16 -16.641 1 98.06 79 ILE B C 1
ATOM 2642 O O . ILE B 1 79 ? -5.598 -5.246 -16.297 1 98.06 79 ILE B O 1
ATOM 2646 N N . THR B 1 80 ? -4.246 -6.961 -15.766 1 97.5 80 THR B N 1
ATOM 2647 C CA . THR B 1 80 ? -4.418 -6.762 -14.328 1 97.5 80 THR B CA 1
ATOM 2648 C C . THR B 1 80 ? -3.947 -5.371 -13.914 1 97.5 80 THR B C 1
ATOM 2650 O O . THR B 1 80 ? -4.668 -4.648 -13.227 1 97.5 80 THR B O 1
ATOM 2653 N N . THR B 1 81 ? -2.775 -5.059 -14.375 1 98.19 81 THR B N 1
ATOM 2654 C CA . THR B 1 81 ? -2.152 -3.795 -14.008 1 98.19 81 THR B CA 1
ATOM 2655 C C . THR B 1 81 ? -2.943 -2.617 -14.57 1 98.19 81 THR B C 1
ATOM 2657 O O . THR B 1 81 ? -3.209 -1.646 -13.859 1 98.19 81 THR B O 1
ATOM 2660 N N . ILE B 1 82 ? -3.348 -2.707 -15.766 1 98.19 82 ILE B N 1
ATOM 2661 C CA . ILE B 1 82 ? -4.129 -1.65 -16.406 1 98.19 82 ILE B CA 1
ATOM 2662 C C . ILE B 1 82 ? -5.461 -1.489 -15.68 1 98.19 82 ILE B C 1
ATOM 2664 O O . ILE B 1 82 ? -5.91 -0.367 -15.43 1 98.19 82 ILE B O 1
ATOM 2668 N N . SER B 1 83 ? -6.105 -2.584 -15.383 1 96.94 83 SER B N 1
ATOM 2669 C CA . SER B 1 83 ? -7.375 -2.549 -14.664 1 96.94 83 SER B CA 1
ATOM 2670 C C . SER B 1 83 ? -7.215 -1.909 -13.289 1 96.94 83 SER B C 1
ATOM 2672 O O . SER B 1 83 ? -8.07 -1.142 -12.844 1 96.94 83 SER B O 1
ATOM 2674 N N . PHE B 1 84 ? -6.137 -2.242 -12.617 1 97.25 84 PHE B N 1
ATOM 2675 C CA . PHE B 1 84 ? -5.82 -1.673 -11.312 1 97.25 84 PHE B CA 1
ATOM 2676 C C . PHE B 1 84 ? -5.727 -0.154 -11.391 1 97.25 84 PHE B C 1
ATOM 2678 O O . PHE B 1 84 ? -6.367 0.555 -10.617 1 97.25 84 PHE B O 1
ATOM 2685 N N . PHE B 1 85 ? -5.035 0.299 -12.336 1 98.25 85 PHE B N 1
ATOM 2686 C CA . PHE B 1 85 ? -4.84 1.737 -12.477 1 98.25 85 PHE B CA 1
ATOM 2687 C C . PHE B 1 85 ? -6.074 2.4 -13.07 1 98.25 85 PHE B C 1
ATOM 2689 O O . PHE B 1 85 ? -6.336 3.578 -12.812 1 98.25 85 PHE B O 1
ATOM 2696 N N . ALA B 1 86 ? -6.809 1.699 -13.875 1 97.25 86 ALA B N 1
ATOM 2697 C CA . ALA B 1 86 ? -8.094 2.219 -14.336 1 97.25 86 ALA B CA 1
ATOM 2698 C C . ALA B 1 86 ? -9.039 2.469 -13.164 1 97.25 86 ALA B C 1
ATOM 2700 O O . ALA B 1 86 ? -9.75 3.473 -13.133 1 97.25 86 ALA B O 1
ATOM 2701 N N . GLY B 1 87 ? -9.07 1.542 -12.227 1 93.88 87 GLY B N 1
ATOM 2702 C CA . GLY B 1 87 ? -9.836 1.759 -11.008 1 93.88 87 GLY B CA 1
ATOM 2703 C C . GLY B 1 87 ? -9.422 3.01 -10.258 1 93.88 87 GLY B C 1
ATOM 2704 O O . GLY B 1 87 ? -10.273 3.789 -9.82 1 93.88 87 GLY B O 1
ATOM 2705 N N . ILE B 1 88 ? -8.102 3.199 -10.156 1 95.75 88 ILE B N 1
ATOM 2706 C CA . ILE B 1 88 ? -7.566 4.391 -9.508 1 95.75 88 ILE B CA 1
ATOM 2707 C C . ILE B 1 88 ? -8.023 5.637 -10.266 1 95.75 88 ILE B C 1
ATOM 2709 O O . ILE B 1 88 ? -8.477 6.609 -9.648 1 95.75 88 ILE B O 1
ATOM 2713 N N . ALA B 1 89 ? -7.934 5.586 -11.539 1 95.75 89 ALA B N 1
ATOM 2714 C CA . ALA B 1 89 ? -8.312 6.727 -12.367 1 95.75 89 ALA B CA 1
ATOM 2715 C C . ALA B 1 89 ? -9.797 7.051 -12.203 1 95.75 89 ALA B C 1
ATOM 2717 O O . ALA B 1 89 ? -10.172 8.219 -12.055 1 95.75 89 ALA B O 1
ATOM 2718 N N . VAL B 1 90 ? -10.633 6.078 -12.18 1 92.31 90 VAL B N 1
ATOM 2719 C CA . VAL B 1 90 ? -12.078 6.262 -12.07 1 92.31 90 VAL B CA 1
ATOM 2720 C C . VAL B 1 90 ? -12.414 6.914 -10.734 1 92.31 90 VAL B C 1
ATOM 2722 O O . VAL B 1 90 ? -13.141 7.914 -10.688 1 92.31 90 VAL B O 1
ATOM 2725 N N . ILE B 1 91 ? -11.875 6.402 -9.672 1 89.88 91 ILE B N 1
ATOM 2726 C CA . ILE B 1 91 ? -12.227 6.926 -8.352 1 89.88 91 ILE B CA 1
ATOM 2727 C C . ILE B 1 91 ? -11.602 8.305 -8.164 1 89.88 91 ILE B C 1
ATOM 2729 O O . ILE B 1 91 ? -12.18 9.164 -7.496 1 89.88 91 ILE B O 1
ATOM 2733 N N . ALA B 1 92 ? -10.406 8.516 -8.727 1 91.44 92 ALA B N 1
ATOM 2734 C CA . ALA B 1 92 ? -9.789 9.836 -8.68 1 91.44 92 ALA B CA 1
ATOM 2735 C C . ALA B 1 92 ? -10.656 10.875 -9.391 1 91.44 92 ALA B C 1
ATOM 2737 O O . ALA B 1 92 ? -10.781 12.008 -8.93 1 91.44 92 ALA B O 1
ATOM 2738 N N . LEU B 1 93 ? -11.211 10.5 -10.477 1 90.19 93 LEU B N 1
ATOM 2739 C CA . LEU B 1 93 ? -12.102 11.383 -11.227 1 90.19 93 LEU B CA 1
ATOM 2740 C C . LEU B 1 93 ? -13.375 11.672 -10.438 1 90.19 93 LEU B C 1
ATOM 2742 O O . LEU B 1 93 ? -13.828 12.812 -10.383 1 90.19 93 LEU B O 1
ATOM 2746 N N . ILE B 1 94 ? -13.914 10.672 -9.805 1 86.5 94 ILE B N 1
ATOM 2747 C CA . ILE B 1 94 ? -15.109 10.852 -8.992 1 86.5 94 ILE B CA 1
ATOM 2748 C C . ILE B 1 94 ? -14.797 11.773 -7.812 1 86.5 94 ILE B C 1
ATOM 2750 O O . ILE B 1 94 ? -15.609 12.633 -7.457 1 86.5 94 ILE B O 1
ATOM 2754 N N . ASP B 1 95 ? -13.625 11.531 -7.215 1 86.62 95 ASP B N 1
ATOM 2755 C CA . ASP B 1 95 ? -13.18 12.344 -6.09 1 86.62 95 ASP B CA 1
ATOM 2756 C C . ASP B 1 95 ? -13.125 13.828 -6.469 1 86.62 95 ASP B C 1
ATOM 2758 O O . ASP B 1 95 ? -13.461 14.688 -5.656 1 86.62 95 ASP B O 1
ATOM 2762 N N . LYS B 1 96 ? -12.734 14.156 -7.664 1 83.56 96 LYS B N 1
ATOM 2763 C CA . LYS B 1 96 ? -12.641 15.531 -8.141 1 83.56 96 LYS B CA 1
ATOM 2764 C C . LYS B 1 96 ? -14.023 16.141 -8.32 1 83.56 96 LYS B C 1
ATOM 2766 O O . LYS B 1 96 ? -14.195 17.359 -8.18 1 83.56 96 LYS B O 1
ATOM 2771 N N . PHE B 1 97 ? -14.969 15.336 -8.539 1 79.5 97 PHE B N 1
ATOM 2772 C CA . PHE B 1 97 ? -16.297 15.844 -8.844 1 79.5 97 PHE B CA 1
ATOM 2773 C C . PHE B 1 97 ? -17.156 15.914 -7.582 1 79.5 97 PHE B C 1
ATOM 2775 O O . PHE B 1 97 ? -18.25 16.484 -7.594 1 79.5 97 PHE B O 1
ATOM 2782 N N . VAL B 1 98 ? -16.734 15.289 -6.523 1 73.94 98 VAL B N 1
ATOM 2783 C CA . VAL B 1 98 ? -17.453 15.43 -5.254 1 73.94 98 VAL B CA 1
ATOM 2784 C C . VAL B 1 98 ? -17.141 16.797 -4.637 1 73.94 98 VAL B C 1
ATOM 2786 O O . VAL B 1 98 ? -15.977 17.141 -4.438 1 73.94 98 VAL B O 1
ATOM 2789 N N . PRO B 1 99 ? -18.109 17.781 -4.531 1 63.09 99 PRO B N 1
ATOM 2790 C CA . PRO B 1 99 ? -17.922 19.156 -4.102 1 63.09 99 PRO B CA 1
ATOM 2791 C C . PRO B 1 99 ? -17.156 19.281 -2.777 1 63.09 99 PRO B C 1
ATOM 2793 O O . PRO B 1 99 ? -17.359 18.453 -1.881 1 63.09 99 PRO B O 1
ATOM 2796 N N . ASN B 1 100 ? -16 19.953 -2.689 1 57.97 100 ASN B N 1
ATOM 2797 C CA . ASN B 1 100 ? -15.281 20.312 -1.477 1 57.97 100 ASN B CA 1
ATOM 2798 C C . ASN B 1 100 ? -16 21.422 -0.71 1 57.97 100 ASN B C 1
ATOM 2800 O O . ASN B 1 100 ? -16.406 22.422 -1.297 1 57.97 100 ASN B O 1
ATOM 2804 N N . SER B 1 101 ? -16.797 21.031 0.22 1 46.59 101 SER B N 1
ATOM 2805 C CA . SER B 1 101 ? -17.453 22.156 0.896 1 46.59 101 SER B CA 1
ATOM 2806 C C . SER B 1 101 ? -16.422 23.141 1.437 1 46.59 101 SER B C 1
ATOM 2808 O O . SER B 1 101 ? -16.781 24.094 2.145 1 46.59 101 SER B O 1
ATOM 2810 N N . GLU B 1 102 ? -15.234 22.844 1.545 1 43.91 102 GLU B N 1
ATOM 2811 C CA . GLU B 1 102 ? -14.367 23.844 2.17 1 43.91 102 GLU B CA 1
ATOM 2812 C C . GLU B 1 102 ? -14.336 25.141 1.36 1 43.91 102 GLU B C 1
ATOM 2814 O O . GLU B 1 102 ? -14.148 25.109 0.142 1 43.91 102 GLU B O 1
ATOM 2819 N N . ASN B 1 103 ? -15.141 26.156 1.774 1 34.41 103 ASN B N 1
ATOM 2820 C CA . ASN B 1 103 ? -14.766 27.531 1.489 1 34.41 103 ASN B CA 1
ATOM 2821 C C . ASN B 1 103 ? -13.281 27.766 1.743 1 34.41 103 ASN B C 1
ATOM 2823 O O . ASN B 1 103 ? -12.789 27.531 2.846 1 34.41 103 ASN B O 1
ATOM 2827 N N . PRO B 1 104 ? -12.344 27.875 0.78 1 37.91 104 PRO B N 1
ATOM 2828 C CA . PRO B 1 104 ? -10.891 28.031 0.905 1 37.91 104 PRO B CA 1
ATOM 2829 C C . PRO B 1 104 ? -10.492 28.891 2.111 1 37.91 104 PRO B C 1
ATOM 2831 O O . PRO B 1 104 ? -9.336 28.875 2.523 1 37.91 104 PRO B O 1
ATOM 2834 N N . HIS B 1 105 ? -11.211 29.969 2.455 1 33.81 105 HIS B N 1
ATOM 2835 C CA . HIS B 1 105 ? -10.789 30.984 3.406 1 33.81 105 HIS B CA 1
ATOM 2836 C C . HIS B 1 105 ? -10.797 30.453 4.832 1 33.81 105 HIS B C 1
ATOM 2838 O O . HIS B 1 105 ? -10.359 31.141 5.762 1 33.81 105 HIS B O 1
ATOM 2844 N N . GLU B 1 106 ? -11.578 29.453 5.273 1 33.75 106 GLU B N 1
ATOM 2845 C CA . GLU B 1 106 ? -11.664 29.172 6.707 1 33.75 106 GLU B CA 1
ATOM 2846 C C . GLU B 1 106 ? -10.727 28.031 7.102 1 33.75 106 GLU B C 1
ATOM 2848 O O . GLU B 1 106 ? -11.086 26.859 6.988 1 33.75 106 GLU B O 1
ATOM 2853 N N . MET B 1 107 ? -9.477 27.969 6.766 1 34.12 107 MET B N 1
ATOM 2854 C CA . MET B 1 107 ? -8.492 27.141 7.457 1 34.12 107 MET B CA 1
ATOM 2855 C C . MET B 1 107 ? -8.695 27.219 8.969 1 34.12 107 MET B C 1
ATOM 2857 O O . MET B 1 107 ? -8.203 28.141 9.617 1 34.12 107 MET B O 1
ATOM 2861 N N . ARG B 1 108 ? -9.82 26.844 9.531 1 37.03 108 ARG B N 1
ATOM 2862 C CA . ARG B 1 108 ? -10.062 26.938 10.969 1 37.03 108 ARG B CA 1
ATOM 2863 C C . ARG B 1 108 ? -9.195 25.938 11.727 1 37.03 108 ARG B C 1
ATOM 2865 O O . ARG B 1 108 ? -9.039 24.797 11.305 1 37.03 108 ARG B O 1
ATOM 2872 N N . ASP B 1 109 ? -8.18 26.359 12.43 1 36.38 109 ASP B N 1
ATOM 2873 C CA . ASP B 1 109 ? -7.297 25.672 13.359 1 36.38 109 ASP B CA 1
ATOM 2874 C C . ASP B 1 109 ? -8.078 24.688 14.234 1 36.38 109 ASP B C 1
ATOM 2876 O O . ASP B 1 109 ? -9.188 24.984 14.664 1 36.38 109 ASP B O 1
ATOM 2880 N N . VAL B 1 110 ? -7.809 23.406 14.172 1 42.12 110 VAL B N 1
ATOM 2881 C CA . VAL B 1 110 ? -8.367 22.312 14.953 1 42.12 110 VAL B CA 1
ATOM 2882 C C . VAL B 1 110 ? -8.469 22.734 16.422 1 42.12 110 VAL B C 1
ATOM 2884 O O . VAL B 1 110 ? -8.992 21.984 17.25 1 42.12 110 VAL B O 1
ATOM 2887 N N . LYS B 1 111 ? -7.562 23.672 16.922 1 38.91 111 LYS B N 1
ATOM 2888 C CA . LYS B 1 111 ? -7.586 24.016 18.328 1 38.91 111 LYS B CA 1
ATOM 2889 C C . LYS B 1 111 ? -8.984 24.438 18.766 1 38.91 111 LYS B C 1
ATOM 2891 O O . LYS B 1 111 ? -9.297 24.438 19.969 1 38.91 111 LYS B O 1
ATOM 2896 N N . ASP B 1 112 ? -9.703 25.203 17.938 1 38.12 112 ASP B N 1
ATOM 2897 C CA . ASP B 1 112 ? -10.961 25.781 18.391 1 38.12 112 ASP B CA 1
ATOM 2898 C C . ASP B 1 112 ? -12.102 24.781 18.281 1 38.12 112 ASP B C 1
ATOM 2900 O O . ASP B 1 112 ? -13.273 25.172 18.203 1 38.12 112 ASP B O 1
ATOM 2904 N N . MET B 1 113 ? -11.828 23.594 17.906 1 40.62 113 MET B N 1
ATOM 2905 C CA . MET B 1 113 ? -12.93 22.641 18.016 1 40.62 113 MET B CA 1
ATOM 2906 C C . MET B 1 113 ? -13.539 22.672 19.422 1 40.62 113 MET B C 1
ATOM 2908 O O . MET B 1 113 ? -13.211 21.828 20.266 1 40.62 113 MET B O 1
ATOM 2912 N N . LYS B 1 114 ? -13.359 23.734 20.219 1 40.41 114 LYS B N 1
ATOM 2913 C CA . LYS B 1 114 ? -14.234 23.797 21.391 1 40.41 114 LYS B CA 1
ATOM 2914 C C . LYS B 1 114 ? -15.633 23.281 21.062 1 40.41 114 LYS B C 1
ATOM 2916 O O . LYS B 1 114 ? -15.93 22.969 19.906 1 40.41 114 LYS B O 1
ATOM 2921 N N . GLU B 1 115 ? -16.766 23.75 21.938 1 40.5 115 GLU B N 1
ATOM 2922 C CA . GLU B 1 115 ? -18.156 23.344 22.125 1 40.5 115 GLU B CA 1
ATOM 2923 C C . GLU B 1 115 ? -18.875 23.234 20.797 1 40.5 115 GLU B C 1
ATOM 2925 O O . GLU B 1 115 ? -19.703 22.328 20.609 1 40.5 115 GLU B O 1
ATOM 2930 N N . LYS B 1 116 ? -19.125 24.469 20.031 1 40.44 116 LYS B N 1
ATOM 2931 C CA . LYS B 1 116 ? -20.297 24.672 19.172 1 40.44 116 LYS B CA 1
ATOM 2932 C C . LYS B 1 116 ? -20.078 24.062 17.797 1 40.44 116 LYS B C 1
ATOM 2934 O O . LYS B 1 116 ? -21.031 23.609 17.156 1 40.44 116 LYS B O 1
ATOM 2939 N N . ASP B 1 117 ? -19.188 24.516 16.859 1 45.06 117 ASP B N 1
ATOM 2940 C CA . ASP B 1 117 ? -19.375 24.438 15.406 1 45.06 117 ASP B CA 1
ATOM 2941 C C . ASP B 1 117 ? -18.938 23.062 14.875 1 45.06 117 ASP B C 1
ATOM 2943 O O . ASP B 1 117 ? -17.766 22.859 14.578 1 45.06 117 ASP B O 1
ATOM 2947 N N . VAL B 1 118 ? -19.406 21.891 15.203 1 50.94 118 VAL B N 1
ATOM 2948 C CA . VAL B 1 118 ? -19.484 20.453 14.945 1 50.94 118 VAL B CA 1
ATOM 2949 C C . VAL B 1 118 ? -19.297 20.188 13.453 1 50.94 118 VAL B C 1
ATOM 2951 O O . VAL B 1 118 ? -18.812 19.125 13.062 1 50.94 118 VAL B O 1
ATOM 2954 N N . SER B 1 119 ? -19.672 21.016 12.469 1 62.94 119 SER B N 1
ATOM 2955 C CA . SER B 1 119 ? -19.797 20.641 11.07 1 62.94 119 SER B CA 1
ATOM 2956 C C . SER B 1 119 ? -18.469 20.812 10.328 1 62.94 119 SER B C 1
ATOM 2958 O O . SER B 1 119 ? -18 21.938 10.148 1 62.94 119 SER B O 1
ATOM 2960 N N . ASP B 1 120 ? -17.562 19.891 10.523 1 80.12 120 ASP B N 1
ATOM 2961 C CA . ASP B 1 120 ? -16.406 19.906 9.641 1 80.12 120 ASP B CA 1
ATOM 2962 C C . ASP B 1 120 ? -16.766 19.391 8.25 1 80.12 120 ASP B C 1
ATOM 2964 O O . ASP B 1 120 ? -16.828 18.172 8.039 1 80.12 120 ASP B O 1
ATOM 2968 N N . PRO B 1 121 ? -17.141 20.297 7.402 1 84.38 121 PRO B N 1
ATOM 2969 C CA . PRO B 1 121 ? -17.578 19.906 6.066 1 84.38 121 PRO B CA 1
ATOM 2970 C C . PRO B 1 121 ? -16.578 19 5.359 1 84.38 121 PRO B C 1
ATOM 2972 O O . PRO B 1 121 ? -16.969 18.141 4.555 1 84.38 121 PRO B O 1
ATOM 2975 N N . ALA B 1 122 ? -15.328 19.109 5.68 1 83.31 122 ALA B N 1
ATOM 2976 C CA . ALA B 1 122 ? -14.312 18.266 5.051 1 83.31 122 ALA B CA 1
ATOM 2977 C C . ALA B 1 122 ? -14.422 16.828 5.523 1 83.31 122 ALA B C 1
ATOM 2979 O O . ALA B 1 122 ? -14.266 15.891 4.73 1 83.31 122 ALA B O 1
ATOM 2980 N N . LEU B 1 123 ? -14.734 16.75 6.727 1 87.62 123 LEU B N 1
ATOM 2981 C CA . LEU B 1 123 ? -14.891 15.422 7.285 1 87.62 123 LEU B CA 1
ATOM 2982 C C . LEU B 1 123 ? -16.156 14.75 6.758 1 87.62 123 LEU B C 1
ATOM 2984 O O . LEU B 1 123 ? -16.156 13.555 6.473 1 87.62 123 LEU B O 1
ATOM 2988 N N . LEU B 1 124 ? -17.172 15.516 6.668 1 89.44 124 LEU B N 1
ATOM 2989 C CA . LEU B 1 124 ? -18.422 14.984 6.105 1 89.44 124 LEU B CA 1
ATOM 2990 C C . LEU B 1 124 ? -18.219 14.555 4.656 1 89.44 124 LEU B C 1
ATOM 2992 O O . LEU B 1 124 ? -18.641 13.469 4.258 1 89.44 124 LEU B O 1
ATOM 2996 N N . ARG B 1 125 ? -17.578 15.352 3.887 1 88.94 125 ARG B N 1
ATOM 2997 C CA . ARG B 1 125 ? -17.281 15.031 2.492 1 88.94 125 ARG B CA 1
ATOM 2998 C C . ARG B 1 125 ? -16.484 13.734 2.383 1 88.94 125 ARG B C 1
ATOM 3000 O O . ARG B 1 125 ? -16.781 12.883 1.542 1 88.94 125 ARG B O 1
ATOM 3007 N N . MET B 1 126 ? -15.5 13.625 3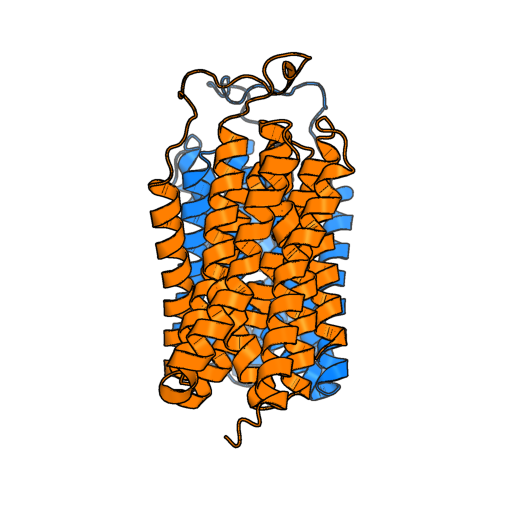.178 1 87.31 126 MET B N 1
ATOM 3008 C CA . MET B 1 126 ? -14.672 12.43 3.18 1 87.31 126 MET B CA 1
ATOM 3009 C C . MET B 1 126 ? -15.5 11.188 3.5 1 87.31 126 MET B C 1
ATOM 3011 O O . MET B 1 126 ? -15.344 10.148 2.859 1 87.31 126 MET B O 1
ATOM 3015 N N . GLY B 1 127 ? -16.359 11.344 4.504 1 89.56 127 GLY B N 1
ATOM 3016 C CA . GLY B 1 127 ? -17.234 10.242 4.855 1 89.56 127 GLY B CA 1
ATOM 3017 C C . GLY B 1 127 ? -18.156 9.836 3.73 1 89.56 127 GLY B C 1
ATOM 3018 O O . GLY B 1 127 ? -18.312 8.648 3.443 1 89.56 127 GLY B O 1
ATOM 3019 N N . LEU B 1 128 ? -18.734 10.789 3.098 1 90.31 128 LEU B N 1
ATOM 3020 C CA . LEU B 1 128 ? -19.688 10.531 2.014 1 90.31 128 LEU B CA 1
ATOM 3021 C C . LEU B 1 128 ? -18.969 9.953 0.799 1 90.31 128 LEU B C 1
ATOM 3023 O O . LEU B 1 128 ? -19.484 9.047 0.142 1 90.31 128 LEU B O 1
ATOM 3027 N N . PHE B 1 129 ? -17.875 10.453 0.523 1 89.31 129 PHE B N 1
ATOM 3028 C CA . PHE B 1 129 ? -17.062 9.914 -0.565 1 89.31 129 PHE B CA 1
ATOM 3029 C C . PHE B 1 129 ? -16.656 8.477 -0.282 1 89.31 129 PHE B C 1
ATOM 3031 O O . PHE B 1 129 ? -16.688 7.629 -1.177 1 89.31 129 PHE B O 1
ATOM 3038 N N . SER B 1 130 ? -16.234 8.242 0.936 1 90.06 130 SER B N 1
ATOM 3039 C CA . SER B 1 130 ? -15.883 6.879 1.32 1 90.06 130 SER B CA 1
ATOM 3040 C C . SER B 1 130 ? -17.078 5.941 1.188 1 90.06 130 SER B C 1
ATOM 3042 O O . SER B 1 130 ? -16.938 4.812 0.717 1 90.06 130 SER B O 1
ATOM 3044 N N . ALA B 1 131 ? -18.219 6.461 1.578 1 92.44 131 ALA B N 1
ATOM 3045 C CA . ALA B 1 131 ? -19.438 5.66 1.459 1 92.44 131 ALA B CA 1
ATOM 3046 C C . ALA B 1 131 ? -19.688 5.27 0.007 1 92.44 131 ALA B C 1
ATOM 3048 O O . ALA B 1 131 ? -20 4.109 -0.285 1 92.44 131 ALA B O 1
ATOM 3049 N N . LEU B 1 132 ? -19.594 6.176 -0.867 1 90.69 132 LEU B N 1
ATOM 3050 C CA . LEU B 1 132 ? -19.812 5.93 -2.287 1 90.69 132 LEU B CA 1
ATOM 3051 C C . LEU B 1 132 ? -18.781 4.941 -2.836 1 90.69 132 LEU B C 1
ATOM 3053 O O . LEU B 1 132 ? -19.141 3.984 -3.523 1 90.69 132 LEU B O 1
ATOM 3057 N N . ALA B 1 133 ? -17.562 5.207 -2.531 1 87.44 133 ALA B N 1
ATOM 3058 C CA . ALA B 1 133 ? -16.484 4.352 -3.02 1 87.44 133 ALA B CA 1
ATOM 3059 C C . ALA B 1 133 ? -16.641 2.922 -2.516 1 87.44 133 ALA B C 1
ATOM 3061 O O . ALA B 1 133 ? -16.469 1.966 -3.271 1 87.44 133 ALA B O 1
ATOM 3062 N N . ILE B 1 134 ? -16.984 2.805 -1.264 1 89.5 134 ILE B N 1
ATOM 3063 C CA . ILE B 1 134 ? -17.156 1.491 -0.648 1 89.5 134 ILE B CA 1
ATOM 3064 C C . ILE B 1 134 ? -18.375 0.791 -1.244 1 89.5 134 ILE B C 1
ATOM 3066 O O . ILE B 1 134 ? -18.344 -0.421 -1.47 1 89.5 134 ILE B O 1
ATOM 3070 N N . ALA B 1 135 ? -19.391 1.573 -1.512 1 91.38 135 ALA B N 1
ATOM 3071 C CA . ALA B 1 135 ? -20.547 0.996 -2.18 1 91.38 135 ALA B CA 1
ATOM 3072 C C . ALA B 1 135 ? -20.172 0.418 -3.539 1 91.38 135 ALA B C 1
ATOM 3074 O O . ALA B 1 135 ? -20.578 -0.695 -3.883 1 91.38 135 ALA B O 1
ATOM 3075 N N . ILE B 1 136 ? -19.438 1.114 -4.27 1 85.25 136 ILE B N 1
ATOM 3076 C CA . ILE B 1 136 ? -19 0.682 -5.59 1 85.25 136 ILE B CA 1
ATOM 3077 C C . ILE B 1 136 ? -18.125 -0.571 -5.465 1 85.25 136 ILE B C 1
ATOM 3079 O O . ILE B 1 136 ? -18.281 -1.521 -6.238 1 85.25 136 ILE B O 1
ATOM 3083 N N . HIS B 1 137 ? -17.312 -0.563 -4.461 1 85.62 137 HIS B N 1
ATOM 3084 C CA . HIS B 1 137 ? -16.391 -1.666 -4.223 1 85.62 137 HIS B CA 1
ATOM 3085 C C . HIS B 1 137 ? -17.141 -2.912 -3.746 1 85.62 137 HIS B C 1
ATOM 3087 O O . HIS B 1 137 ? -17.766 -2.898 -2.686 1 85.62 137 HIS B O 1
ATOM 3093 N N . ASN B 1 138 ? -18.094 -2.711 -2.941 1 90.69 138 ASN B N 1
ATOM 3094 C CA . ASN B 1 138 ? -18.812 -3.818 -2.32 1 90.69 138 ASN B CA 1
ATOM 3095 C C . ASN B 1 138 ? -19.688 -4.562 -3.332 1 90.69 138 ASN B C 1
ATOM 3097 O O . ASN B 1 138 ? -19.984 -5.746 -3.154 1 90.69 138 ASN B O 1
ATOM 3101 N N . PHE B 1 139 ? -20 -3.91 -4.422 1 87.88 139 PHE B N 1
ATOM 3102 C CA . PHE B 1 139 ? -20.844 -4.531 -5.438 1 87.88 139 PHE B CA 1
ATOM 3103 C C . PHE B 1 139 ? -20.141 -5.723 -6.07 1 87.88 139 PHE B C 1
ATOM 3105 O O . PHE B 1 139 ? -20.656 -6.848 -6.027 1 87.88 139 PHE B O 1
ATOM 3112 N N . PRO B 1 140 ? -18.984 -5.574 -6.59 1 84.31 140 PRO B N 1
ATOM 3113 C CA . PRO B 1 140 ? -18.234 -6.699 -7.164 1 84.31 140 PRO B CA 1
ATOM 3114 C C . PRO B 1 140 ? -17.922 -7.785 -6.137 1 84.31 140 PRO B C 1
ATOM 3116 O O . PRO B 1 140 ? -17.891 -8.969 -6.48 1 84.31 140 PRO B O 1
ATOM 3119 N N . GLU B 1 141 ? -17.719 -7.406 -4.93 1 84.5 141 GLU B N 1
ATOM 3120 C CA . GLU B 1 141 ? -17.453 -8.383 -3.879 1 84.5 141 GLU B CA 1
ATOM 3121 C C . GLU B 1 141 ? -18.672 -9.281 -3.635 1 84.5 141 GLU B C 1
ATOM 3123 O O . GLU B 1 141 ? -18.516 -10.477 -3.395 1 84.5 141 GLU B O 1
ATOM 3128 N N . GLY B 1 142 ? -19.797 -8.609 -3.695 1 89.25 142 GLY B N 1
ATOM 3129 C CA . GLY B 1 142 ? -21.016 -9.391 -3.59 1 89.25 142 GLY B CA 1
ATOM 3130 C C . GLY B 1 142 ? -21.172 -10.414 -4.699 1 89.25 142 GLY B C 1
ATOM 3131 O O . GLY B 1 142 ? -21.531 -11.562 -4.445 1 89.25 142 GLY B O 1
ATOM 3132 N N . LEU B 1 143 ? -20.859 -10.008 -5.863 1 84.62 143 LEU B N 1
ATOM 3133 C CA . LEU B 1 143 ? -20.906 -10.898 -7.02 1 84.62 143 LEU B CA 1
ATOM 3134 C C . LEU B 1 143 ? -19.938 -12.055 -6.855 1 84.62 143 LEU B C 1
ATOM 3136 O O . LEU B 1 143 ? -20.297 -13.219 -7.062 1 84.62 143 LEU B O 1
ATOM 3140 N N . ALA B 1 144 ? -18.797 -11.734 -6.469 1 79.88 144 ALA B N 1
ATOM 3141 C CA . ALA B 1 144 ? -17.734 -12.734 -6.328 1 79.88 144 ALA B CA 1
ATOM 3142 C C . ALA B 1 144 ? -18.078 -13.742 -5.23 1 79.88 144 ALA B C 1
ATOM 3144 O O . ALA B 1 144 ? -17.859 -14.945 -5.395 1 79.88 144 ALA B O 1
ATOM 3145 N N . THR B 1 145 ? -18.5 -13.234 -4.156 1 86.25 145 THR B N 1
ATOM 3146 C CA . THR B 1 145 ? -18.875 -14.109 -3.051 1 86.25 145 THR B CA 1
ATOM 3147 C C . THR B 1 145 ? -20.016 -15.047 -3.465 1 86.25 145 THR B C 1
ATOM 3149 O O . THR B 1 145 ? -19.969 -16.25 -3.178 1 86.25 145 THR B O 1
ATOM 3152 N N . PHE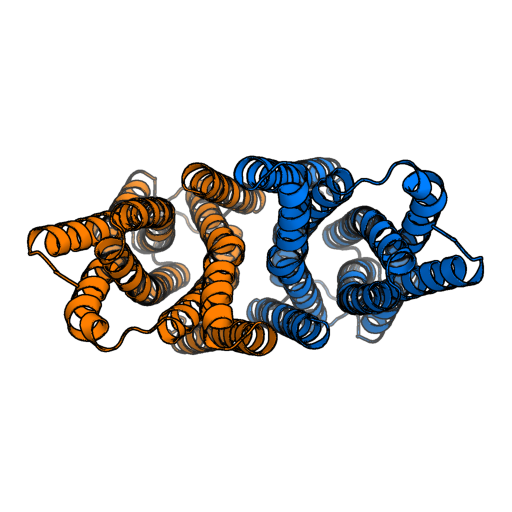 B 1 146 ? -20.953 -14.484 -4.145 1 88.19 146 PHE B N 1
ATOM 3153 C CA . PHE B 1 146 ? -22.094 -15.266 -4.582 1 88.19 146 PHE B CA 1
ATOM 3154 C C . PHE B 1 146 ? -21.672 -16.344 -5.57 1 88.19 146 PHE B C 1
ATOM 3156 O O . PHE B 1 146 ? -22 -17.516 -5.391 1 88.19 146 PHE B O 1
ATOM 3163 N N . ILE B 1 147 ? -20.969 -16.031 -6.504 1 80.75 147 ILE B N 1
ATOM 3164 C CA . ILE B 1 147 ? -20.531 -16.953 -7.539 1 80.75 147 ILE B CA 1
ATOM 3165 C C . ILE B 1 147 ? -19.594 -18 -6.938 1 80.75 147 ILE B C 1
ATOM 3167 O O . ILE B 1 147 ? -19.688 -19.188 -7.262 1 80.75 147 ILE B O 1
ATOM 3171 N N . GLY B 1 148 ? -18.688 -17.516 -6.133 1 79.75 148 GLY B N 1
ATOM 3172 C CA . GLY B 1 148 ? -17.797 -18.453 -5.465 1 79.75 148 GLY B CA 1
ATOM 3173 C C . GLY B 1 148 ? -18.547 -19.5 -4.656 1 79.75 148 GLY B C 1
ATOM 3174 O O . GLY B 1 148 ? -18.172 -20.688 -4.656 1 79.75 148 GLY B O 1
ATOM 3175 N N . ALA B 1 149 ? -19.547 -19.062 -4.035 1 86.38 149 ALA B N 1
ATOM 3176 C CA . ALA B 1 149 ? -20.344 -19.969 -3.199 1 86.38 149 ALA B CA 1
ATOM 3177 C C . ALA B 1 149 ? -21.125 -20.953 -4.051 1 86.38 149 ALA B C 1
ATOM 3179 O O . ALA B 1 149 ? -21.297 -22.109 -3.66 1 86.38 149 ALA B O 1
ATOM 3180 N N . ILE B 1 150 ? -21.562 -20.531 -5.16 1 83.12 150 ILE B N 1
ATOM 3181 C CA . ILE B 1 150 ? -22.312 -21.406 -6.059 1 83.12 150 ILE B CA 1
ATOM 3182 C C . ILE B 1 150 ? -21.391 -22.469 -6.648 1 83.12 150 ILE B C 1
ATOM 3184 O O . ILE B 1 150 ? -21.766 -23.625 -6.797 1 83.12 150 ILE B O 1
ATOM 3188 N N . GLN B 1 151 ? -20.219 -22.031 -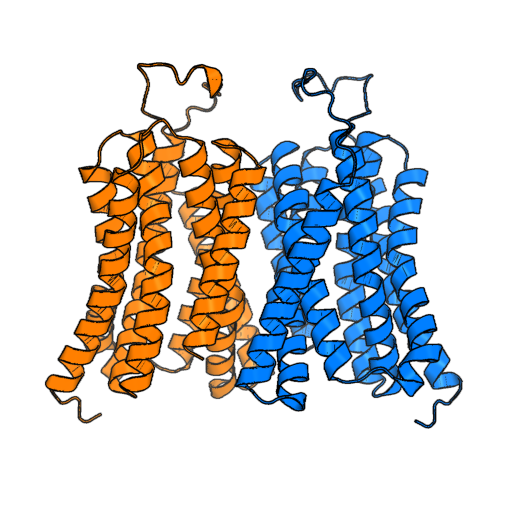6.887 1 78.5 151 GLN B N 1
ATOM 3189 C CA . GLN B 1 151 ? -19.266 -22.953 -7.48 1 78.5 151 GLN B CA 1
ATOM 3190 C C . GLN B 1 151 ? -18.703 -23.922 -6.438 1 78.5 151 GLN B C 1
ATOM 3192 O O . GLN B 1 151 ? -18.547 -25.109 -6.711 1 78.5 151 GLN B O 1
ATOM 3197 N N . ASP B 1 152 ? -18.375 -23.359 -5.32 1 84.06 152 ASP B N 1
ATOM 3198 C CA . ASP B 1 152 ? -17.828 -24.125 -4.203 1 84.06 152 ASP B CA 1
ATOM 3199 C C . ASP B 1 152 ? -18.203 -23.484 -2.867 1 84.06 152 ASP B C 1
ATOM 3201 O O . ASP B 1 152 ? -17.625 -22.484 -2.457 1 84.06 152 ASP B O 1
ATOM 3205 N N . PRO B 1 153 ? -19.078 -24.141 -2.195 1 86.75 153 PRO B N 1
ATOM 3206 C CA . PRO B 1 153 ? -19.547 -23.578 -0.932 1 86.75 153 PRO B CA 1
ATOM 3207 C C . PRO B 1 153 ? -18.422 -23.312 0.062 1 86.75 153 PRO B C 1
ATOM 3209 O O . PRO B 1 153 ? -18.469 -22.312 0.788 1 86.75 153 PRO B O 1
ATOM 3212 N N . ALA B 1 154 ? -17.516 -24.203 0.103 1 82.94 154 ALA B N 1
ATOM 3213 C CA . ALA B 1 154 ? -16.391 -24 1.011 1 82.94 154 ALA B CA 1
ATOM 3214 C C . ALA B 1 154 ? -15.602 -22.75 0.636 1 82.94 154 ALA B C 1
ATOM 3216 O O . ALA B 1 154 ? -15.195 -21.984 1.509 1 82.94 154 ALA B O 1
ATOM 3217 N N . LEU B 1 155 ? -15.43 -22.578 -0.596 1 76.81 155 LEU B N 1
ATOM 3218 C CA . LEU B 1 155 ? -14.781 -21.359 -1.088 1 76.81 155 LEU B CA 1
ATOM 3219 C C . LEU B 1 155 ? -15.609 -20.125 -0.765 1 76.81 155 LEU B C 1
ATOM 3221 O O . LEU B 1 155 ? -15.07 -19.109 -0.345 1 76.81 155 LEU B O 1
ATOM 3225 N N . GLY B 1 156 ? -16.875 -20.297 -0.942 1 81.25 156 GLY B N 1
ATOM 3226 C CA . GLY B 1 156 ? -17.766 -19.203 -0.625 1 81.25 156 GLY B CA 1
ATOM 3227 C C . GLY B 1 156 ? -17.688 -18.766 0.826 1 81.25 156 GLY B C 1
ATOM 3228 O O . GLY B 1 156 ? -17.672 -17.562 1.12 1 81.25 156 GLY B O 1
ATOM 3229 N N . ILE B 1 157 ? -17.641 -19.688 1.713 1 87.06 157 ILE B N 1
ATOM 3230 C CA . ILE B 1 157 ? -17.531 -19.406 3.141 1 87.06 157 ILE B CA 1
ATOM 3231 C C . ILE B 1 157 ? -16.234 -18.672 3.43 1 87.06 157 ILE B C 1
ATOM 3233 O O . ILE B 1 157 ? -16.219 -17.656 4.137 1 87.06 157 ILE B O 1
ATOM 3237 N N . SER B 1 158 ? -15.203 -19.141 2.848 1 78.81 158 SER B N 1
ATOM 3238 C CA . SER B 1 158 ? -13.891 -18.531 3.059 1 78.81 158 SER B CA 1
ATOM 3239 C C . SER B 1 158 ? -13.875 -17.078 2.566 1 78.81 158 SER B C 1
ATOM 3241 O O . SER B 1 158 ? -13.367 -16.188 3.25 1 78.81 158 SER B O 1
ATOM 3243 N N . ILE B 1 159 ? -14.438 -16.859 1.484 1 78.94 159 ILE B N 1
ATOM 3244 C CA . ILE B 1 159 ? -14.5 -15.531 0.894 1 78.94 159 ILE B CA 1
ATOM 3245 C C . ILE B 1 159 ? -15.367 -14.617 1.758 1 78.94 159 ILE B C 1
ATOM 3247 O O . ILE B 1 159 ? -14.977 -13.484 2.062 1 78.94 159 ILE B O 1
ATOM 3251 N N . ALA B 1 160 ? -16.453 -15.195 2.154 1 87.19 160 ALA B N 1
ATOM 3252 C CA . ALA B 1 160 ? -17.391 -14.406 2.943 1 87.19 160 ALA B CA 1
ATOM 3253 C C . ALA B 1 160 ? -16.766 -13.969 4.266 1 87.19 160 ALA B C 1
ATOM 3255 O O . ALA B 1 160 ? -16.953 -12.828 4.695 1 87.19 160 ALA B O 1
ATOM 3256 N N . ILE B 1 161 ? -16.078 -14.789 4.879 1 84.88 161 ILE B N 1
ATOM 3257 C CA . ILE B 1 161 ? -15.438 -14.469 6.148 1 84.88 161 ILE B CA 1
ATOM 3258 C C . ILE B 1 161 ? -14.367 -13.406 5.938 1 84.88 161 ILE B C 1
ATOM 3260 O O . ILE B 1 161 ? -14.289 -12.438 6.688 1 84.88 161 ILE B O 1
ATOM 3264 N N . ALA B 1 162 ? -13.617 -13.664 4.934 1 76.25 162 ALA B N 1
ATOM 3265 C CA . ALA B 1 162 ? -12.562 -12.695 4.621 1 76.25 162 ALA B CA 1
ATOM 3266 C C . ALA B 1 162 ? -13.148 -11.312 4.348 1 76.25 162 ALA B C 1
ATOM 3268 O O . ALA B 1 162 ? -12.641 -10.312 4.855 1 76.25 162 ALA B O 1
ATOM 3269 N N . ILE B 1 163 ? -14.195 -11.281 3.635 1 84.5 163 ILE B N 1
ATOM 3270 C CA . ILE B 1 163 ? -14.836 -10.023 3.264 1 84.5 163 ILE B CA 1
ATOM 3271 C C . ILE B 1 163 ? -15.477 -9.391 4.496 1 84.5 163 ILE B C 1
ATOM 3273 O O . ILE B 1 163 ? -15.398 -8.18 4.691 1 84.5 163 ILE B O 1
ATOM 3277 N N . ALA B 1 164 ? -16.094 -10.219 5.293 1 88.06 164 ALA B N 1
ATOM 3278 C CA . ALA B 1 164 ? -16.719 -9.719 6.508 1 88.06 164 ALA B CA 1
ATOM 3279 C C . ALA B 1 164 ? -15.703 -9.023 7.406 1 88.06 164 ALA B C 1
ATOM 3281 O O . ALA B 1 164 ? -15.977 -7.949 7.953 1 88.06 164 ALA B O 1
ATOM 3282 N N . ILE B 1 165 ? -14.633 -9.523 7.508 1 82.25 165 ILE B N 1
ATOM 3283 C CA . ILE B 1 165 ? -13.586 -9.008 8.391 1 82.25 165 ILE B CA 1
ATOM 3284 C C . ILE B 1 165 ? -13.141 -7.629 7.902 1 82.25 165 ILE B C 1
ATOM 3286 O O . ILE B 1 165 ? -12.93 -6.719 8.703 1 82.25 165 ILE B O 1
ATOM 3290 N N . HIS B 1 166 ? -13.039 -7.52 6.664 1 86.19 166 HIS B N 1
ATOM 3291 C CA . HIS B 1 166 ? -12.547 -6.215 6.234 1 86.19 166 HIS B CA 1
ATOM 3292 C C . HIS B 1 166 ? -13.695 -5.227 6.039 1 86.19 166 HIS B C 1
ATOM 3294 O O . HIS B 1 166 ? -13.469 -4.016 5.984 1 86.19 166 HIS B O 1
ATOM 3300 N N . ASN B 1 167 ? -14.969 -5.738 6.016 1 91.94 167 ASN B N 1
ATOM 3301 C CA . ASN B 1 167 ? -16.125 -4.848 5.926 1 91.94 167 ASN B CA 1
ATOM 3302 C C . ASN B 1 167 ? -16.328 -4.082 7.23 1 91.94 167 ASN B C 1
ATOM 3304 O O . ASN B 1 167 ? -16.875 -2.977 7.223 1 91.94 167 ASN B O 1
ATOM 3308 N N . ILE B 1 168 ? -15.867 -4.598 8.289 1 89 168 ILE B N 1
ATOM 3309 C CA . ILE B 1 168 ? -15.984 -3.906 9.57 1 89 168 ILE B CA 1
ATOM 3310 C C . ILE B 1 168 ? -15.156 -2.623 9.539 1 89 168 ILE B C 1
ATOM 3312 O O . ILE B 1 168 ? -15.688 -1.532 9.766 1 89 168 ILE B O 1
ATOM 3316 N N . PRO B 1 169 ? -13.914 -2.721 9.133 1 87 169 PRO B N 1
ATOM 3317 C CA . PRO B 1 169 ? -13.117 -1.5 8.961 1 87 169 PRO B CA 1
ATOM 3318 C C . PRO B 1 169 ? -13.734 -0.534 7.949 1 87 169 PRO B C 1
ATOM 3320 O O . PRO B 1 169 ? -13.656 0.684 8.125 1 87 169 PRO B O 1
ATOM 3323 N N . GLU B 1 170 ? -14.328 -1.035 6.93 1 89.94 170 GLU B N 1
ATOM 3324 C CA . GLU B 1 170 ? -14.992 -0.189 5.945 1 89.94 170 GLU B CA 1
ATOM 3325 C C . GLU B 1 170 ? -16.156 0.569 6.57 1 89.94 170 GLU B C 1
ATOM 3327 O O . GLU B 1 170 ? -16.375 1.747 6.277 1 89.94 170 GLU B O 1
ATOM 3332 N N . GLY B 1 171 ? -16.891 -0.132 7.402 1 92.06 171 GLY B N 1
ATOM 3333 C CA . GLY B 1 171 ? -17.953 0.534 8.133 1 92.06 171 GLY B CA 1
ATOM 3334 C C . GLY B 1 171 ? -17.453 1.663 9.016 1 92.06 171 GLY B C 1
ATOM 3335 O O . GLY B 1 171 ? -18.078 2.729 9.078 1 92.06 171 GLY B O 1
ATOM 3336 N N . ILE B 1 172 ? -16.375 1.455 9.625 1 87.44 172 ILE B N 1
ATOM 3337 C CA . ILE B 1 172 ? -15.742 2.457 10.469 1 87.44 172 ILE B CA 1
ATOM 3338 C C . ILE B 1 172 ? -15.297 3.643 9.617 1 87.44 172 ILE B C 1
ATOM 3340 O O . ILE B 1 172 ? -15.539 4.797 9.969 1 87.44 172 ILE B O 1
ATOM 3344 N N . ALA B 1 173 ? -14.695 3.369 8.484 1 88.44 173 ALA B N 1
ATOM 3345 C CA . ALA B 1 173 ? -14.172 4.387 7.582 1 88.44 173 ALA B CA 1
ATOM 3346 C C . ALA B 1 173 ? -15.273 5.332 7.113 1 88.44 173 ALA B C 1
ATOM 3348 O O . ALA B 1 173 ? -15.023 6.516 6.871 1 88.44 173 ALA B O 1
ATOM 3349 N N . VAL B 1 174 ? -16.484 4.816 7.062 1 92.25 174 VAL B N 1
ATOM 3350 C CA . VAL B 1 174 ? -17.625 5.609 6.59 1 92.25 174 VAL B CA 1
ATOM 3351 C C . VAL B 1 174 ? -18.281 6.312 7.77 1 92.25 174 VAL B C 1
ATOM 3353 O O . VAL B 1 174 ? -18.5 7.527 7.738 1 92.25 174 VAL B O 1
ATOM 3356 N N . SER B 1 175 ? -18.5 5.633 8.836 1 92.56 175 SER B N 1
ATOM 3357 C CA . SER B 1 175 ? -19.375 6.117 9.906 1 92.56 175 SER B CA 1
ATOM 3358 C C . SER B 1 175 ? -18.656 7.121 10.797 1 92.56 175 SER B C 1
ATOM 3360 O O . SER B 1 175 ? -19.234 8.117 11.219 1 92.56 175 SER B O 1
ATOM 3362 N N . VAL B 1 176 ? -17.406 6.887 11.023 1 88.38 176 VAL B N 1
ATOM 3363 C CA . VAL B 1 176 ? -16.688 7.688 12.008 1 88.38 176 VAL B CA 1
ATOM 3364 C C . VAL B 1 176 ? -16.578 9.125 11.508 1 88.38 176 VAL B C 1
ATOM 3366 O O . VAL B 1 176 ? -16.953 10.062 12.219 1 88.38 176 VAL B O 1
ATOM 3369 N N . PRO B 1 177 ? -16.156 9.305 10.281 1 88.06 177 PRO B N 1
ATOM 3370 C CA . PRO B 1 177 ? -16.078 10.695 9.828 1 88.06 177 PRO B CA 1
ATOM 3371 C C . PRO B 1 177 ? -17.453 11.367 9.773 1 88.06 177 PRO B C 1
ATOM 3373 O O . PRO B 1 177 ? -17.562 12.555 10.094 1 88.06 177 PRO B O 1
ATOM 3376 N N . ILE B 1 178 ? -18.484 10.688 9.43 1 89.75 178 ILE B N 1
ATOM 3377 C CA . ILE B 1 178 ? -19.828 11.25 9.352 1 89.75 178 ILE B CA 1
ATOM 3378 C C . ILE B 1 178 ? -20.328 11.586 10.75 1 89.75 178 ILE B C 1
ATOM 3380 O O . ILE B 1 178 ? -20.875 12.664 10.977 1 89.75 178 ILE B O 1
ATOM 3384 N N . TYR B 1 179 ? -20.078 10.742 11.641 1 89.88 179 TYR B N 1
ATOM 3385 C CA . TYR B 1 179 ? -20.5 10.992 13.016 1 89.88 179 TYR B CA 1
ATOM 3386 C C . TYR B 1 179 ? -19.734 12.172 13.609 1 89.88 179 TYR B C 1
ATOM 3388 O O . TYR B 1 179 ? -20.344 13.047 14.25 1 89.88 179 TYR B O 1
ATOM 3396 N N . PHE B 1 180 ? -18.453 12.172 13.391 1 85.38 180 PHE B N 1
ATOM 3397 C CA . PHE B 1 180 ? -17.625 13.227 13.945 1 85.38 180 PHE B CA 1
ATOM 3398 C C . PHE B 1 180 ? -17.984 14.586 13.352 1 85.38 180 PHE B C 1
ATOM 3400 O O . PHE B 1 180 ? -17.859 15.617 14.016 1 85.38 180 PHE B O 1
ATOM 3407 N N . SER B 1 181 ? -18.469 14.562 12.18 1 87.56 181 SER B N 1
ATOM 3408 C CA . SER B 1 181 ? -18.781 15.812 11.492 1 87.56 181 SER B CA 1
ATOM 3409 C C . SER B 1 181 ? -20.203 16.266 11.789 1 87.56 181 SER B C 1
ATOM 3411 O O . SER B 1 181 ? -20.5 17.469 11.805 1 87.56 181 SER B O 1
ATOM 3413 N N . THR B 1 182 ? -21.125 15.336 12.047 1 88.31 182 THR B N 1
ATOM 3414 C CA . THR B 1 182 ? -22.531 15.695 12.117 1 88.31 182 THR B CA 1
ATOM 3415 C C . THR B 1 182 ? -23.078 15.492 13.523 1 88.31 182 THR B C 1
ATOM 3417 O O . THR B 1 182 ? -24.141 16.016 13.875 1 88.31 182 THR B O 1
ATOM 3420 N N . GLY B 1 183 ? -22.422 14.641 14.25 1 86.94 183 GLY B N 1
ATOM 3421 C CA . GLY B 1 183 ? -22.922 14.25 15.555 1 86.94 183 GLY B CA 1
ATOM 3422 C C . GLY B 1 183 ? -24.156 13.359 15.484 1 86.94 183 GLY B C 1
ATOM 3423 O O . GLY B 1 183 ? -24.797 13.094 16.5 1 86.94 183 GLY B O 1
ATOM 3424 N N . ASP B 1 184 ? -24.469 12.906 14.328 1 90.75 184 ASP B N 1
ATOM 3425 C CA . ASP B 1 184 ? -25.688 12.141 14.102 1 90.75 184 ASP B CA 1
ATOM 3426 C C . ASP B 1 184 ? -25.375 10.664 13.875 1 90.75 184 ASP B C 1
ATOM 3428 O O . ASP B 1 184 ? -24.922 10.273 12.797 1 90.75 184 ASP B O 1
ATOM 3432 N N . ARG B 1 185 ? -25.703 9.883 14.812 1 90.62 185 ARG B N 1
ATOM 3433 C CA . ARG B 1 185 ? -25.422 8.453 14.75 1 90.62 185 ARG B CA 1
ATOM 3434 C C . ARG B 1 185 ? -26.25 7.773 13.68 1 90.62 185 ARG B C 1
ATOM 3436 O O . ARG B 1 185 ? -25.766 6.867 12.992 1 90.62 185 ARG B O 1
ATOM 3443 N N . LYS B 1 186 ? -27.484 8.148 13.586 1 92.81 186 LYS B N 1
ATOM 3444 C CA . LYS B 1 186 ? -28.375 7.535 12.609 1 92.81 186 LYS B CA 1
ATOM 3445 C C . LYS B 1 186 ? -27.891 7.785 11.188 1 92.81 186 LYS B C 1
ATOM 3447 O O . LYS B 1 186 ? -27.922 6.883 10.352 1 92.81 186 LYS B O 1
ATOM 3452 N N . LYS B 1 187 ? -27.516 9 11.008 1 92.94 187 LYS B N 1
ATOM 3453 C CA . LYS B 1 187 ? -26.984 9.344 9.695 1 92.94 187 LYS B CA 1
ATOM 3454 C C . LYS B 1 187 ? -25.734 8.539 9.375 1 92.94 187 LYS B C 1
ATOM 3456 O O . LYS B 1 187 ? -25.594 8 8.273 1 92.94 187 LYS B O 1
ATOM 3461 N N . ALA B 1 188 ? -24.859 8.477 10.312 1 92.5 188 ALA B N 1
ATOM 3462 C CA . ALA B 1 188 ? -23.609 7.727 10.148 1 92.5 188 ALA B CA 1
ATOM 3463 C C . ALA B 1 188 ? -23.906 6.254 9.867 1 92.5 188 ALA B C 1
ATOM 3465 O O . ALA B 1 188 ? -23.312 5.66 8.961 1 92.5 188 ALA B O 1
ATOM 3466 N N . PHE B 1 189 ? -24.828 5.719 10.57 1 93.88 189 PHE B N 1
ATOM 3467 C CA . PHE B 1 189 ? -25.188 4.316 10.406 1 93.88 189 PHE B CA 1
ATOM 3468 C C . PHE B 1 189 ? -25.828 4.078 9.047 1 93.88 189 PHE B C 1
ATOM 3470 O O . PHE B 1 189 ? -25.531 3.094 8.375 1 93.88 189 PHE B O 1
ATOM 3477 N N . LYS B 1 190 ? -26.703 4.895 8.688 1 94.56 190 LYS B N 1
ATOM 3478 C CA . LYS B 1 190 ? -27.438 4.738 7.438 1 94.56 190 LYS B CA 1
ATOM 3479 C C . LYS B 1 190 ? -26.484 4.676 6.246 1 94.56 190 LYS B C 1
ATOM 3481 O O . LYS B 1 190 ? -26.578 3.764 5.418 1 94.56 190 LYS B O 1
ATOM 3486 N N . TYR B 1 191 ? -25.594 5.625 6.148 1 93.88 191 TYR B N 1
ATOM 3487 C CA . TYR B 1 191 ? -24.672 5.668 5.016 1 93.88 191 TYR B CA 1
ATOM 3488 C C . TYR B 1 191 ? -23.734 4.457 5.02 1 93.88 191 TYR B C 1
ATOM 3490 O O . TYR B 1 191 ? -23.469 3.875 3.969 1 93.88 191 TYR B O 1
ATOM 3498 N N . SER B 1 192 ? -23.25 4.113 6.176 1 93.88 192 SER B N 1
ATOM 3499 C CA . SER B 1 192 ? -22.406 2.93 6.297 1 93.88 192 SER B CA 1
ATOM 3500 C C . SER B 1 192 ? -23.172 1.661 5.938 1 93.88 192 SER B C 1
ATOM 3502 O O . SER B 1 192 ? -22.688 0.835 5.16 1 93.88 192 SER B O 1
ATOM 3504 N N . PHE B 1 193 ? -24.344 1.573 6.453 1 93.56 193 PHE B N 1
ATOM 3505 C CA . PHE B 1 193 ? -25.188 0.41 6.207 1 93.56 193 PHE B CA 1
ATOM 3506 C C . PHE B 1 193 ? -25.531 0.291 4.727 1 93.56 193 PHE B C 1
ATOM 3508 O O . PHE B 1 193 ? -25.453 -0.797 4.152 1 93.56 193 PHE B O 1
ATOM 3515 N N . LEU B 1 194 ? -25.906 1.332 4.141 1 94.25 194 LEU B N 1
ATOM 3516 C CA . LEU B 1 194 ? -26.25 1.35 2.723 1 94.25 194 LEU B CA 1
ATOM 3517 C C . LEU B 1 194 ? -25.047 0.949 1.869 1 94.25 194 LEU B C 1
ATOM 3519 O O . LEU B 1 194 ? -25.203 0.254 0.862 1 94.25 194 LEU B O 1
ATOM 3523 N N . SER B 1 195 ? -23.906 1.39 2.246 1 93.62 195 SER B N 1
ATOM 3524 C CA . SER B 1 195 ? -22.703 1.015 1.509 1 93.62 195 SER B CA 1
ATOM 3525 C C . SER B 1 195 ? -22.453 -0.488 1.582 1 93.62 195 SER B C 1
ATOM 3527 O O . SER B 1 195 ? -22 -1.095 0.611 1 93.62 195 SER B O 1
ATOM 3529 N N . GLY B 1 196 ? -22.797 -1.051 2.723 1 93.25 196 GLY B N 1
ATOM 3530 C CA . GLY B 1 196 ? -22.656 -2.488 2.896 1 93.25 196 GLY B CA 1
ATOM 3531 C C . GLY B 1 196 ? -23.703 -3.285 2.135 1 93.25 196 GLY B C 1
ATOM 3532 O O . GLY B 1 196 ? -23.438 -4.414 1.71 1 93.25 196 GLY B O 1
ATOM 3533 N N . LEU B 1 197 ? -24.828 -2.721 1.91 1 94 197 LEU B N 1
ATOM 3534 C CA . LEU B 1 197 ? -25.922 -3.391 1.225 1 94 197 LEU B CA 1
ATOM 3535 C C . LEU B 1 197 ? -25.609 -3.572 -0.256 1 94 197 LEU B C 1
ATOM 3537 O O . LEU B 1 197 ? -26.297 -4.336 -0.949 1 94 197 LEU B O 1
ATOM 3541 N N . SER B 1 198 ? -24.656 -2.922 -0.681 1 93.12 198 SER B N 1
ATOM 3542 C CA . SER B 1 198 ? -24.234 -3.082 -2.068 1 93.12 198 SER B CA 1
ATOM 3543 C C . SER B 1 198 ? -23.812 -4.52 -2.354 1 93.12 198 SER B C 1
ATOM 3545 O O . SER B 1 198 ? -23.922 -4.988 -3.488 1 93.12 198 SER B O 1
ATOM 3547 N N . GLU B 1 199 ? -23.375 -5.172 -1.333 1 93.81 199 GLU B N 1
ATOM 3548 C CA . GLU B 1 199 ? -22.906 -6.547 -1.518 1 93.81 199 GLU B CA 1
ATOM 3549 C C . GLU B 1 199 ? -24.078 -7.477 -1.863 1 93.81 199 GLU B C 1
ATOM 3551 O O . GLU B 1 199 ? -24.047 -8.164 -2.887 1 93.81 199 GLU B O 1
ATOM 3556 N N . PRO B 1 200 ? -25.141 -7.516 -1.082 1 93.19 200 PRO B N 1
ATOM 3557 C CA . PRO B 1 200 ? -26.266 -8.352 -1.497 1 93.19 200 PRO B CA 1
ATOM 3558 C C . PRO B 1 200 ? -26.875 -7.898 -2.816 1 93.19 200 PRO B C 1
ATOM 3560 O O . PRO B 1 200 ? -27.391 -8.719 -3.584 1 93.19 200 PRO B O 1
ATOM 3563 N N . ILE B 1 201 ? -26.859 -6.648 -3.152 1 92.44 201 ILE B N 1
ATOM 3564 C CA . ILE B 1 201 ? -27.328 -6.168 -4.445 1 92.44 201 ILE B CA 1
ATOM 3565 C C . ILE B 1 201 ? -26.453 -6.738 -5.559 1 92.44 201 ILE B C 1
ATOM 3567 O O . ILE B 1 201 ? -26.953 -7.184 -6.59 1 92.44 201 ILE B O 1
ATOM 3571 N N . GLY B 1 202 ? -25.203 -6.695 -5.355 1 87.5 202 GLY B N 1
ATOM 3572 C CA . GLY B 1 202 ? -24.297 -7.32 -6.305 1 87.5 202 GLY B CA 1
ATOM 3573 C C . GLY B 1 202 ? -24.578 -8.797 -6.52 1 87.5 202 GLY B C 1
ATOM 3574 O O . GLY B 1 202 ? -24.516 -9.289 -7.648 1 87.5 202 GLY B O 1
ATOM 3575 N N . ALA B 1 203 ? -24.859 -9.461 -5.445 1 88.25 203 ALA B N 1
ATOM 3576 C CA . ALA B 1 203 ? -25.203 -10.883 -5.523 1 88.25 203 ALA B CA 1
ATOM 3577 C C . ALA B 1 203 ? -26.453 -11.102 -6.367 1 88.25 203 ALA B C 1
ATOM 3579 O O . ALA B 1 203 ? -26.516 -12.031 -7.18 1 88.25 203 ALA B O 1
ATOM 3580 N N . ILE B 1 204 ? -27.391 -10.242 -6.16 1 88.56 204 ILE B N 1
ATOM 3581 C CA . ILE B 1 204 ? -28.641 -10.344 -6.902 1 88.56 204 ILE B CA 1
ATOM 3582 C C . ILE B 1 204 ? -28.391 -10.102 -8.391 1 88.56 204 ILE B C 1
ATOM 3584 O O . ILE B 1 204 ? -28.844 -10.867 -9.242 1 88.56 204 ILE B O 1
ATOM 3588 N N . VAL B 1 205 ? -27.656 -9.086 -8.656 1 82.19 205 VAL B N 1
ATOM 3589 C CA . VAL B 1 205 ? -27.312 -8.789 -10.039 1 82.19 205 VAL B CA 1
ATOM 3590 C C . VAL B 1 205 ? -26.469 -9.93 -10.625 1 82.19 205 VAL B C 1
ATOM 3592 O O . VAL B 1 205 ? -26.641 -10.305 -11.781 1 82.19 205 VAL B O 1
ATOM 3595 N N . GLY B 1 206 ? -25.578 -10.406 -9.836 1 74.12 206 GLY B N 1
ATOM 3596 C CA . GLY B 1 206 ? -24.781 -11.562 -10.242 1 74.12 206 GLY B CA 1
ATOM 3597 C C . GLY B 1 206 ? -25.641 -12.766 -10.594 1 74.12 206 GLY B C 1
ATOM 3598 O O . GLY B 1 206 ? -25.375 -13.445 -11.594 1 74.12 206 GLY B O 1
ATOM 3599 N N . TYR B 1 207 ? -26.531 -13.078 -9.812 1 76.88 207 TYR B N 1
ATOM 3600 C CA . TYR B 1 207 ? -27.422 -14.211 -10.039 1 76.88 207 TYR B CA 1
ATOM 3601 C C . TYR B 1 207 ? -28.172 -14.055 -11.359 1 76.88 207 TYR B C 1
ATOM 3603 O O . TYR B 1 207 ? -28.297 -15.016 -12.125 1 76.88 207 TYR B O 1
ATOM 3611 N N . PHE B 1 208 ? -28.625 -12.859 -11.531 1 77.25 208 PHE B N 1
ATOM 3612 C CA . PHE B 1 208 ? -29.453 -12.656 -12.711 1 77.25 208 PHE B CA 1
ATOM 3613 C C . PHE B 1 208 ? -28.594 -12.477 -13.953 1 77.25 208 PHE B C 1
ATOM 3615 O O . PHE B 1 208 ? -29 -12.859 -15.055 1 77.25 208 PHE B O 1
ATOM 3622 N N . ILE B 1 209 ? -27.484 -11.836 -13.727 1 64.62 209 ILE B N 1
ATOM 3623 C CA . ILE B 1 209 ? -26.625 -11.562 -14.867 1 64.62 209 ILE B CA 1
ATOM 3624 C C . ILE B 1 209 ? -25.562 -12.656 -14.977 1 64.62 209 ILE B C 1
ATOM 3626 O O . ILE B 1 209 ? -25.266 -13.133 -16.078 1 64.62 209 ILE B O 1
ATOM 3630 N N . LEU B 1 210 ? -24.891 -12.875 -13.906 1 58.19 210 LEU B N 1
ATOM 3631 C CA . LEU B 1 210 ? -23.672 -13.68 -13.828 1 58.19 210 LEU B CA 1
ATOM 3632 C C . LEU B 1 210 ? -23.938 -15.102 -14.328 1 58.19 210 LEU B C 1
ATOM 3634 O O . LEU B 1 210 ? -23.062 -15.703 -14.961 1 58.19 210 LEU B O 1
ATOM 3638 N N . MET B 1 211 ? -25.078 -15.617 -13.938 1 58.69 211 MET B N 1
ATOM 3639 C CA . MET B 1 211 ? -25.281 -16.984 -14.375 1 58.69 211 MET B CA 1
ATOM 3640 C C . MET B 1 211 ? -25.031 -17.125 -15.875 1 58.69 211 MET B C 1
ATOM 3642 O O . MET B 1 211 ? -24.625 -18.188 -16.344 1 58.69 211 MET B O 1
ATOM 3646 N N . ASN B 1 212 ? -25.031 -16 -16.375 1 61.44 212 ASN B N 1
ATOM 3647 C CA . ASN B 1 212 ? -24.984 -16.172 -17.828 1 61.44 212 ASN B CA 1
ATOM 3648 C C . ASN B 1 212 ? -23.75 -15.508 -18.422 1 61.44 212 ASN B C 1
ATOM 3650 O O . ASN B 1 212 ? -23.328 -15.859 -19.531 1 61.44 212 ASN B O 1
ATOM 3654 N N . ILE B 1 213 ? -23.109 -14.5 -17.656 1 66.38 213 ILE B N 1
ATOM 3655 C CA . ILE B 1 213 ? -22.156 -13.719 -18.438 1 66.38 213 ILE B CA 1
ATOM 3656 C C . ILE B 1 213 ? -20.891 -13.492 -17.625 1 66.38 213 ILE B C 1
ATOM 3658 O O . ILE B 1 213 ? -19.891 -12.977 -18.156 1 66.38 213 ILE B O 1
ATOM 3662 N N . PHE B 1 214 ? -20.844 -13.875 -16.344 1 70.38 214 PHE B N 1
ATOM 3663 C CA . PHE B 1 214 ? -19.688 -13.492 -15.547 1 70.38 214 PHE B CA 1
ATOM 3664 C C . PHE B 1 214 ? -18.516 -14.445 -15.805 1 70.38 214 PHE B C 1
ATOM 3666 O O . PHE B 1 214 ? -18.594 -15.625 -15.469 1 70.38 214 PHE B O 1
ATOM 3673 N N . THR B 1 215 ? -17.5 -14.016 -16.531 1 79 215 THR B N 1
ATOM 3674 C CA . THR B 1 215 ? -16.344 -14.805 -16.938 1 79 215 THR B CA 1
ATOM 3675 C C . THR B 1 215 ? -15.164 -14.547 -16.016 1 79 215 THR B C 1
ATOM 3677 O O . THR B 1 215 ? -15.18 -13.609 -15.219 1 79 215 THR B O 1
ATOM 3680 N N . ASP B 1 216 ? -14.18 -15.344 -16.062 1 84.12 216 ASP B N 1
ATOM 3681 C CA . ASP B 1 216 ? -12.945 -15.172 -15.305 1 84.12 216 ASP B CA 1
ATOM 3682 C C . ASP B 1 216 ? -12.258 -13.852 -15.672 1 84.12 216 ASP B C 1
ATOM 3684 O O . ASP B 1 216 ? -11.641 -13.219 -14.812 1 84.12 216 ASP B O 1
ATOM 3688 N N . ALA B 1 217 ? -12.477 -13.539 -16.859 1 89.88 217 ALA B N 1
ATOM 3689 C CA . ALA B 1 217 ? -11.891 -12.281 -17.312 1 89.88 217 ALA B CA 1
ATOM 3690 C C . ALA B 1 217 ? -12.562 -11.094 -16.641 1 89.88 217 ALA B C 1
ATOM 3692 O O . ALA B 1 217 ? -11.891 -10.164 -16.188 1 89.88 217 ALA B O 1
ATOM 3693 N N . MET B 1 218 ? -13.883 -11.156 -16.547 1 84.75 218 MET B N 1
ATOM 3694 C CA . MET B 1 218 ? -14.625 -10.086 -15.891 1 84.75 218 MET B CA 1
ATOM 3695 C C . MET B 1 218 ? -14.281 -10 -14.406 1 84.75 218 MET B C 1
ATOM 3697 O O . MET B 1 218 ? -14.109 -8.906 -13.867 1 84.75 218 MET B O 1
ATOM 3701 N N . PHE B 1 219 ? -14.133 -11.117 -13.836 1 83.25 219 PHE B N 1
ATOM 3702 C CA . PHE B 1 219 ? -13.742 -11.188 -12.438 1 83.25 219 PHE B CA 1
ATOM 3703 C C . PHE B 1 219 ? -12.406 -10.484 -12.219 1 83.25 219 PHE B C 1
ATOM 3705 O O . PHE B 1 219 ? -12.281 -9.625 -11.336 1 83.25 219 PHE B O 1
ATOM 3712 N N . GLY B 1 220 ? -11.484 -10.898 -13.031 1 90.25 220 GLY B N 1
ATOM 3713 C CA . GLY B 1 220 ? -10.148 -10.344 -12.883 1 90.25 220 GLY B CA 1
ATOM 3714 C C . GLY B 1 220 ? -10.102 -8.836 -13.086 1 90.25 220 GLY B C 1
ATOM 3715 O O . GLY B 1 220 ? -9.492 -8.117 -12.297 1 90.25 220 GLY B O 1
ATOM 3716 N N . ILE B 1 221 ? -10.82 -8.359 -14.031 1 91.94 221 ILE B N 1
ATOM 3717 C CA . ILE B 1 221 ? -10.812 -6.941 -14.367 1 91.94 221 ILE B CA 1
ATOM 3718 C C . ILE B 1 221 ? -11.492 -6.145 -13.25 1 91.94 221 ILE B C 1
ATOM 3720 O O . ILE B 1 221 ? -10.961 -5.133 -12.797 1 91.94 221 ILE B O 1
ATOM 3724 N N . VAL B 1 222 ? -12.594 -6.629 -12.82 1 86.69 222 VAL B N 1
ATOM 3725 C CA . VAL B 1 222 ? -13.359 -5.918 -11.805 1 86.69 222 VAL B CA 1
ATOM 3726 C C . VAL B 1 222 ? -12.594 -5.918 -10.484 1 86.69 222 VAL B C 1
ATOM 3728 O O . VAL B 1 222 ? -12.492 -4.887 -9.812 1 86.69 222 VAL B O 1
ATOM 3731 N N . PHE B 1 223 ? -12.023 -6.996 -10.133 1 87.56 223 PHE B N 1
ATOM 3732 C CA . PHE B 1 223 ? -11.328 -7.105 -8.859 1 87.56 223 PHE B CA 1
ATOM 3733 C C . PHE B 1 223 ? -10.055 -6.273 -8.867 1 87.56 223 PHE B C 1
ATOM 3735 O O . PHE B 1 223 ? -9.727 -5.621 -7.871 1 87.56 223 PHE B O 1
ATOM 3742 N N . ALA B 1 224 ? -9.328 -6.328 -9.984 1 94.56 224 ALA B N 1
ATOM 3743 C CA . ALA B 1 224 ? -8.156 -5.469 -10.078 1 94.56 224 ALA B CA 1
ATOM 3744 C C . ALA B 1 224 ? -8.531 -3.998 -9.945 1 94.56 224 ALA B C 1
ATOM 3746 O O . ALA B 1 224 ? -7.852 -3.236 -9.25 1 94.56 224 ALA B O 1
ATOM 3747 N N . SER B 1 225 ? -9.641 -3.617 -10.578 1 92.81 225 SER B N 1
ATOM 3748 C CA . SER B 1 225 ? -10.109 -2.236 -10.508 1 92.81 225 SER B CA 1
ATOM 3749 C C . SER B 1 225 ? -10.508 -1.859 -9.078 1 92.81 225 SER B C 1
ATOM 3751 O O . SER B 1 225 ? -10.172 -0.771 -8.609 1 92.81 225 SER B O 1
ATOM 3753 N N . VAL B 1 226 ? -11.141 -2.738 -8.422 1 87.62 226 VAL B N 1
ATOM 3754 C CA . VAL B 1 226 ? -11.586 -2.508 -7.051 1 87.62 226 VAL B CA 1
ATOM 3755 C C . VAL B 1 226 ? -10.367 -2.361 -6.137 1 87.62 226 VAL B C 1
ATOM 3757 O O . VAL B 1 226 ? -10.359 -1.517 -5.238 1 87.62 226 VAL B O 1
ATOM 3760 N N . ALA B 1 227 ? -9.375 -3.207 -6.363 1 92.69 227 ALA B N 1
ATOM 3761 C CA . ALA B 1 227 ? -8.141 -3.088 -5.598 1 92.69 227 ALA B CA 1
ATOM 3762 C C . ALA B 1 227 ? -7.531 -1.696 -5.75 1 92.69 227 ALA B C 1
ATOM 3764 O O . ALA B 1 227 ? -7.121 -1.078 -4.766 1 92.69 227 ALA B O 1
ATOM 3765 N N . GLY B 1 228 ? -7.523 -1.195 -6.961 1 94.75 228 GLY B N 1
ATOM 3766 C CA . GLY B 1 228 ? -7.023 0.146 -7.215 1 94.75 228 GLY B CA 1
ATOM 3767 C C . GLY B 1 228 ? -7.824 1.225 -6.512 1 94.75 228 GLY B C 1
ATOM 3768 O O . GLY B 1 228 ? -7.25 2.156 -5.941 1 94.75 228 GLY B O 1
ATOM 3769 N N . ILE B 1 229 ? -9.094 1.127 -6.539 1 89.69 229 ILE B N 1
ATOM 3770 C CA . ILE B 1 229 ? -9.992 2.072 -5.887 1 89.69 229 ILE B CA 1
ATOM 3771 C C . ILE B 1 229 ? -9.695 2.117 -4.387 1 89.69 229 ILE B C 1
ATOM 3773 O O . ILE B 1 229 ? -9.547 3.195 -3.811 1 89.69 229 ILE B O 1
ATOM 3777 N N . MET B 1 230 ? -9.57 0.956 -3.826 1 89.69 230 MET B N 1
ATOM 3778 C CA . MET B 1 230 ? -9.359 0.848 -2.387 1 89.69 230 MET B CA 1
ATOM 3779 C C . MET B 1 230 ? -8.008 1.444 -1.989 1 89.69 230 MET B C 1
ATOM 3781 O O . MET B 1 230 ? -7.898 2.105 -0.956 1 89.69 230 MET B O 1
ATOM 3785 N N . VAL B 1 231 ? -7.016 1.187 -2.801 1 95.06 231 VAL B N 1
ATOM 3786 C CA . VAL B 1 231 ? -5.691 1.74 -2.531 1 95.06 231 VAL B CA 1
ATOM 3787 C C . VAL B 1 231 ? -5.75 3.266 -2.59 1 95.06 231 VAL B C 1
ATOM 3789 O O . VAL B 1 231 ? -5.215 3.947 -1.712 1 95.06 231 VAL B O 1
ATOM 3792 N N . TYR B 1 232 ? -6.434 3.803 -3.539 1 93.62 232 TYR B N 1
ATOM 3793 C CA . TYR B 1 232 ? -6.539 5.25 -3.695 1 93.62 232 TYR B CA 1
ATOM 3794 C C . TYR B 1 232 ? -7.262 5.875 -2.506 1 93.62 232 TYR B C 1
ATOM 3796 O O . TYR B 1 232 ? -6.789 6.859 -1.935 1 93.62 232 TYR B O 1
ATOM 3804 N N . ILE B 1 233 ? -8.344 5.375 -2.152 1 88.75 233 ILE B N 1
ATOM 3805 C CA . ILE B 1 233 ? -9.133 5.945 -1.064 1 88.75 233 ILE B CA 1
ATOM 3806 C C . ILE B 1 233 ? -8.328 5.898 0.234 1 88.75 233 ILE B C 1
ATOM 3808 O O . ILE B 1 233 ? -8.391 6.828 1.042 1 88.75 233 ILE B O 1
ATOM 3812 N N . SER B 1 234 ? -7.625 4.848 0.44 1 93.56 234 SER B N 1
ATOM 3813 C CA . SER B 1 234 ? -6.832 4.68 1.654 1 93.56 234 SER B CA 1
ATOM 3814 C C . SER B 1 234 ? -5.715 5.711 1.734 1 93.56 234 SER B C 1
ATOM 3816 O O . SER B 1 234 ? -5.52 6.344 2.773 1 93.56 234 SER B O 1
ATOM 3818 N N . LEU B 1 235 ? -5.059 5.91 0.579 1 94.62 235 LEU B N 1
ATOM 3819 C CA . LEU B 1 235 ? -3.863 6.746 0.576 1 94.62 235 LEU B CA 1
ATOM 3820 C C . LEU B 1 235 ? -4.23 8.211 0.377 1 94.62 235 LEU B C 1
ATOM 3822 O O . LEU B 1 235 ? -3.516 9.102 0.842 1 94.62 235 LEU B O 1
ATOM 3826 N N . ASP B 1 236 ? -5.328 8.461 -0.25 1 92.56 236 ASP B N 1
ATOM 3827 C CA . ASP B 1 236 ? -5.719 9.836 -0.564 1 92.56 236 ASP B CA 1
ATOM 3828 C C . ASP B 1 236 ? -6.668 10.391 0.494 1 92.56 236 ASP B C 1
ATOM 3830 O O . ASP B 1 236 ? -6.688 11.594 0.744 1 92.56 236 ASP B O 1
ATOM 3834 N N . GLU B 1 237 ? -7.48 9.586 1.1 1 89.31 237 GLU B N 1
ATOM 3835 C CA . GLU B 1 237 ? -8.539 10.094 1.969 1 89.31 237 GLU B CA 1
ATOM 3836 C C . GLU B 1 237 ? -8.352 9.602 3.402 1 89.31 237 GLU B C 1
ATOM 3838 O O . GLU B 1 237 ? -8.117 10.406 4.312 1 89.31 237 GLU B O 1
ATOM 3843 N N . LEU B 1 238 ? -8.289 8.336 3.633 1 90.5 238 LEU B N 1
ATOM 3844 C CA . LEU B 1 238 ? -8.344 7.785 4.984 1 90.5 238 LEU B CA 1
ATOM 3845 C C . LEU B 1 238 ? -7.086 8.148 5.77 1 90.5 238 LEU B C 1
ATOM 3847 O O . LEU B 1 238 ? -7.172 8.703 6.863 1 90.5 238 LEU B O 1
ATOM 3851 N N . LEU B 1 239 ? -5.938 7.859 5.137 1 92.25 239 LEU B N 1
ATOM 3852 C CA . LEU B 1 239 ? -4.691 8.039 5.871 1 92.25 239 LEU B CA 1
ATOM 3853 C C . LEU B 1 239 ? -4.414 9.523 6.109 1 92.25 239 LEU B C 1
ATOM 3855 O O . LEU B 1 239 ? -4.113 9.93 7.234 1 92.25 239 LEU B O 1
ATOM 3859 N N . PRO B 1 240 ? -4.586 10.414 5.121 1 89.5 240 PRO B N 1
ATOM 3860 C CA . PRO B 1 240 ? -4.375 11.844 5.371 1 89.5 240 PRO B CA 1
ATOM 3861 C C . PRO B 1 240 ? -5.348 12.414 6.402 1 89.5 240 PRO B C 1
ATOM 3863 O O . PRO B 1 240 ? -4.965 13.266 7.211 1 89.5 240 PRO B O 1
ATOM 3866 N N . THR B 1 241 ? -6.531 11.938 6.391 1 86.62 241 THR B N 1
ATOM 3867 C CA . THR B 1 241 ? -7.508 12.391 7.371 1 86.62 241 THR B CA 1
ATOM 3868 C C . THR B 1 241 ? -7.137 11.906 8.773 1 86.62 241 THR B C 1
ATOM 3870 O O . THR B 1 241 ? -7.266 12.648 9.742 1 86.62 241 THR B O 1
ATOM 3873 N N . ALA B 1 242 ? -6.723 10.688 8.844 1 89.56 242 ALA B N 1
ATOM 3874 C CA . ALA B 1 242 ? -6.273 10.133 10.117 1 89.56 242 ALA B CA 1
ATOM 3875 C C . ALA B 1 242 ? -5.145 10.969 10.711 1 89.56 242 ALA B C 1
ATOM 3877 O O . ALA B 1 242 ? -5.102 11.203 11.922 1 89.56 242 ALA B O 1
ATOM 3878 N N . GLU B 1 243 ? -4.301 11.438 9.852 1 88.06 243 GLU B N 1
ATOM 3879 C CA . GLU B 1 243 ? -3.152 12.234 10.289 1 88.06 243 GLU B CA 1
ATOM 3880 C C . GLU B 1 243 ? -3.568 13.656 10.648 1 88.06 243 GLU B C 1
ATOM 3882 O O . GLU B 1 243 ? -3.059 14.234 11.609 1 88.06 243 GLU B O 1
ATOM 3887 N N . LYS B 1 244 ? -4.422 14.133 9.891 1 83.62 244 LYS B N 1
ATOM 3888 C CA . LYS B 1 244 ? -4.863 15.508 10.062 1 83.62 244 LYS B CA 1
ATOM 3889 C C . LYS B 1 244 ? -5.629 15.688 11.367 1 83.62 244 LYS B C 1
ATOM 3891 O O . LYS B 1 244 ? -5.477 16.703 12.055 1 83.62 244 LYS B O 1
ATOM 3896 N N . TYR B 1 245 ? -6.414 14.695 11.766 1 78.44 245 TYR B N 1
ATOM 3897 C CA . TYR B 1 245 ? -7.332 14.875 12.891 1 78.44 245 TYR B CA 1
ATOM 3898 C C . TYR B 1 245 ? -6.789 14.211 14.148 1 78.44 245 TYR B C 1
ATOM 3900 O O . TYR B 1 245 ? -7.41 14.281 15.211 1 78.44 245 TYR B O 1
ATOM 3908 N N . GLY B 1 246 ? -5.668 13.648 14 1 80.88 246 GLY B N 1
ATOM 3909 C CA . GLY B 1 246 ? -5.109 13 15.172 1 80.88 246 GLY B CA 1
ATOM 3910 C C . GLY B 1 246 ? -3.592 13.023 15.203 1 80.88 246 GLY B C 1
ATOM 3911 O O . GLY B 1 246 ? -2.965 13.898 14.594 1 80.88 246 GLY B O 1
ATOM 3912 N N . GLU B 1 247 ? -3.133 12.203 16.047 1 83.25 247 GLU B N 1
ATOM 3913 C CA . GLU B 1 247 ? -1.684 12.086 16.188 1 83.25 247 GLU B CA 1
ATOM 3914 C C . GLU B 1 247 ? -1.104 11.133 15.156 1 83.25 247 GLU B C 1
ATOM 3916 O O . GLU B 1 247 ? -1.632 10.039 14.945 1 83.25 247 GLU B O 1
ATOM 3921 N N . HIS B 1 248 ? -0.085 11.555 14.617 1 86.31 248 HIS B N 1
ATOM 3922 C CA . HIS B 1 248 ? 0.606 10.812 13.562 1 86.31 248 HIS B CA 1
ATOM 3923 C C . HIS B 1 248 ? 0.866 9.375 13.984 1 86.31 248 HIS B C 1
ATOM 3925 O O . HIS B 1 248 ? 0.506 8.438 13.266 1 86.31 248 HIS B O 1
ATOM 3931 N N . HIS B 1 249 ? 1.303 9.227 15.195 1 88.88 249 HIS B N 1
ATOM 3932 C CA . HIS B 1 249 ? 1.69 7.887 15.625 1 88.88 249 HIS B CA 1
ATOM 3933 C C . HIS B 1 249 ? 0.469 6.992 15.805 1 88.88 249 HIS B C 1
ATOM 3935 O O . HIS B 1 249 ? 0.537 5.785 15.562 1 88.88 249 HIS B O 1
ATOM 3941 N N . ILE B 1 250 ? -0.622 7.566 16.156 1 91.69 250 ILE B N 1
ATOM 3942 C CA . ILE B 1 250 ? -1.841 6.785 16.344 1 91.69 250 ILE B CA 1
ATOM 3943 C C . ILE B 1 250 ? -2.359 6.309 14.984 1 91.69 250 ILE B C 1
ATOM 3945 O O . ILE B 1 250 ? -2.777 5.156 14.844 1 91.69 250 ILE B O 1
ATOM 3949 N N . ALA B 1 251 ? -2.289 7.188 14.008 1 93.06 251 ALA B N 1
ATOM 3950 C CA . ALA B 1 251 ? -2.703 6.828 12.648 1 93.06 251 ALA B CA 1
ATOM 3951 C C . ALA B 1 251 ? -1.863 5.676 12.109 1 93.06 251 ALA B C 1
ATOM 3953 O O . ALA B 1 251 ? -2.4 4.711 11.555 1 93.06 251 ALA B O 1
ATOM 3954 N N . ILE B 1 252 ? -0.622 5.707 12.352 1 93.62 252 ILE B N 1
ATOM 3955 C CA . ILE B 1 252 ? 0.301 4.727 11.789 1 93.62 252 ILE B CA 1
ATOM 3956 C C . ILE B 1 252 ? 0.176 3.406 12.547 1 93.62 252 ILE B C 1
ATOM 3958 O O . ILE B 1 252 ? 0.193 2.332 11.945 1 93.62 252 ILE B O 1
ATOM 3962 N N . TYR B 1 253 ? 0.051 3.482 13.859 1 93.94 253 TYR B N 1
ATOM 3963 C CA . TYR B 1 253 ? -0.169 2.266 14.633 1 93.94 253 TYR B CA 1
ATOM 3964 C C . TYR B 1 253 ? -1.47 1.587 14.227 1 93.94 253 TYR B C 1
ATOM 3966 O O . TYR B 1 253 ? -1.534 0.358 14.133 1 93.94 253 TYR B O 1
ATOM 3974 N N . GLY B 1 254 ? -2.465 2.418 14.047 1 94.31 254 GLY B N 1
ATOM 3975 C CA . GLY B 1 254 ? -3.697 1.874 13.5 1 94.31 254 GLY B CA 1
ATOM 3976 C C . GLY B 1 254 ? -3.508 1.193 12.156 1 94.31 254 GLY B C 1
ATOM 3977 O O . GLY B 1 254 ? -4.008 0.09 11.938 1 94.31 254 GLY B O 1
ATOM 3978 N N . LEU B 1 255 ? -2.807 1.862 11.289 1 96 255 LEU B N 1
ATOM 3979 C CA . LEU B 1 255 ? -2.551 1.356 9.945 1 96 255 LEU B CA 1
ATOM 3980 C C . LEU B 1 255 ? -1.852 0.002 10 1 96 255 LEU B C 1
ATOM 3982 O O . LEU B 1 255 ? -2.301 -0.958 9.375 1 96 255 LEU B O 1
ATOM 3986 N N . ILE B 1 256 ? -0.809 -0.117 10.789 1 96.5 256 ILE B N 1
ATOM 3987 C CA . ILE B 1 256 ? -0.043 -1.353 10.914 1 96.5 256 ILE B CA 1
ATOM 3988 C C . ILE B 1 256 ? -0.904 -2.43 11.57 1 96.5 256 ILE B C 1
ATOM 3990 O O . ILE B 1 256 ? -0.856 -3.598 11.172 1 96.5 256 ILE B O 1
ATOM 3994 N N . GLY B 1 257 ? -1.628 -1.999 12.594 1 96.06 257 GLY B N 1
ATOM 3995 C CA . GLY B 1 257 ? -2.559 -2.928 13.219 1 96.06 257 GLY B CA 1
ATOM 3996 C C . GLY B 1 257 ? -3.58 -3.49 12.25 1 96.06 257 GLY B C 1
ATOM 3997 O O . GLY B 1 257 ? -3.857 -4.691 12.258 1 96.06 257 GLY B O 1
ATOM 3998 N N . GLY B 1 258 ? -4.164 -2.607 11.461 1 94.56 258 GLY B N 1
ATOM 3999 C CA . GLY B 1 258 ? -5.102 -3.049 10.438 1 94.56 258 GLY B CA 1
ATOM 4000 C C . GLY B 1 258 ? -4.492 -4.02 9.445 1 94.56 258 GLY B C 1
ATOM 4001 O O . GLY B 1 258 ? -5.102 -5.035 9.109 1 94.56 258 GLY B O 1
ATOM 4002 N N . MET B 1 259 ? -3.27 -3.715 8.992 1 96.19 259 MET B N 1
ATOM 4003 C CA . MET B 1 259 ? -2.562 -4.633 8.102 1 96.19 259 MET B CA 1
ATOM 4004 C C . MET B 1 259 ? -2.379 -5.996 8.766 1 96.19 259 MET B C 1
ATOM 4006 O O . MET B 1 259 ? -2.57 -7.031 8.125 1 96.19 259 MET B O 1
ATOM 4010 N N . GLY B 1 260 ? -1.992 -5.945 10.016 1 96.19 260 GLY B N 1
ATOM 4011 C CA . GLY B 1 260 ? -1.775 -7.18 10.758 1 96.19 260 GLY B CA 1
ATOM 4012 C C . GLY B 1 260 ? -3.025 -8.031 10.875 1 96.19 260 GLY B C 1
ATOM 4013 O O . GLY B 1 260 ? -2.982 -9.242 10.648 1 96.19 260 GLY B O 1
ATOM 4014 N N . VAL B 1 261 ? -4.098 -7.438 11.211 1 92.19 261 VAL B N 1
ATOM 4015 C CA . VAL B 1 261 ? -5.359 -8.156 11.375 1 92.19 261 VAL B CA 1
ATOM 4016 C C . VAL B 1 261 ? -5.793 -8.75 10.039 1 92.19 261 VAL B C 1
ATOM 4018 O O . VAL B 1 261 ? -6.234 -9.906 9.984 1 92.19 261 VAL B O 1
ATOM 4021 N N . MET B 1 262 ? -5.68 -7.977 9.016 1 91.56 262 MET B N 1
ATOM 4022 C CA . MET B 1 262 ? -6.059 -8.492 7.703 1 91.56 262 MET B CA 1
ATOM 4023 C C . MET B 1 262 ? -5.148 -9.633 7.281 1 91.56 262 MET B C 1
ATOM 4025 O O . MET B 1 262 ? -5.613 -10.641 6.742 1 91.56 262 MET B O 1
ATOM 4029 N N . ALA B 1 263 ? -3.863 -9.461 7.543 1 95.12 263 ALA B N 1
ATOM 4030 C CA . ALA B 1 263 ? -2.912 -10.523 7.23 1 95.12 263 ALA B CA 1
ATOM 4031 C C . ALA B 1 263 ? -3.262 -11.812 7.977 1 95.12 263 ALA B C 1
ATOM 4033 O O . ALA B 1 263 ? -3.25 -12.898 7.395 1 95.12 263 ALA B O 1
ATOM 4034 N N . LEU B 1 264 ? -3.562 -11.664 9.219 1 92.94 264 LEU B N 1
ATOM 4035 C CA . LEU B 1 264 ? -3.934 -12.82 10.023 1 92.94 264 LEU B CA 1
ATOM 4036 C C . LEU B 1 264 ? -5.199 -13.477 9.484 1 92.94 264 LEU B C 1
ATOM 4038 O O . LEU B 1 264 ? -5.285 -14.703 9.422 1 92.94 264 LEU B O 1
ATOM 4042 N N . SER B 1 265 ? -6.137 -12.695 9.125 1 87.38 265 SER B N 1
ATOM 4043 C CA . SER B 1 265 ? -7.367 -13.211 8.539 1 87.38 265 SER B CA 1
ATOM 4044 C C . SER B 1 265 ? -7.086 -14.016 7.277 1 87.38 265 SER B C 1
ATOM 4046 O O . SER B 1 265 ? -7.641 -15.102 7.086 1 87.38 265 SER B O 1
ATOM 4048 N N . LEU B 1 266 ? -6.219 -13.523 6.43 1 89.12 266 LEU B N 1
ATOM 4049 C CA . LEU B 1 266 ? -5.867 -14.211 5.188 1 89.12 266 LEU B CA 1
ATOM 4050 C C . LEU B 1 266 ? -5.137 -15.516 5.477 1 89.12 266 LEU B C 1
ATOM 4052 O O . LEU B 1 266 ? -5.375 -16.531 4.809 1 89.12 266 LEU B O 1
ATOM 4056 N N . LEU B 1 267 ? -4.262 -15.477 6.508 1 91.44 267 LEU B N 1
ATOM 4057 C CA . LEU B 1 267 ? -3.518 -16.672 6.879 1 91.44 267 LEU B CA 1
ATOM 4058 C C . LEU B 1 267 ? -4.461 -17.766 7.375 1 91.44 267 LEU B C 1
ATOM 4060 O O . LEU B 1 267 ? -4.27 -18.953 7.066 1 91.44 267 LEU B O 1
ATOM 4064 N N . LEU B 1 268 ? -5.457 -17.344 8.062 1 87.12 268 LEU B N 1
ATOM 4065 C CA . LEU B 1 268 ? -6.359 -18.312 8.688 1 87.12 268 LEU B CA 1
ATOM 4066 C C . LEU B 1 268 ? -7.355 -18.859 7.672 1 87.12 268 LEU B C 1
ATOM 4068 O O . LEU B 1 268 ? -7.938 -19.922 7.883 1 87.12 268 LEU B O 1
ATOM 4072 N N . THR B 1 269 ? -7.578 -18.109 6.547 1 77.75 269 THR B N 1
ATOM 4073 C CA . THR B 1 269 ? -8.57 -18.547 5.574 1 77.75 269 THR B CA 1
ATOM 4074 C C . THR B 1 269 ? -7.895 -19.109 4.328 1 77.75 269 THR B C 1
ATOM 4076 O O . THR B 1 269 ? -8.57 -19.469 3.354 1 77.75 269 THR B O 1
ATOM 4079 N N . SER B 1 270 ? -6.48 -19.031 4.227 1 75.94 270 SER B N 1
ATOM 4080 C CA . SER B 1 270 ? -5.742 -19.578 3.088 1 75.94 270 SER B CA 1
ATOM 4081 C C . SER B 1 270 ? -5.492 -21.062 3.246 1 75.94 270 SER B C 1
ATOM 4083 O O . SER B 1 270 ? -5.371 -21.562 4.367 1 75.94 270 SER B O 1
#

pLDDT: mean 84.24, std 14.84, range [33.72, 98.25]

Foldseek 3Di:
DPPDVVLLVLLLVLLLLLLCLLLVLLVVLVVDDLPDLLCLLLLLLLLLQLLLQCLPVPLLVLLLVLQCVVPNNPVSNVLLVVLLVVLLVVLVVVLVVQDQPDPVPCPPDLVPPPDDQQAPVNLQSLLLSLLVLLLLLLLLLLLCLSVLSSVPVLSSNLSSQLSSVSSSSSSNSNLSSNCSRPVDSVVSSVSSSNSSVSNSVSSVCCVVPVVVDPGSNNSSSSSSSSSNSSNNSSVPRSLVSSVVSHPNVSSNVSSVNSNVVSVVSVVVSD/DPPDVVLLVLLLVLLLLLLCLLLVLLVVLVVDDLPDLLCLLLLLLLLLQQLLQCLPVPLLVLLLVLQCVVPNNPVSNVLLVVLLVVLLVVLVVVLVVQDQPDPVPCPPDLVPPPDDQQAPVNLQSLLLSLLVLLLLLLLLLLLCLSVLSSVPVLSSNLSSQLSSVSSSSSSNSNLNSNCSRPVDSVVSSVSSSNSSVSNSVSSVCCVVPVVVDVGSNNSSSSSSSSSNSSNNSSVPRSLVSSVVSDPNVSSNVSSVNSNVSSVVSVVVSD